Protein AF-0000000070389382 (afdb_homodimer)

Solvent-accessible surface area (backbone atoms only — not comparable to full-atom values): 29914 Å² total; per-residue (Å²): 140,83,86,77,80,75,85,80,78,90,74,74,96,73,71,88,69,79,78,79,88,72,81,72,87,69,76,81,80,74,72,77,74,76,78,73,74,69,72,76,66,72,76,76,69,72,70,74,68,68,44,42,65,84,62,43,43,70,45,85,82,23,42,70,54,74,42,75,46,76,56,91,60,36,38,36,43,27,15,44,52,65,18,38,70,48,35,35,47,74,84,39,63,42,80,44,62,32,25,27,35,32,26,37,80,43,66,58,83,52,38,30,39,37,35,35,32,37,30,21,58,53,79,28,55,54,10,32,32,28,45,34,41,33,46,17,53,89,82,47,88,74,42,25,35,35,37,33,36,40,34,21,50,93,95,35,54,28,42,34,38,38,38,23,67,65,44,36,33,38,33,43,39,80,45,92,59,67,46,29,67,50,95,85,27,27,33,36,38,40,38,42,34,40,40,77,50,95,66,17,47,31,39,38,33,30,33,36,78,37,75,70,88,44,81,90,61,64,84,50,77,88,61,43,41,62,44,38,40,34,43,51,80,51,40,45,88,89,47,51,64,62,83,55,36,51,15,34,42,36,40,34,30,15,3,50,63,20,90,85,26,18,43,30,39,37,34,52,40,38,36,34,67,53,134,136,86,83,74,80,83,76,88,70,87,81,72,95,76,73,89,70,80,82,77,88,72,78,74,86,64,75,80,81,73,75,75,74,79,82,72,75,70,75,78,68,73,77,76,70,74,68,74,68,67,46,40,66,85,62,43,43,69,44,86,82,24,42,69,54,72,42,74,48,76,57,90,62,37,38,36,44,27,16,44,52,65,20,39,71,49,36,36,49,74,85,38,63,42,81,43,63,34,25,26,36,32,26,38,80,44,65,60,83,51,38,30,40,37,34,36,34,37,31,23,59,54,80,28,54,56,10,33,34,29,45,36,43,34,48,16,52,90,83,46,87,75,43,25,34,35,38,34,37,39,35,22,49,94,94,37,52,25,42,34,38,39,38,22,66,65,43,36,32,37,31,41,38,80,46,93,58,65,45,30,66,50,93,85,30,28,33,36,38,40,37,41,35,40,40,77,52,94,65,17,48,30,39,39,34,32,34,37,79,36,76,69,88,45,82,90,61,65,84,51,76,88,60,44,41,63,44,36,40,36,44,52,79,48,40,45,88,88,48,50,64,63,83,56,36,52,15,35,42,36,39,34,28,17,3,50,63,20,91,86,25,18,42,28,39,39,32,52,41,38,33,34,68,53,134

Sequence (550 aa):
MSADFFIVSCTQLKSILLPSRTSLISQLSHTPQSDCQTPYLPNKMSESFVKTLQDLTFHPYSSAPVATTLQHDHLKIQAPKLVDWWRNPEPVKVNRKDGPFAHIAIDGSRPFQVEIWLRSGLKGLYDQACLVLHGGDLADTSAHWLKTGTETFDERQWINAVVAAPWCDVSAVPSDRELSSEAGGDWIYLRLVKELSITGHTILIKWARQSIVDTDNPPTEDELANLREVQAFGVKENGERSHDFNWSIGVMVSGLMNDEGAFAEFKGFKFKYLDMSADFFIVSCTQLKSILLPSRTSLISQLSHTPQSDCQTPYLPNKMSESFVKTLQDLTFHPYSSAPVATTLQHDHLKIQAPKLVDWWRNPEPVKVNRKDGPFAHIAIDGSRPFQVEIWLRSGLKGLYDQACLVLHGGDLADTSAHWLKTGTETFDERQWINAVVAAPWCDVSAVPSDRELSSEAGGDWIYLRLVKELSITGHTILIKWARQSIVDTDNPPTEDELANLREVQAFGVKENGERSHDFNWSIGVMVSGLMNDEGAFAEFKGFKFKYLD

Nearest PDB structures (foldseek):
  5dxd-assembly2_B  TM=5.459E-01  e=8.886E-03  Mycobacteroides abscessus ATCC 19977
  4wzf-assembly1_A  TM=5.242E-01  e=4.110E-03  Mycobacterium tuberculosis H37Rv
  4xdq-assembly1_A  TM=4.354E-01  e=1.470E-03  Mycolicibacterium thermoresistibile ATCC 19527
  2zex-assembly1_A  TM=5.495E-01  e=5.372E-02  Caldanaerobius polysaccharolyticus
  3oea-assembly1_A  TM=5.463E-01  e=1.287E-01  Caldanaerobius polysaccharolyticus

Secondary structure (DSSP, 8-state):
----------------------S---------------------------B-GGG-EE-TTSPPPSEEEEETTEEEEEPPSSB-EEEE-TTS-EEEE-S-EEEEEEETTS-EEEEEEEEE---STT-EEEEEEEES-TT-TT-EEEEEEEEEETTEEEEEEEEESSSEEEEEEE-SS---SSTTPPEEEEEEEEEEETTEEEEEEEEEEESS--TTSPPPGGGPEEEEEES-TTB-TTSPBP---EEEEEEEEEBSS-TT--EEEEEEEEEEE--/------------------------TT------------------------B-GGG-EE-TTSPPPSEEEEETTEEEEEPPSSB-EEEE-TTS-EEEE-S-EEEEEEETTS-EEEEEEEEE---STT-EEEEEEEES-TT-TT-EEEEEEEEEETTEEEEEEEEESSSEEEEEEE-SS---SSTTPPEEEEEEEEEEETTEEEEEEEEEEESS--TTSPPPGGGPEEEEEES-TTB-TTSPBP---EEEEEEEEEBSS-TT--EEEEEEEEEEE--

pLDDT: mean 79.85, std 27.08, range [15.59, 98.75]

Foldseek 3Di:
DPPPDPPDPPDDDDDPPPDDPDDDPPDDDPPPPDPPVPPPPDDCCVVQDKDAPVQWDWDPQAADFPDWDDDPFKIKTFHAEAADAFADDPPPGDQGDHFTWTKDWDQQVFKKKKKKKKFWQDQAAFWDKWKKKWAFDPPDSQTKMKTWQWTDDPRFIWTWMWTPPPHTDIFTDGDPFHRRPPPQHKIKMKMWIFDQDPLGTKIWIWMAIGRDDDLVDDDDPVRIDTHDIDHARQAHPVGDHDPGRRMIIGIGTAHRGDNRGIMMMMGNIIMGTDD/DPPPPDDPPPDDDDDDPPDDPDDDPPDDDPPVPDDPPPPPPPPPCPVQDKDAPVQWDWDPQAADFPDWDDDPFKIKTFHAEAADAFADDPPPGDQGDHFTWTKDWDQQVFKKKKKKKKFWQDQAAFWDKWKKKWAFDPPDSQTKMKTWQWTDDPRFIWTWMWTPPPHTDIFTDGDPFHRRPPPQHKIKMKMWIFDQDPLGTKIWIWIAIGRDDDLVDDDDPVRIDTHDIDHARQAHPVGDHDPGRRMIIGIGTAHRGDNRGIMMMMGNIIMGTDD

Organism: Cryptococcus deneoformans (strain JEC21 / ATCC MYA-565) (NCBI:txid214684)

InterPro domains:
  IPR009784 Protein of unknown function DUF1349 [PF07081] (65-179)
  IPR009784 Protein of unknown function DUF1349 [PTHR35332] (53-274)

Radius of gyration: 30.63 Å; Cα contacts (8 Å, |Δi|>4): 1345; chains: 2; bounding box: 124×98×55 Å

Structure (mmCIF, N/CA/C/O backbone):
data_AF-0000000070389382-model_v1
#
loop_
_entity.id
_entity.type
_entity.pdbx_description
1 polymer 'NADH:ubiquinone oxidoreductase intermediate-associated protein 30 domain-containing protein'
#
loop_
_atom_site.group_PDB
_atom_site.id
_atom_site.type_symbol
_atom_site.label_atom_id
_atom_site.label_alt_id
_atom_site.label_comp_id
_atom_site.label_asym_id
_atom_site.label_entity_id
_atom_site.label_seq_id
_atom_site.pdbx_PDB_ins_code
_atom_site.Cartn_x
_atom_site.Cartn_y
_atom_site.Cartn_z
_atom_site.occupancy
_atom_site.B_iso_or_equiv
_atom_site.auth_seq_id
_atom_site.auth_comp_id
_atom_site.auth_asym_id
_atom_site.auth_atom_id
_atom_site.pdbx_PDB_model_num
ATOM 1 N N . MET A 1 1 ? -37.792 45.772 33.389 1 23.4 1 MET A N 1
ATOM 2 C CA . MET A 1 1 ? -38.364 45.896 32.052 1 23.4 1 MET A CA 1
ATOM 3 C C . MET A 1 1 ? -38.037 44.671 31.204 1 23.4 1 MET A C 1
ATOM 5 O O . MET A 1 1 ? -36.866 44.372 30.964 1 23.4 1 MET A O 1
ATOM 9 N N . SER A 1 2 ? -38.94 43.539 31.298 1 23.41 2 SER A N 1
ATOM 10 C CA . SER A 1 2 ? -39.146 42.122 31.019 1 23.41 2 SER A CA 1
ATOM 11 C C . SER A 1 2 ? -39.173 41.852 29.518 1 23.41 2 SER A C 1
ATOM 13 O O . SER A 1 2 ? -40.02 42.388 28.8 1 23.41 2 SER A O 1
ATOM 15 N N . ALA A 1 3 ? -37.972 41.756 28.821 1 22.16 3 ALA A N 1
ATOM 16 C CA . ALA A 1 3 ? -37.695 41.729 27.387 1 22.16 3 ALA A CA 1
ATOM 17 C C . ALA A 1 3 ? -38.317 40.5 26.731 1 22.16 3 ALA A C 1
ATOM 19 O O . ALA A 1 3 ? -37.954 39.366 27.053 1 22.16 3 ALA A O 1
ATOM 20 N N . ASP A 1 4 ? -39.665 40.422 26.413 1 21.69 4 ASP A N 1
ATOM 21 C CA . ASP A 1 4 ? -40.75 39.538 25.998 1 21.69 4 ASP A CA 1
ATOM 22 C C . ASP A 1 4 ? -40.494 38.972 24.603 1 21.69 4 ASP A C 1
ATOM 24 O O . ASP A 1 4 ? -40.544 39.703 23.612 1 21.69 4 ASP A O 1
ATOM 28 N N . PHE A 1 5 ? -39.4 38.013 24.508 1 21.03 5 PHE A N 1
ATOM 29 C CA . PHE A 1 5 ? -38.886 37.458 23.261 1 21.03 5 PHE A CA 1
ATOM 30 C C . PHE A 1 5 ? -39.988 36.732 22.498 1 21.03 5 PHE A C 1
ATOM 32 O O . PHE A 1 5 ? -40.769 35.983 23.088 1 21.03 5 PHE A O 1
ATOM 39 N N . PHE A 1 6 ? -40.354 37.129 21.274 1 19.38 6 PHE A N 1
ATOM 40 C CA . PHE A 1 6 ? -41.469 37.028 20.34 1 19.38 6 PHE A CA 1
ATOM 41 C C . PHE A 1 6 ? -41.42 35.708 19.58 1 19.38 6 PHE A C 1
ATOM 43 O O . PHE A 1 6 ? -42.135 35.528 18.592 1 19.38 6 PHE A O 1
ATOM 50 N N . ILE A 1 7 ? -40.693 34.597 20.038 1 20.82 7 ILE A N 1
ATOM 51 C CA . ILE A 1 7 ? -40.336 33.717 18.93 1 20.82 7 ILE A CA 1
ATOM 52 C C . ILE A 1 7 ? -41.596 33.073 18.356 1 20.82 7 ILE A C 1
ATOM 54 O O . ILE A 1 7 ? -42.463 32.615 19.103 1 20.82 7 ILE A O 1
ATOM 58 N N . VAL A 1 8 ? -41.729 33.088 16.961 1 18.31 8 VAL A N 1
ATOM 59 C CA . VAL A 1 8 ? -42.715 32.931 15.896 1 18.31 8 VAL A CA 1
ATOM 60 C C . VAL A 1 8 ? -43.041 31.452 15.708 1 18.31 8 VAL A C 1
ATOM 62 O O . VAL A 1 8 ? -42.139 30.615 15.637 1 18.31 8 VAL A O 1
ATOM 65 N N . SER A 1 9 ? -44.247 30.991 15.979 1 18.18 9 SER A N 1
ATOM 66 C CA . SER A 1 9 ? -45.028 29.771 16.161 1 18.18 9 SER A CA 1
ATOM 67 C C . SER A 1 9 ? -45.302 29.087 14.826 1 18.18 9 SER A C 1
ATOM 69 O O . SER A 1 9 ? -46.372 29.264 14.24 1 18.18 9 SER A O 1
ATOM 71 N N . CYS A 1 10 ? -44.16 28.859 13.935 1 17.43 10 CYS A N 1
ATOM 72 C CA . CYS A 1 10 ? -44.452 28.412 12.578 1 17.43 10 CYS A CA 1
ATOM 73 C C . CYS A 1 10 ? -45.3 27.146 12.591 1 17.43 10 CYS A C 1
ATOM 75 O O . CYS A 1 10 ? -44.857 26.102 13.075 1 17.43 10 CYS A O 1
ATOM 77 N N . THR A 1 11 ? -46.593 27.257 12.422 1 16.38 11 THR A N 1
ATOM 78 C CA . THR A 1 11 ? -47.833 26.494 12.516 1 16.38 11 THR A CA 1
ATOM 79 C C . THR A 1 11 ? -47.827 25.329 11.53 1 16.38 11 THR A C 1
ATOM 81 O O . THR A 1 11 ? -48.099 24.188 11.908 1 16.38 11 THR A O 1
ATOM 84 N N . GLN A 1 12 ? -48.135 25.498 10.142 1 15.63 12 GLN A N 1
ATOM 85 C CA . GLN A 1 12 ? -49.429 25.054 9.635 1 15.63 12 GLN A CA 1
ATOM 86 C C . GLN A 1 12 ? -49.318 23.685 8.969 1 15.63 12 GLN A C 1
ATOM 88 O O . GLN A 1 12 ? -50.175 22.821 9.168 1 15.63 12 GLN A O 1
ATOM 93 N N . LEU A 1 13 ? -48.492 23.427 7.864 1 16.16 13 LEU A N 1
ATOM 94 C CA . LEU A 1 13 ? -49.159 22.973 6.649 1 16.16 13 LEU A CA 1
ATOM 95 C C . LEU A 1 13 ? -49.31 21.455 6.646 1 16.16 13 LEU A C 1
ATOM 97 O O . LEU A 1 13 ? -48.314 20.729 6.609 1 16.16 13 LEU A O 1
ATOM 101 N N . LYS A 1 14 ? -50.361 20.945 7.238 1 16.21 14 LYS A N 1
ATOM 102 C CA . LYS A 1 14 ? -50.796 19.592 7.573 1 16.21 14 LYS A CA 1
ATOM 103 C C . LYS A 1 14 ? -50.838 18.705 6.331 1 16.21 14 LYS A C 1
ATOM 105 O O . LYS A 1 14 ? -50.254 17.62 6.317 1 16.21 14 LYS A O 1
ATOM 110 N N . SER A 1 15 ? -51.971 18.608 5.447 1 16.63 15 SER A N 1
ATOM 111 C CA . SER A 1 15 ? -52.912 17.494 5.393 1 16.63 15 SER A CA 1
ATOM 112 C C . SER A 1 15 ? -52.758 16.703 4.098 1 16.63 15 SER A C 1
ATOM 114 O O . SER A 1 15 ? -53.571 15.825 3.8 1 16.63 15 SER A O 1
ATOM 116 N N . ILE A 1 16 ? -51.756 16.958 3.17 1 17.89 16 ILE A N 1
ATOM 117 C CA . ILE A 1 16 ? -52.235 16.624 1.833 1 17.89 16 ILE A CA 1
ATOM 118 C C . ILE A 1 16 ? -52.509 15.124 1.743 1 17.89 16 ILE A C 1
ATOM 120 O O . ILE A 1 16 ? -51.609 14.309 1.959 1 17.89 16 ILE A O 1
ATOM 124 N N . LEU A 1 17 ? -53.779 14.691 1.829 1 17.79 17 LEU A N 1
ATOM 125 C CA . LEU A 1 17 ? -54.533 13.447 1.933 1 17.79 17 LEU A CA 1
ATOM 126 C C . LEU A 1 17 ? -54.473 12.664 0.625 1 17.79 17 LEU A C 1
ATOM 128 O O . LEU A 1 17 ? -55.078 13.064 -0.371 1 17.79 17 LEU A O 1
ATOM 132 N N . LEU A 1 18 ? -53.272 12.518 -0.03 1 19.58 18 LEU A N 1
ATOM 133 C CA . LEU A 1 18 ? -53.475 11.972 -1.367 1 19.58 18 LEU A CA 1
ATOM 134 C C . LEU A 1 18 ? -54.316 10.701 -1.313 1 19.58 18 LEU A C 1
ATOM 136 O O . LEU A 1 18 ? -54.111 9.853 -0.441 1 19.58 18 LEU A O 1
ATOM 140 N N . PRO A 1 19 ? -55.453 10.733 -2.109 1 18.97 19 PRO A N 1
ATOM 141 C CA . PRO A 1 19 ? -56.601 9.828 -2.201 1 18.97 19 PRO A CA 1
ATOM 142 C C . PRO A 1 19 ? -56.203 8.405 -2.586 1 18.97 19 PRO A C 1
ATOM 144 O O . PRO A 1 19 ? -55.146 8.198 -3.188 1 18.97 19 PRO A O 1
ATOM 147 N N . SER A 1 20 ? -56.841 7.385 -1.938 1 18.54 20 SER A N 1
ATOM 148 C CA . SER A 1 20 ? -56.863 5.933 -1.792 1 18.54 20 SER A CA 1
ATOM 149 C C . SER A 1 20 ? -57.25 5.251 -3.1 1 18.54 20 SER A C 1
ATOM 151 O O . SER A 1 20 ? -58.37 5.42 -3.586 1 18.54 20 SER A O 1
ATOM 153 N N . ARG A 1 21 ? -56.399 5.389 -4.161 1 18.52 21 ARG A N 1
ATOM 154 C CA . ARG A 1 21 ? -56.732 4.802 -5.455 1 18.52 21 ARG A CA 1
ATOM 155 C C . ARG A 1 21 ? -57.168 3.349 -5.301 1 18.52 21 ARG A C 1
ATOM 157 O O . ARG A 1 21 ? -56.336 2.466 -5.08 1 18.52 21 ARG A O 1
ATOM 164 N N . THR A 1 22 ? -58.287 3.079 -4.589 1 17.12 22 THR A N 1
ATOM 165 C CA . THR A 1 22 ? -58.767 1.768 -4.166 1 17.12 22 THR A CA 1
ATOM 166 C C . THR A 1 22 ? -58.842 0.81 -5.351 1 17.12 22 THR A C 1
ATOM 168 O O . THR A 1 22 ? -58.315 -0.303 -5.291 1 17.12 22 THR A O 1
ATOM 171 N N . SER A 1 23 ? -60.129 0.656 -5.997 1 17.74 23 SER A N 1
ATOM 172 C CA . SER A 1 23 ? -60.993 -0.51 -5.84 1 17.74 23 SER A CA 1
ATOM 173 C C . SER A 1 23 ? -60.753 -1.529 -6.949 1 17.74 23 SER A C 1
ATOM 175 O O . SER A 1 23 ? -60.72 -2.735 -6.694 1 17.74 23 SER A O 1
ATOM 177 N N . LEU A 1 24 ? -60.944 -1.088 -8.291 1 18.78 24 LEU A N 1
ATOM 178 C CA . LEU A 1 24 ? -61.91 -1.839 -9.084 1 18.78 24 LEU A CA 1
ATOM 179 C C . LEU A 1 24 ? -61.273 -3.093 -9.672 1 18.78 24 LEU A C 1
ATOM 181 O O . LEU A 1 24 ? -61.967 -3.94 -10.239 1 18.78 24 LEU A O 1
ATOM 185 N N . ILE A 1 25 ? -60.033 -3.176 -9.884 1 18.58 25 ILE A N 1
ATOM 186 C CA . ILE A 1 25 ? -59.79 -3.89 -11.133 1 18.58 25 ILE A CA 1
ATOM 187 C C . ILE A 1 25 ? -59.982 -5.389 -10.916 1 18.58 25 ILE A C 1
ATOM 189 O O . ILE A 1 25 ? -59.135 -6.048 -10.31 1 18.58 25 ILE A O 1
ATOM 193 N N . SER A 1 26 ? -61.247 -5.729 -10.414 1 18.19 26 SER A N 1
ATOM 194 C CA . SER A 1 26 ? -61.449 -7.112 -9.994 1 18.19 26 SER A CA 1
ATOM 195 C C . SER A 1 26 ? -61.061 -8.088 -11.099 1 18.19 26 SER A C 1
ATOM 197 O O . SER A 1 26 ? -60.35 -9.065 -10.852 1 18.19 26 SER A O 1
ATOM 199 N N . GLN A 1 27 ? -62.038 -8.244 -12.088 1 19.47 27 GLN A N 1
ATOM 200 C CA . GLN A 1 27 ? -62.621 -9.554 -12.356 1 19.47 27 GLN A CA 1
ATOM 201 C C . GLN A 1 27 ? -61.77 -10.342 -13.348 1 19.47 27 GLN A C 1
ATOM 203 O O . GLN A 1 27 ? -62.082 -11.491 -13.666 1 19.47 27 GLN A O 1
ATOM 208 N N . LEU A 1 28 ? -61.005 -9.625 -14.199 1 20.12 28 LEU A N 1
ATOM 209 C CA . LEU A 1 28 ? -61.04 -10.32 -15.481 1 20.12 28 LEU A CA 1
ATOM 210 C C . LEU A 1 28 ? -60.523 -11.748 -15.34 1 20.12 28 LEU A C 1
ATOM 212 O O . LEU A 1 28 ? -59.814 -12.064 -14.382 1 20.12 28 LEU A O 1
ATOM 216 N N . SER A 1 29 ? -60.504 -12.451 -16.642 1 20.41 29 SER A N 1
ATOM 217 C CA . SER A 1 29 ? -60.71 -13.712 -17.348 1 20.41 29 SER A CA 1
ATOM 218 C C . SER A 1 29 ? -59.537 -14.663 -17.134 1 20.41 29 SER A C 1
ATOM 220 O O . SER A 1 29 ? -58.377 -14.258 -17.229 1 20.41 29 SER A O 1
ATOM 222 N N . HIS A 1 30 ? -59.868 -15.687 -16.425 1 23.04 30 HIS A N 1
ATOM 223 C CA . HIS A 1 30 ? -59.112 -16.853 -15.985 1 23.04 30 HIS A CA 1
ATOM 224 C C . HIS A 1 30 ? -58.543 -17.622 -17.173 1 23.04 30 HIS A C 1
ATOM 226 O O . HIS A 1 30 ? -58.103 -18.764 -17.025 1 23.04 30 HIS A O 1
ATOM 232 N N . THR A 1 31 ? -58.244 -16.987 -18.359 1 24.92 31 THR A N 1
ATOM 233 C CA . THR A 1 31 ? -58.022 -18.072 -19.308 1 24.92 31 THR A CA 1
ATOM 234 C C . THR A 1 31 ? -56.915 -19.001 -18.818 1 24.92 31 THR A C 1
ATOM 236 O O . THR A 1 31 ? -55.923 -18.545 -18.247 1 24.92 31 THR A O 1
ATOM 239 N N . PRO A 1 32 ? -57.206 -20.342 -18.927 1 23.87 32 PRO A N 1
ATOM 240 C CA . PRO A 1 32 ? -56.393 -21.47 -18.466 1 23.87 32 PRO A CA 1
ATOM 241 C C . PRO A 1 32 ? -55.014 -21.51 -19.118 1 23.87 32 PRO A C 1
ATOM 243 O O . PRO A 1 32 ? -54.909 -21.587 -20.345 1 23.87 32 PRO A O 1
ATOM 246 N N . GLN A 1 33 ? -54.202 -20.492 -19.007 1 21.8 33 GLN A N 1
ATOM 247 C CA . GLN A 1 33 ? -52.988 -20.717 -19.784 1 21.8 33 GLN A CA 1
ATOM 248 C C . GLN A 1 33 ? -52.367 -22.072 -19.456 1 21.8 33 GLN A C 1
ATOM 250 O O . GLN A 1 33 ? -52.227 -22.429 -18.284 1 21.8 33 GLN A O 1
ATOM 255 N N . SER A 1 34 ? -52.418 -22.937 -20.462 1 23.81 34 SER A N 1
ATOM 256 C CA . SER A 1 34 ? -51.762 -24.233 -20.604 1 23.81 34 SER A CA 1
ATOM 257 C C . SER A 1 34 ? -50.322 -24.182 -20.103 1 23.81 34 SER A C 1
ATOM 259 O O . SER A 1 34 ? -49.639 -23.168 -20.264 1 23.81 34 SER A O 1
ATOM 261 N N . ASP A 1 35 ? -50.013 -25.041 -19.169 1 23.65 35 ASP A N 1
ATOM 262 C CA . ASP A 1 35 ? -48.784 -25.362 -18.45 1 23.65 35 ASP A CA 1
ATOM 263 C C . ASP A 1 35 ? -47.643 -25.661 -19.419 1 23.65 35 ASP A C 1
ATOM 265 O O . ASP A 1 35 ? -47.546 -26.77 -19.949 1 23.65 35 ASP A O 1
ATOM 269 N N . CYS A 1 36 ? -47.335 -24.762 -20.444 1 25.25 36 CYS A N 1
ATOM 270 C CA . CYS A 1 36 ? -46.158 -25.159 -21.209 1 25.25 36 CYS A CA 1
ATOM 271 C C . CYS A 1 36 ? -45.032 -25.607 -20.285 1 25.25 36 CYS A C 1
ATOM 273 O O . CYS A 1 36 ? -44.625 -24.864 -19.39 1 25.25 36 CYS A O 1
ATOM 275 N N . GLN A 1 37 ? -44.905 -26.909 -20.159 1 24.05 37 GLN A N 1
ATOM 276 C CA . GLN A 1 37 ? -43.776 -27.551 -19.492 1 24.05 37 GLN A CA 1
ATOM 277 C C . GLN A 1 37 ? -42.455 -26.913 -19.912 1 24.05 37 GLN A C 1
ATOM 279 O O . GLN A 1 37 ? -42.125 -26.88 -21.099 1 24.05 37 GLN A O 1
ATOM 284 N N . THR A 1 38 ? -42.114 -25.74 -19.345 1 31.1 38 THR A N 1
ATOM 285 C CA . THR A 1 38 ? -40.758 -25.273 -19.607 1 31.1 38 THR A CA 1
ATOM 286 C C . THR A 1 38 ? -39.76 -26.422 -19.502 1 31.1 38 THR A C 1
ATOM 288 O O . THR A 1 38 ? -39.75 -27.154 -18.51 1 31.1 38 THR A O 1
ATOM 291 N N . PRO A 1 39 ? -39.318 -26.926 -20.653 1 31.79 39 PRO A N 1
ATOM 292 C CA . PRO A 1 39 ? -38.261 -27.938 -20.587 1 31.79 39 PRO A CA 1
ATOM 293 C C . PRO A 1 39 ? -37.193 -27.608 -19.547 1 31.79 39 PRO A C 1
ATOM 295 O O . PRO A 1 39 ? -36.929 -26.433 -19.278 1 31.79 39 PRO A O 1
ATOM 298 N N . TYR A 1 40 ? -37.056 -28.529 -18.567 1 29.39 40 TYR A N 1
ATOM 299 C CA . TYR A 1 40 ? -35.957 -28.579 -17.609 1 29.39 40 TYR A CA 1
ATOM 300 C C . TYR A 1 40 ? -34.625 -28.294 -18.293 1 29.39 40 TYR A C 1
ATOM 302 O O . TYR A 1 40 ? -34.172 -29.074 -19.134 1 29.39 40 TYR A O 1
ATOM 310 N N . LEU A 1 41 ? -34.358 -27.027 -18.68 1 33.87 41 LEU A N 1
ATOM 311 C CA . LEU A 1 41 ? -32.948 -26.862 -19.018 1 33.87 41 LEU A CA 1
ATOM 312 C C . LEU A 1 41 ? -32.058 -27.536 -17.979 1 33.87 41 LEU A C 1
ATOM 314 O O . LEU A 1 41 ? -32.292 -27.405 -16.776 1 33.87 41 LEU A O 1
ATOM 318 N N . PRO A 1 42 ? -31.483 -28.663 -18.352 1 32.4 42 PRO A N 1
ATOM 319 C CA . PRO A 1 42 ? -30.534 -29.202 -17.375 1 32.4 42 PRO A CA 1
ATOM 320 C C . PRO A 1 42 ? -29.813 -28.109 -16.589 1 32.4 42 PRO A C 1
ATOM 322 O O . PRO A 1 42 ? -29.692 -26.978 -17.066 1 32.4 42 PRO A O 1
ATOM 325 N N . ASN A 1 43 ? -29.876 -28.24 -15.32 1 33.45 43 ASN A N 1
ATOM 326 C CA . ASN A 1 43 ? -29.07 -27.475 -14.375 1 33.45 43 ASN A CA 1
ATOM 327 C C . ASN A 1 43 ? -27.674 -27.198 -14.924 1 33.45 43 ASN A C 1
ATOM 329 O O . ASN A 1 43 ? -26.912 -28.129 -15.191 1 33.45 43 ASN A O 1
ATOM 333 N N . LYS A 1 44 ? -27.482 -26.236 -15.788 1 34.38 44 LYS A N 1
ATOM 334 C CA . LYS A 1 44 ? -26.126 -25.738 -15.999 1 34.38 44 LYS A CA 1
ATOM 335 C C . LYS A 1 44 ? -25.292 -25.857 -14.727 1 34.38 44 LYS A C 1
ATOM 337 O O . LYS A 1 44 ? -25.388 -25.012 -13.834 1 34.38 44 LYS A O 1
ATOM 342 N N . MET A 1 45 ? -25.203 -26.978 -14.075 1 35.51 45 MET A N 1
ATOM 343 C CA . MET A 1 45 ? -24.138 -27.019 -13.076 1 35.51 45 MET A CA 1
ATOM 344 C C . MET A 1 45 ? -22.917 -26.237 -13.55 1 35.51 45 MET A C 1
ATOM 346 O O . MET A 1 45 ? -22.155 -26.717 -14.391 1 35.51 45 MET A O 1
ATOM 350 N N . SER A 1 46 ? -22.888 -25.09 -13.845 1 42.25 46 SER A N 1
ATOM 351 C CA . SER A 1 46 ? -21.669 -24.304 -14.01 1 42.25 46 SER A CA 1
ATOM 352 C C . SER A 1 46 ? -20.588 -24.749 -13.031 1 42.25 46 SER A C 1
ATOM 354 O O . SER A 1 46 ? -20.68 -24.479 -11.832 1 42.25 46 SER A O 1
ATOM 356 N N . GLU A 1 47 ? -20.166 -25.971 -12.887 1 46.62 47 GLU A N 1
ATOM 357 C CA . GLU A 1 47 ? -19.09 -26.5 -12.055 1 46.62 47 GLU A CA 1
ATOM 358 C C . GLU A 1 47 ? -17.979 -25.471 -11.869 1 46.62 47 GLU A C 1
ATOM 360 O O . GLU A 1 47 ? -17.359 -25.036 -12.843 1 46.62 47 GLU A O 1
ATOM 365 N N . SER A 1 48 ? -18.086 -24.539 -11.029 1 57.14 48 SER A N 1
ATOM 366 C CA . SER A 1 48 ? -17.054 -23.575 -10.66 1 57.14 48 SER A CA 1
ATOM 367 C C . SER A 1 48 ? -15.679 -24.233 -10.599 1 57.14 48 SER A C 1
ATOM 369 O O . SER A 1 48 ? -15.41 -25.04 -9.707 1 57.14 48 SER A O 1
ATOM 371 N N . PHE A 1 49 ? -15.01 -24.617 -11.7 1 74 49 PHE A N 1
ATOM 372 C CA . PHE A 1 49 ? -13.708 -25.253 -11.862 1 74 49 PHE A CA 1
ATOM 373 C C . PHE A 1 49 ? -12.654 -24.553 -11.012 1 74 49 PHE A C 1
ATOM 375 O O . PHE A 1 49 ? -12.423 -23.352 -11.166 1 74 49 PHE A O 1
ATOM 382 N N . VAL A 1 50 ? -12.276 -25.263 -9.84 1 88.57 50 VAL A N 1
ATOM 383 C CA . VAL A 1 50 ? -11.199 -24.849 -8.948 1 88.57 50 VAL A CA 1
ATOM 384 C C . VAL A 1 50 ? -9.852 -25.261 -9.537 1 88.57 50 VAL A C 1
ATOM 386 O O . VAL A 1 50 ? -9.663 -26.418 -9.921 1 88.57 50 VAL A O 1
ATOM 389 N N . LYS A 1 51 ? -9.052 -24.323 -9.848 1 95.6 51 LYS A N 1
ATOM 390 C CA . LYS A 1 51 ? -7.679 -24.591 -10.267 1 95.6 51 LYS A CA 1
ATOM 391 C C . LYS A 1 51 ? -6.756 -24.744 -9.062 1 95.6 51 LYS A C 1
ATOM 393 O O . LYS A 1 51 ? -6.961 -24.1 -8.031 1 95.6 51 LYS A O 1
ATOM 398 N N . THR A 1 52 ? -5.735 -25.64 -9.267 1 96.73 52 THR A N 1
ATOM 399 C CA . THR A 1 52 ? -4.825 -25.972 -8.177 1 96.73 52 THR A CA 1
ATOM 400 C C . THR A 1 52 ? -3.373 -25.827 -8.621 1 96.73 52 THR A C 1
ATOM 402 O O . THR A 1 52 ? -3.102 -25.39 -9.742 1 96.73 52 THR A O 1
ATOM 405 N N . LEU A 1 53 ? -2.461 -26.204 -7.704 1 96.87 53 LEU A N 1
ATOM 406 C CA . LEU A 1 53 ? -1.036 -26.108 -8.001 1 96.87 53 LEU A CA 1
ATOM 407 C C . LEU A 1 53 ? -0.682 -26.924 -9.239 1 96.87 53 LEU A C 1
ATOM 409 O O . LEU A 1 53 ? 0.227 -26.56 -9.989 1 96.87 53 LEU A O 1
ATOM 413 N N . GLN A 1 54 ? -1.41 -27.991 -9.515 1 95.57 54 GLN A N 1
ATOM 414 C CA . GLN A 1 54 ? -1.139 -28.888 -10.633 1 95.57 54 GLN A CA 1
ATOM 415 C C . GLN A 1 54 ? -1.445 -28.213 -11.967 1 95.57 54 GLN A C 1
ATOM 417 O O . GLN A 1 54 ? -0.985 -28.666 -13.018 1 95.57 54 GLN A O 1
ATOM 422 N N . ASP A 1 55 ? -2.216 -27.188 -11.887 1 96.94 55 ASP A N 1
ATOM 423 C CA . ASP A 1 55 ? -2.628 -26.513 -13.114 1 96.94 55 ASP A CA 1
ATOM 424 C C . ASP A 1 55 ? -1.63 -25.426 -13.505 1 96.94 55 ASP A C 1
ATOM 426 O O . ASP A 1 55 ? -1.704 -24.875 -14.605 1 96.94 55 ASP A O 1
ATOM 430 N N . LEU A 1 56 ? -0.68 -25.096 -12.607 1 96.76 56 LEU A N 1
ATOM 431 C CA . LEU A 1 56 ? 0.249 -24.001 -12.867 1 96.76 56 LEU A CA 1
ATOM 432 C C . LEU A 1 56 ? 1.343 -24.435 -13.835 1 96.76 56 LEU A C 1
ATOM 434 O O . LEU A 1 56 ? 1.823 -25.569 -13.769 1 96.76 56 LEU A O 1
ATOM 438 N N . THR A 1 57 ? 1.721 -23.49 -14.712 1 95.69 57 THR A N 1
ATOM 439 C CA . THR A 1 57 ? 2.847 -23.682 -15.619 1 95.69 57 THR A CA 1
ATOM 440 C C . THR A 1 57 ? 3.762 -22.46 -15.613 1 95.69 57 THR A C 1
ATOM 442 O O . THR A 1 57 ? 3.286 -21.323 -15.591 1 95.69 57 THR A O 1
ATOM 445 N N . PHE A 1 58 ? 5.026 -22.728 -15.653 1 95.19 58 PHE A N 1
ATOM 446 C CA . PHE A 1 58 ? 5.965 -21.612 -15.63 1 95.19 58 PHE A CA 1
ATOM 447 C C . PHE A 1 58 ? 5.872 -20.8 -16.916 1 95.19 58 PHE A C 1
ATOM 449 O O . PHE A 1 58 ? 5.781 -21.365 -18.008 1 95.19 58 PHE A O 1
ATOM 456 N N . HIS A 1 59 ? 5.833 -19.484 -16.674 1 87.02 59 HIS A N 1
ATOM 457 C CA . HIS A 1 59 ? 5.778 -18.579 -17.816 1 87.02 59 HIS A CA 1
ATOM 458 C C . HIS A 1 59 ? 7.097 -18.578 -18.583 1 87.02 59 HIS A C 1
ATOM 460 O O . HIS A 1 59 ? 8.171 -18.563 -17.977 1 87.02 59 HIS A O 1
ATOM 466 N N . PRO A 1 60 ? 7.002 -18.494 -19.872 1 83.92 60 PRO A N 1
ATOM 467 C CA . PRO A 1 60 ? 8.216 -18.672 -20.672 1 83.92 60 PRO A CA 1
ATOM 468 C C . PRO A 1 60 ? 9.113 -17.436 -20.668 1 83.92 60 PRO A C 1
ATOM 470 O O . PRO A 1 60 ? 10.289 -17.52 -21.03 1 83.92 60 PRO A O 1
ATOM 473 N N . TYR A 1 61 ? 8.556 -16.292 -20.251 1 83.52 61 TYR A N 1
ATOM 474 C CA . TYR A 1 61 ? 9.343 -15.067 -20.328 1 83.52 61 TYR A CA 1
ATOM 475 C C . TYR A 1 61 ? 10.082 -14.811 -19.02 1 83.52 61 TYR A C 1
ATOM 477 O O . TYR A 1 61 ? 10.834 -13.84 -18.905 1 83.52 61 TYR A O 1
ATOM 485 N N . SER A 1 62 ? 9.876 -15.721 -18.067 1 86.2 62 SER A N 1
ATOM 486 C CA . SER A 1 62 ? 10.598 -15.565 -16.808 1 86.2 62 SER A CA 1
ATOM 487 C C . SER A 1 62 ? 11.772 -16.534 -16.721 1 86.2 62 SER A C 1
ATOM 489 O O . SER A 1 62 ? 11.907 -17.431 -17.556 1 86.2 62 SER A O 1
ATOM 491 N N . SER A 1 63 ? 12.637 -16.317 -15.809 1 92.29 63 SER A N 1
ATOM 492 C CA . SER A 1 63 ? 13.735 -17.249 -15.574 1 92.29 63 SER A CA 1
ATOM 493 C C . SER A 1 63 ? 13.217 -18.618 -15.147 1 92.29 63 SER A C 1
ATOM 495 O O . SER A 1 63 ? 12.221 -18.713 -14.426 1 92.29 63 SER A O 1
ATOM 497 N N . ALA A 1 64 ? 13.916 -19.592 -15.559 1 93.61 64 ALA A N 1
ATOM 498 C CA . ALA A 1 64 ? 13.593 -20.937 -15.09 1 93.61 64 ALA A CA 1
ATOM 499 C C . ALA A 1 64 ? 14.063 -21.144 -13.653 1 93.61 64 ALA A C 1
ATOM 501 O O . ALA A 1 64 ? 15.14 -20.679 -13.272 1 93.61 64 ALA A O 1
ATOM 502 N N . PRO A 1 65 ? 13.262 -21.835 -12.929 1 94.8 65 PRO A N 1
ATOM 503 C CA . PRO A 1 65 ? 13.762 -22.17 -11.594 1 94.8 65 PRO A CA 1
ATOM 504 C C . PRO A 1 65 ? 14.97 -23.103 -11.633 1 94.8 65 PRO A C 1
ATOM 506 O O . PRO A 1 65 ? 15.12 -23.885 -12.576 1 94.8 65 PRO A O 1
ATOM 509 N N . VAL A 1 66 ? 15.779 -22.969 -10.639 1 94.03 66 VAL A N 1
ATOM 510 C CA . VAL A 1 66 ? 16.907 -23.878 -10.468 1 94.03 66 VAL A CA 1
ATOM 511 C C . VAL A 1 66 ? 16.395 -25.285 -10.167 1 94.03 66 VAL A C 1
ATOM 513 O O . VAL A 1 66 ? 16.96 -26.273 -10.643 1 94.03 66 VAL A O 1
ATOM 516 N N . ALA A 1 67 ? 15.399 -25.364 -9.407 1 94.87 67 ALA A N 1
ATOM 517 C CA . ALA A 1 67 ? 14.773 -26.627 -9.026 1 94.87 67 ALA A CA 1
ATOM 518 C C . ALA A 1 67 ? 13.295 -26.431 -8.7 1 94.87 67 ALA A C 1
ATOM 520 O O . ALA A 1 67 ? 12.898 -25.375 -8.2 1 94.87 67 ALA A O 1
ATOM 521 N N . THR A 1 68 ? 12.512 -27.425 -8.989 1 95.47 68 THR A N 1
ATOM 522 C CA . THR A 1 68 ? 11.092 -27.439 -8.656 1 95.47 68 THR A CA 1
ATOM 523 C C . THR A 1 68 ? 10.633 -28.851 -8.303 1 95.47 68 THR A C 1
ATOM 525 O O . THR A 1 68 ? 11.034 -29.82 -8.95 1 95.47 68 THR A O 1
ATOM 528 N N . THR A 1 69 ? 9.877 -28.957 -7.221 1 96.48 69 THR A N 1
ATOM 529 C CA . THR A 1 69 ? 9.234 -30.221 -6.878 1 96.48 69 THR A CA 1
ATOM 530 C C . THR A 1 69 ? 7.755 -30.008 -6.568 1 96.48 69 THR A C 1
ATOM 532 O O . THR A 1 69 ? 7.394 -29.07 -5.855 1 96.48 69 THR A O 1
ATOM 535 N N . LEU A 1 70 ? 6.934 -30.778 -7.15 1 95.75 70 LEU A N 1
ATOM 536 C CA . LEU A 1 70 ? 5.507 -30.785 -6.847 1 95.75 70 LEU A CA 1
ATOM 537 C C . LEU A 1 70 ? 5.061 -32.162 -6.367 1 95.75 70 LEU A C 1
ATOM 539 O O . LEU A 1 70 ? 5.162 -33.145 -7.104 1 95.75 70 LEU A O 1
ATOM 543 N N . GLN A 1 71 ? 4.714 -32.257 -5.173 1 94.15 71 GLN A N 1
ATOM 544 C CA . GLN A 1 71 ? 4.158 -33.472 -4.589 1 94.15 71 GLN A CA 1
ATOM 545 C C . GLN A 1 71 ? 2.777 -33.214 -3.993 1 94.15 71 GLN A C 1
ATOM 547 O O . GLN A 1 71 ? 2.654 -32.555 -2.959 1 94.15 71 GLN A O 1
ATOM 552 N N . HIS A 1 72 ? 1.762 -33.786 -4.639 1 90.22 72 HIS A N 1
ATOM 553 C CA . HIS A 1 72 ? 0.388 -33.53 -4.222 1 90.22 72 HIS A CA 1
ATOM 554 C C . HIS A 1 72 ? 0.076 -32.038 -4.239 1 90.22 72 HIS A C 1
ATOM 556 O O . HIS A 1 72 ? 0.122 -31.402 -5.295 1 90.22 72 HIS A O 1
ATOM 562 N N . ASP A 1 73 ? -0.138 -31.525 -3.114 1 91.66 73 ASP A N 1
ATOM 563 C CA . ASP A 1 73 ? -0.494 -30.11 -3.053 1 91.66 73 ASP A CA 1
ATOM 564 C C . ASP A 1 73 ? 0.618 -29.292 -2.4 1 91.66 73 ASP A C 1
ATOM 566 O O . ASP A 1 73 ? 0.346 -28.379 -1.617 1 91.66 73 ASP A O 1
ATOM 570 N N . HIS A 1 74 ? 1.839 -29.738 -2.67 1 95.39 74 HIS A N 1
ATOM 571 C CA . HIS A 1 74 ? 3.012 -29.078 -2.108 1 95.39 74 HIS A CA 1
ATOM 572 C C . HIS A 1 74 ? 4.05 -28.789 -3.187 1 95.39 74 HIS A C 1
ATOM 574 O O . HIS A 1 74 ? 4.69 -29.709 -3.702 1 95.39 74 HIS A O 1
ATOM 580 N N . LEU A 1 75 ? 4.247 -27.484 -3.467 1 96.78 75 LEU A N 1
ATOM 581 C CA . LEU A 1 75 ? 5.179 -27.039 -4.497 1 96.78 75 LEU A CA 1
ATOM 582 C C . LEU A 1 75 ? 6.389 -26.35 -3.875 1 96.78 75 LEU A C 1
ATOM 584 O O . LEU A 1 75 ? 6.238 -25.471 -3.023 1 96.78 75 LEU A O 1
ATOM 588 N N . LYS A 1 76 ? 7.547 -26.773 -4.25 1 95.49 76 LYS A N 1
ATOM 589 C CA . LYS A 1 76 ? 8.798 -26.122 -3.872 1 95.49 76 LYS A CA 1
ATOM 590 C C . LYS A 1 76 ? 9.503 -25.536 -5.091 1 95.49 76 LYS A C 1
ATOM 592 O O . LYS A 1 76 ? 9.59 -26.184 -6.136 1 95.49 76 LYS A O 1
ATOM 597 N N . ILE A 1 77 ? 9.928 -24.323 -4.958 1 95.3 77 ILE A N 1
ATOM 598 C CA . ILE A 1 77 ? 10.635 -23.654 -6.044 1 95.3 77 ILE A CA 1
ATOM 599 C C . ILE A 1 77 ? 11.943 -23.063 -5.522 1 95.3 77 ILE A C 1
ATOM 601 O O . ILE A 1 77 ? 11.972 -22.455 -4.449 1 95.3 77 ILE A O 1
ATOM 605 N N . GLN A 1 78 ? 12.999 -23.245 -6.222 1 93.94 78 GLN A N 1
ATOM 606 C CA . GLN A 1 78 ? 14.25 -22.519 -6.027 1 93.94 78 GLN A CA 1
ATOM 607 C C . GLN A 1 78 ? 14.536 -21.591 -7.204 1 93.94 78 GLN A C 1
ATOM 609 O O . GLN A 1 78 ? 14.703 -22.049 -8.336 1 93.94 78 GLN A O 1
ATOM 614 N N . ALA A 1 79 ? 14.536 -20.349 -6.901 1 93.86 79 ALA A N 1
ATOM 615 C CA . ALA A 1 79 ? 14.837 -19.364 -7.937 1 93.86 79 ALA A CA 1
ATOM 616 C C . ALA A 1 79 ? 16.344 -19.209 -8.125 1 93.86 79 ALA A C 1
ATOM 618 O O . ALA A 1 79 ? 17.115 -19.388 -7.179 1 93.86 79 ALA A O 1
ATOM 619 N N . PRO A 1 80 ? 16.741 -18.879 -9.376 1 92.83 80 PRO A N 1
ATOM 620 C CA . PRO A 1 80 ? 18.142 -18.485 -9.544 1 92.83 80 PRO A CA 1
ATOM 621 C C . PRO A 1 80 ? 18.457 -17.138 -8.898 1 92.83 80 PRO A C 1
ATOM 623 O O . PRO A 1 80 ? 17.55 -16.445 -8.432 1 92.83 80 PRO A O 1
ATOM 626 N N . LYS A 1 81 ? 19.71 -16.798 -8.816 1 89.72 81 LYS A N 1
ATOM 627 C CA . LYS A 1 81 ? 20.138 -15.533 -8.226 1 89.72 81 LYS A CA 1
ATOM 628 C C . LYS A 1 81 ? 19.787 -14.357 -9.133 1 89.72 81 LYS A C 1
ATOM 630 O O . LYS A 1 81 ? 19.586 -14.533 -10.336 1 89.72 81 LYS A O 1
ATOM 635 N N . LEU A 1 82 ? 19.57 -13.136 -8.63 1 90.91 82 LEU A N 1
ATOM 636 C CA . LEU A 1 82 ? 19.481 -11.838 -9.291 1 90.91 82 LEU A CA 1
ATOM 637 C C . LEU A 1 82 ? 18.212 -11.741 -10.13 1 90.91 82 LEU A C 1
ATOM 639 O O . LEU A 1 82 ? 18.237 -11.212 -11.243 1 90.91 82 LEU A O 1
ATOM 643 N N . VAL A 1 83 ? 17.163 -12.409 -9.681 1 92.78 83 VAL A N 1
ATOM 644 C CA . VAL A 1 83 ? 15.89 -12.286 -10.383 1 92.78 83 VAL A CA 1
ATOM 645 C C . VAL A 1 83 ? 14.871 -11.583 -9.488 1 92.78 83 VAL A C 1
ATOM 647 O O . VAL A 1 83 ? 14.914 -11.719 -8.263 1 92.78 83 VAL A O 1
ATOM 650 N N . ASP A 1 84 ? 13.974 -10.83 -10.187 1 93.04 84 ASP A N 1
ATOM 651 C CA . ASP A 1 84 ? 12.997 -10.045 -9.439 1 93.04 84 ASP A CA 1
ATOM 652 C C . ASP A 1 84 ? 11.922 -9.48 -10.365 1 93.04 84 ASP A C 1
ATOM 654 O O . ASP A 1 84 ? 12.033 -9.583 -11.589 1 93.04 84 ASP A O 1
ATOM 658 N N . TRP A 1 85 ? 10.85 -9.096 -9.824 1 95.4 85 TRP A N 1
ATOM 659 C CA . TRP A 1 85 ? 9.901 -8.2 -10.475 1 95.4 85 TRP A CA 1
ATOM 660 C C . TRP A 1 85 ? 9.931 -6.816 -9.836 1 95.4 85 TRP A C 1
ATOM 662 O O . TRP A 1 85 ? 9.741 -6.68 -8.625 1 95.4 85 TRP A O 1
ATOM 672 N N . TRP A 1 86 ? 10.205 -5.836 -10.569 1 95.34 86 TRP A N 1
ATOM 673 C CA . TRP A 1 86 ? 10.296 -4.459 -10.097 1 95.34 86 TRP A CA 1
ATOM 674 C C . TRP A 1 86 ? 10.17 -3.476 -11.256 1 95.34 86 TRP A C 1
ATOM 676 O O . TRP A 1 86 ? 10.667 -3.736 -12.355 1 95.34 86 TRP A O 1
ATOM 686 N N . ARG A 1 87 ? 9.458 -2.43 -11.033 1 96.74 87 ARG A N 1
ATOM 687 C CA . ARG A 1 87 ? 9.292 -1.401 -12.054 1 96.74 87 ARG A CA 1
ATOM 688 C C . ARG A 1 87 ? 9.357 -0.006 -11.441 1 96.74 87 ARG A C 1
ATOM 690 O O . ARG A 1 87 ? 8.53 0.347 -10.598 1 96.74 87 ARG A O 1
ATOM 697 N N . ASN A 1 88 ? 10.29 0.771 -11.819 1 95.45 88 ASN A N 1
ATOM 698 C CA . ASN A 1 88 ? 10.511 2.139 -11.361 1 95.45 88 ASN A CA 1
ATOM 699 C C . ASN A 1 88 ? 10.818 3.077 -12.524 1 95.45 88 ASN A C 1
ATOM 701 O O . ASN A 1 88 ? 11.494 2.689 -13.479 1 95.45 88 ASN A O 1
ATOM 705 N N . PRO A 1 89 ? 10.314 4.313 -12.406 1 94.36 89 PRO A N 1
ATOM 706 C CA . PRO A 1 89 ? 10.675 5.302 -13.424 1 94.36 89 PRO A CA 1
ATOM 707 C C . PRO A 1 89 ? 12.049 5.923 -13.183 1 94.36 89 PRO A C 1
ATOM 709 O O . PRO A 1 89 ? 12.747 5.538 -12.241 1 94.36 89 PRO A O 1
ATOM 712 N N . GLU A 1 90 ? 12.417 6.807 -14.013 1 93.06 90 GLU A N 1
ATOM 713 C CA . GLU A 1 90 ? 13.621 7.602 -13.788 1 93.06 90 GLU A CA 1
ATOM 714 C C . GLU A 1 90 ? 13.594 8.268 -12.416 1 93.06 90 GLU A C 1
ATOM 716 O O . GLU A 1 90 ? 12.524 8.608 -11.906 1 93.06 90 GLU A O 1
ATOM 721 N N . PRO A 1 91 ? 14.779 8.411 -11.727 1 90.8 91 PRO A N 1
ATOM 722 C CA . PRO A 1 91 ? 16.134 8.346 -12.281 1 90.8 91 PRO A CA 1
ATOM 723 C C . PRO A 1 91 ? 16.733 6.944 -12.211 1 90.8 91 PRO A C 1
ATOM 725 O O . PRO A 1 91 ? 17.741 6.666 -12.867 1 90.8 91 PRO A O 1
ATOM 728 N N . VAL A 1 92 ? 16.218 6.071 -11.42 1 91.64 92 VAL A N 1
ATOM 729 C CA . VAL A 1 92 ? 16.67 4.684 -11.371 1 91.64 92 VAL A CA 1
ATOM 730 C C . VAL A 1 92 ? 15.674 3.79 -12.107 1 91.64 92 VAL A C 1
ATOM 732 O O . VAL A 1 92 ? 14.908 3.056 -11.479 1 91.64 92 VAL A O 1
ATOM 735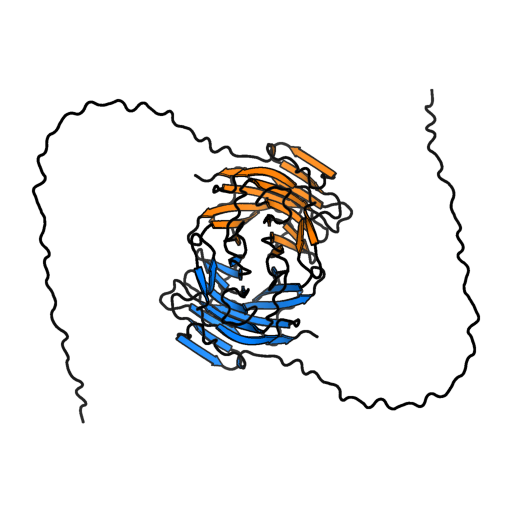 N N . LYS A 1 93 ? 15.763 3.87 -13.371 1 93.66 93 LYS A N 1
ATOM 736 C CA . LYS A 1 93 ? 14.784 3.187 -14.211 1 93.66 93 LYS A CA 1
ATOM 737 C C . LYS A 1 93 ? 15.005 1.677 -14.197 1 93.66 93 LYS A C 1
ATOM 739 O O . LYS A 1 93 ? 16.118 1.206 -14.437 1 93.66 93 LYS A O 1
ATOM 744 N N . VAL A 1 94 ? 14 0.961 -13.858 1 94.34 94 VAL A N 1
ATOM 745 C CA . VAL A 1 94 ? 13.995 -0.498 -13.857 1 94.34 94 VAL A CA 1
ATOM 746 C C . VAL A 1 94 ? 12.644 -1.011 -14.349 1 94.34 94 VAL A C 1
ATOM 748 O O . VAL A 1 94 ? 11.602 -0.424 -14.046 1 94.34 94 VAL A O 1
ATOM 751 N N . ASN A 1 95 ? 12.648 -1.98 -15.182 1 95.03 95 ASN A N 1
ATOM 752 C CA . ASN A 1 95 ? 11.467 -2.751 -15.555 1 95.03 95 ASN A CA 1
ATOM 753 C C . ASN A 1 95 ? 11.796 -4.23 -15.734 1 95.03 95 ASN A C 1
ATOM 755 O O . ASN A 1 95 ? 12.094 -4.674 -16.844 1 95.03 95 ASN A O 1
ATOM 759 N N . ARG A 1 96 ? 11.68 -4.909 -14.651 1 93.59 96 ARG A N 1
ATOM 760 C CA . ARG A 1 96 ? 12.108 -6.303 -14.596 1 93.59 96 ARG A CA 1
ATOM 761 C C . ARG A 1 96 ? 10.951 -7.215 -14.202 1 93.59 96 ARG A C 1
ATOM 763 O O . ARG A 1 96 ? 10.159 -6.877 -13.321 1 93.59 96 ARG A O 1
ATOM 770 N N . LYS A 1 97 ? 10.851 -8.369 -14.848 1 94.23 97 LYS A N 1
ATOM 771 C CA . LYS A 1 97 ? 9.905 -9.438 -14.546 1 94.23 97 LYS A CA 1
ATOM 772 C C . LYS A 1 97 ? 10.531 -10.81 -14.783 1 94.23 97 LYS A C 1
ATOM 774 O O . LYS A 1 97 ? 9.971 -11.638 -15.505 1 94.23 97 LYS A O 1
ATOM 779 N N . ASP A 1 98 ? 11.581 -11.054 -14.07 1 93.82 98 ASP A N 1
ATOM 780 C CA . ASP A 1 98 ? 12.328 -12.243 -14.468 1 93.82 98 ASP A CA 1
ATOM 781 C C . ASP A 1 98 ? 12.325 -13.291 -13.357 1 93.82 98 ASP A C 1
ATOM 783 O O . ASP A 1 98 ? 12.93 -14.356 -13.499 1 93.82 98 ASP A O 1
ATOM 787 N N . GLY A 1 99 ? 11.668 -13.029 -12.239 1 94.65 99 GLY A N 1
ATOM 788 C CA . GLY A 1 99 ? 11.479 -14.093 -11.266 1 94.65 99 GLY A CA 1
ATOM 789 C C . GLY A 1 99 ? 10.634 -15.238 -11.79 1 94.65 99 GLY A C 1
ATOM 790 O O . GLY A 1 99 ? 9.662 -15.018 -12.515 1 94.65 99 GLY A O 1
ATOM 791 N N . PRO A 1 100 ? 10.997 -16.514 -11.495 1 96.02 100 PRO A N 1
ATOM 792 C CA . PRO A 1 100 ? 10.186 -17.65 -11.939 1 96.02 100 PRO A CA 1
ATOM 793 C C . PRO A 1 100 ? 8.727 -17.539 -11.503 1 96.02 100 PRO A C 1
ATOM 795 O O . PRO A 1 100 ? 8.439 -17.496 -10.304 1 96.02 100 PRO A O 1
ATOM 798 N N . PHE A 1 101 ? 7.832 -17.545 -12.419 1 97.23 101 PHE A N 1
ATOM 799 C CA . PHE A 1 101 ? 6.405 -17.334 -12.203 1 97.23 101 PHE A CA 1
ATOM 800 C C . PHE A 1 101 ? 5.595 -18.498 -12.761 1 97.23 101 PHE A C 1
ATOM 802 O O . PHE A 1 101 ? 5.5 -18.667 -13.979 1 97.23 101 PHE A O 1
ATOM 809 N N . ALA A 1 102 ? 5.098 -19.402 -11.894 1 97.72 102 ALA A N 1
ATOM 810 C CA . ALA A 1 102 ? 4.153 -20.45 -12.273 1 97.72 102 ALA A CA 1
ATOM 811 C C . ALA A 1 102 ? 2.715 -19.948 -12.19 1 97.72 102 ALA A C 1
ATOM 813 O O . ALA A 1 102 ? 2.287 -19.439 -11.152 1 97.72 102 ALA A O 1
ATOM 814 N N . HIS A 1 103 ? 1.967 -20.104 -13.288 1 97.84 103 HIS A N 1
ATOM 815 C CA . HIS A 1 103 ? 0.698 -19.385 -13.328 1 97.84 103 HIS A CA 1
ATOM 816 C C . HIS A 1 103 ? -0.342 -20.15 -14.139 1 97.84 103 HIS A C 1
ATOM 818 O O . HIS A 1 103 ? -0.015 -21.135 -14.806 1 97.84 103 HIS A O 1
ATOM 824 N N . ILE A 1 104 ? -1.548 -19.734 -14.026 1 97.72 104 ILE A N 1
ATOM 825 C CA . ILE A 1 104 ? -2.639 -20.064 -14.936 1 97.72 104 ILE A CA 1
ATOM 826 C C . ILE A 1 104 ? -3.156 -18.792 -15.604 1 97.72 104 ILE A C 1
ATOM 828 O O . ILE A 1 104 ? -3.096 -17.708 -15.02 1 97.72 104 ILE A O 1
ATOM 832 N N . ALA A 1 105 ? -3.598 -18.954 -16.79 1 97.25 105 ALA A N 1
ATOM 833 C CA . ALA A 1 105 ? -4.334 -17.877 -17.446 1 97.25 105 ALA A CA 1
ATOM 834 C C . ALA A 1 105 ? -5.76 -17.782 -16.911 1 97.25 105 ALA A C 1
ATOM 836 O O . ALA A 1 105 ? -6.416 -18.803 -16.689 1 97.25 105 ALA A O 1
ATOM 837 N N . ILE A 1 106 ? -6.208 -16.519 -16.704 1 97.63 106 ILE A N 1
ATOM 838 C CA . ILE A 1 106 ? -7.569 -16.335 -16.213 1 97.63 106 ILE A CA 1
ATOM 839 C C . ILE A 1 106 ? -8.245 -15.2 -16.98 1 97.63 106 ILE A C 1
ATOM 841 O O . ILE A 1 106 ? -7.574 -14.4 -17.636 1 97.63 106 ILE A O 1
ATOM 845 N N . ASP A 1 107 ? -9.599 -15.172 -16.9 1 97.22 107 ASP A N 1
ATOM 846 C CA . ASP A 1 107 ? -10.392 -14.047 -17.389 1 97.22 107 ASP A CA 1
ATOM 847 C C . ASP A 1 107 ? -10.494 -12.948 -16.334 1 97.22 107 ASP A C 1
ATOM 849 O O . ASP A 1 107 ? -11.253 -13.073 -15.371 1 97.22 107 ASP A O 1
ATOM 853 N N . GLY A 1 108 ? -9.745 -11.864 -16.524 1 96.37 108 GLY A N 1
ATOM 854 C CA . GLY A 1 108 ? -9.664 -10.782 -15.555 1 96.37 108 GLY A CA 1
ATOM 855 C C . GLY A 1 108 ? -10.914 -9.924 -15.512 1 96.37 108 GLY A C 1
ATOM 856 O O . GLY A 1 108 ? -11.026 -9.022 -14.679 1 96.37 108 GLY A O 1
ATOM 857 N N . SER A 1 109 ? -11.855 -10.174 -16.387 1 94.66 109 SER A N 1
ATOM 858 C CA . SER A 1 109 ? -13.087 -9.393 -16.38 1 94.66 109 SER A CA 1
ATOM 859 C C . SER A 1 109 ? -14.06 -9.903 -15.322 1 94.66 109 SER A C 1
ATOM 861 O O . SER A 1 109 ? -15.028 -9.221 -14.981 1 94.66 109 SER A O 1
ATOM 863 N N . ARG A 1 110 ? -13.792 -11.105 -14.817 1 95.14 110 ARG A N 1
ATOM 864 C CA . ARG A 1 110 ? -14.703 -11.74 -13.871 1 95.14 110 ARG A CA 1
ATOM 865 C C . ARG A 1 110 ? -14.185 -11.614 -12.442 1 95.14 110 ARG A C 1
ATOM 867 O O . ARG A 1 110 ? -12.973 -11.619 -12.213 1 95.14 110 ARG A O 1
ATOM 874 N N . PRO A 1 111 ? -15.174 -11.562 -11.493 1 96.57 111 PRO A N 1
ATOM 875 C CA . PRO A 1 111 ? -14.721 -11.668 -10.104 1 96.57 111 PRO A CA 1
ATOM 876 C C . PRO A 1 111 ? -14.12 -13.034 -9.782 1 96.57 111 PRO A C 1
ATOM 878 O O . PRO A 1 111 ? -14.574 -14.053 -10.309 1 96.57 111 PRO A O 1
ATOM 881 N N . PHE A 1 112 ? -13.12 -13.056 -8.919 1 98 112 PHE A N 1
ATOM 882 C CA . PHE A 1 112 ? -12.479 -14.32 -8.573 1 98 112 PHE A CA 1
ATOM 883 C C . PHE A 1 112 ? -11.853 -14.248 -7.186 1 98 112 PHE A C 1
ATOM 885 O O . PHE A 1 112 ? -11.774 -13.171 -6.59 1 98 112 PHE A O 1
ATOM 892 N N . GLN A 1 113 ? -11.509 -15.364 -6.705 1 98.23 113 GLN A N 1
ATOM 893 C CA . GLN A 1 113 ? -10.779 -15.539 -5.453 1 98.23 113 GLN A CA 1
ATOM 894 C C . GLN A 1 113 ? -9.652 -16.555 -5.611 1 98.23 113 GLN A C 1
ATOM 896 O O . GLN A 1 113 ? -9.82 -17.578 -6.278 1 98.23 113 GLN A O 1
ATOM 901 N N . VAL A 1 114 ? -8.564 -16.285 -5.008 1 98.57 114 VAL A N 1
ATOM 902 C CA . VAL A 1 114 ? -7.448 -17.223 -4.946 1 98.57 114 VAL A CA 1
ATOM 903 C C . VAL A 1 114 ? -6.89 -17.27 -3.525 1 98.57 114 VAL A C 1
ATOM 905 O O . VAL A 1 114 ? -6.861 -16.252 -2.829 1 98.57 114 VAL A O 1
ATOM 908 N N . GLU A 1 115 ? -6.487 -18.395 -3.101 1 98.15 115 GLU A N 1
ATOM 909 C CA . GLU A 1 115 ? -5.9 -18.613 -1.783 1 98.15 115 GLU A CA 1
ATOM 910 C C . GLU A 1 115 ? -4.657 -19.494 -1.872 1 98.15 115 GLU A C 1
ATOM 912 O O . GLU A 1 115 ? -4.555 -20.345 -2.758 1 98.15 115 GLU A O 1
ATOM 917 N N . ILE A 1 116 ? -3.764 -19.293 -0.882 1 97.94 116 ILE A N 1
ATOM 918 C CA . ILE A 1 116 ? -2.542 -20.09 -0.876 1 97.94 116 ILE A CA 1
ATOM 919 C C . ILE A 1 116 ? -1.839 -19.945 0.472 1 97.94 116 ILE A C 1
ATOM 921 O O . ILE A 1 116 ? -1.99 -18.928 1.153 1 97.94 116 ILE A O 1
ATOM 925 N N . TRP A 1 117 ? -1.092 -21 0.849 1 96.21 117 TRP A N 1
ATOM 926 C CA . TRP A 1 117 ? -0.11 -20.956 1.927 1 96.21 117 TRP A CA 1
ATOM 927 C C . TRP A 1 117 ? 1.306 -20.851 1.371 1 96.21 117 TRP A C 1
ATOM 929 O O . TRP A 1 117 ? 1.654 -21.539 0.408 1 96.21 117 TRP A O 1
ATOM 939 N N . LEU A 1 118 ? 2.07 -19.988 1.997 1 95.3 118 LEU A N 1
ATOM 940 C CA . LEU A 1 118 ? 3.456 -19.941 1.543 1 95.3 118 LEU A CA 1
ATOM 941 C C . LEU A 1 118 ? 4.403 -19.693 2.713 1 95.3 118 LEU A C 1
ATOM 943 O O . LEU A 1 118 ? 3.994 -19.159 3.746 1 95.3 118 LEU A O 1
ATOM 947 N N . ARG A 1 119 ? 5.606 -20.141 2.632 1 90.58 119 ARG A N 1
ATOM 948 C CA . ARG A 1 119 ? 6.715 -19.827 3.528 1 90.58 119 ARG A CA 1
ATOM 949 C C . ARG A 1 119 ? 8.046 -19.866 2.785 1 90.58 119 ARG A C 1
ATOM 951 O O . ARG A 1 119 ? 8.123 -20.372 1.663 1 90.58 119 ARG A O 1
ATOM 958 N N . SER A 1 120 ? 8.906 -19.209 3.371 1 82.92 120 SER A N 1
ATOM 959 C CA . SER A 1 120 ? 10.186 -19.127 2.674 1 82.92 120 SER A CA 1
ATOM 960 C C . SER A 1 120 ? 11.354 -19.203 3.652 1 82.92 120 SER A C 1
ATOM 962 O O . SER A 1 120 ? 11.22 -18.824 4.818 1 82.92 120 SER A O 1
ATOM 964 N N . GLY A 1 121 ? 12.385 -19.917 3.251 1 73.47 121 GLY A N 1
ATOM 965 C CA . GLY A 1 121 ? 13.656 -19.889 3.958 1 73.47 121 GLY A CA 1
ATOM 966 C C . GLY A 1 121 ? 14.508 -18.684 3.604 1 73.47 121 GLY A C 1
ATOM 967 O O . GLY A 1 121 ? 15.718 -18.811 3.403 1 73.47 121 GLY A O 1
ATOM 968 N N . LEU A 1 122 ? 13.839 -17.605 3.447 1 65.37 122 LEU A N 1
ATOM 969 C CA . LEU A 1 122 ? 14.46 -16.415 2.877 1 65.37 122 LEU A CA 1
ATOM 970 C C . LEU A 1 122 ? 15.463 -15.806 3.851 1 65.37 122 LEU A C 1
ATOM 972 O O . LEU A 1 122 ? 15.118 -15.502 4.995 1 65.37 122 LEU A O 1
ATOM 976 N N . LYS A 1 123 ? 16.704 -15.773 3.388 1 69.88 123 LYS A N 1
ATOM 977 C CA . LYS A 1 123 ? 17.744 -15.218 4.248 1 69.88 123 LYS A CA 1
ATOM 978 C C . LYS A 1 123 ? 18.4 -14 3.602 1 69.88 123 LYS A C 1
ATOM 980 O O . LYS A 1 123 ? 18.935 -13.134 4.298 1 69.88 123 LYS A O 1
ATOM 985 N N . GLY A 1 124 ? 18.234 -13.995 2.338 1 78.04 124 GLY A N 1
ATOM 986 C CA . GLY A 1 124 ? 18.921 -12.921 1.639 1 78.04 124 GLY A CA 1
ATOM 987 C C . GLY A 1 124 ? 18.083 -11.664 1.503 1 78.04 124 GLY A C 1
ATOM 988 O O . GLY A 1 124 ? 16.852 -11.727 1.529 1 78.04 124 GLY A O 1
ATOM 989 N N . LEU A 1 125 ? 18.81 -10.603 1.317 1 81.79 125 LEU A N 1
ATOM 990 C CA . LEU A 1 125 ? 18.166 -9.314 1.089 1 81.79 125 LEU A CA 1
ATOM 991 C C . LEU A 1 125 ? 17.255 -9.369 -0.132 1 81.79 125 LEU A C 1
ATOM 993 O O . LEU A 1 125 ? 17.681 -9.787 -1.211 1 81.79 125 LEU A O 1
ATOM 997 N N . TYR A 1 126 ? 15.893 -9.093 -0.019 1 86.56 126 TYR A N 1
ATOM 998 C CA . TYR A 1 126 ? 14.848 -8.988 -1.031 1 86.56 126 TYR A CA 1
ATOM 999 C C . TYR A 1 126 ? 14.431 -10.367 -1.53 1 86.56 126 TYR A C 1
ATOM 1001 O O . TYR A 1 126 ? 13.853 -10.493 -2.612 1 86.56 126 TYR A O 1
ATOM 1009 N N . ASP A 1 127 ? 14.9 -11.457 -0.802 1 90.1 127 ASP A N 1
ATOM 1010 C CA . ASP A 1 127 ? 14.286 -12.747 -1.104 1 90.1 127 ASP A CA 1
ATOM 1011 C C . ASP A 1 127 ? 12.771 -12.689 -0.927 1 90.1 127 ASP A C 1
ATOM 1013 O O . ASP A 1 127 ? 12.276 -12.144 0.062 1 90.1 127 ASP A O 1
ATOM 1017 N N . GLN A 1 128 ? 12.079 -13.273 -1.955 1 93.39 128 GLN A N 1
ATOM 1018 C CA . GLN A 1 128 ? 10.626 -13.146 -1.918 1 93.39 128 GLN A CA 1
ATOM 1019 C C . GLN A 1 128 ? 9.948 -14.457 -2.304 1 93.39 128 GLN A C 1
ATOM 1021 O O . GLN A 1 128 ? 10.415 -15.163 -3.2 1 93.39 128 GLN A O 1
ATOM 1026 N N . ALA A 1 129 ? 8.906 -14.821 -1.629 1 95.29 129 ALA A N 1
ATOM 1027 C CA . ALA A 1 129 ? 7.874 -15.782 -2.012 1 95.29 129 ALA A CA 1
ATOM 1028 C C . ALA A 1 129 ? 6.516 -15.101 -2.153 1 95.29 129 ALA A C 1
ATOM 1030 O O . ALA A 1 129 ? 6.021 -14.486 -1.205 1 95.29 129 ALA A O 1
ATOM 1031 N N . CYS A 1 130 ? 5.868 -15.255 -3.378 1 96.87 130 CYS A N 1
ATOM 1032 C CA . CYS A 1 130 ? 4.741 -14.357 -3.606 1 96.87 130 CYS A CA 1
ATOM 1033 C C . CYS A 1 130 ? 3.631 -15.059 -4.378 1 96.87 130 CYS A C 1
ATOM 1035 O O . CYS A 1 130 ? 3.899 -15.948 -5.187 1 96.87 130 CYS A O 1
ATOM 1037 N N . LEU A 1 131 ? 2.438 -14.735 -4.045 1 98.68 131 LEU A N 1
ATOM 1038 C CA . LEU A 1 131 ? 1.316 -14.788 -4.975 1 98.68 131 LEU A CA 1
ATOM 1039 C C . LEU A 1 131 ? 1.339 -13.594 -5.924 1 98.68 131 LEU A C 1
ATOM 1041 O O . LEU A 1 131 ? 1.531 -12.455 -5.491 1 98.68 131 LEU A O 1
ATOM 1045 N N . VAL A 1 132 ? 1.136 -13.833 -7.269 1 98.51 132 VAL A N 1
ATOM 1046 C CA . VAL A 1 132 ? 1.291 -12.769 -8.256 1 98.51 132 VAL A CA 1
ATOM 1047 C C . VAL A 1 132 ? 0.044 -12.693 -9.134 1 98.51 132 VAL A C 1
ATOM 1049 O O . VAL A 1 132 ? -0.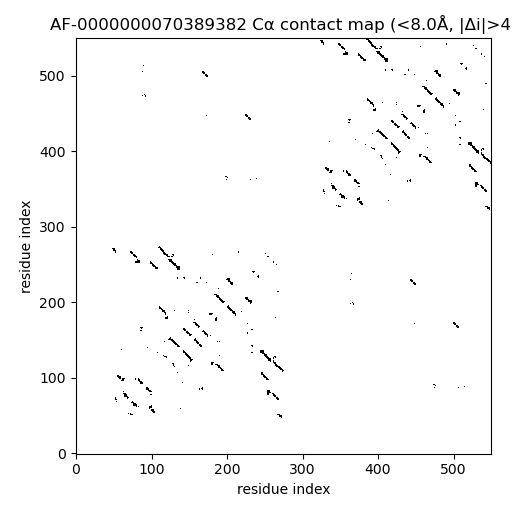488 -13.721 -9.559 1 98.51 132 VAL A O 1
ATOM 1052 N N . LEU A 1 133 ? -0.438 -11.52 -9.367 1 98.75 133 LEU A N 1
ATOM 1053 C CA . LEU A 1 133 ? -1.477 -11.203 -10.34 1 98.75 133 LEU A CA 1
ATOM 1054 C C . LEU A 1 133 ? -0.94 -10.281 -11.429 1 98.75 133 LEU A C 1
ATOM 1056 O O . LEU A 1 133 ? -0.389 -9.218 -11.133 1 98.75 133 LEU A O 1
ATOM 1060 N N . HIS A 1 134 ? -1.076 -10.731 -12.636 1 97.99 134 HIS A N 1
ATOM 1061 C CA . HIS A 1 134 ? -0.675 -9.948 -13.799 1 97.99 134 HIS A CA 1
ATOM 1062 C C . HIS A 1 134 ? -1.882 -9.564 -14.648 1 97.99 134 HIS A C 1
ATOM 1064 O O . HIS A 1 134 ? -2.624 -10.434 -15.109 1 97.99 134 HIS A O 1
ATOM 1070 N N . GLY A 1 135 ? -2.019 -8.24 -14.823 1 97.58 135 GLY A N 1
ATOM 1071 C CA . GLY A 1 135 ? -3.202 -7.715 -15.487 1 97.58 135 GLY A CA 1
ATOM 1072 C C . GLY A 1 135 ? -3.011 -7.52 -16.979 1 97.58 135 GLY A C 1
ATOM 1073 O O . GLY A 1 135 ? -3.059 -6.391 -17.474 1 97.58 135 GLY A O 1
ATOM 1074 N N . GLY A 1 136 ? -3.032 -8.52 -17.786 1 95.84 136 GLY A N 1
ATOM 1075 C CA . GLY A 1 136 ? -2.837 -8.458 -19.226 1 95.84 136 GLY A CA 1
ATOM 1076 C C . GLY A 1 136 ? -1.905 -9.535 -19.74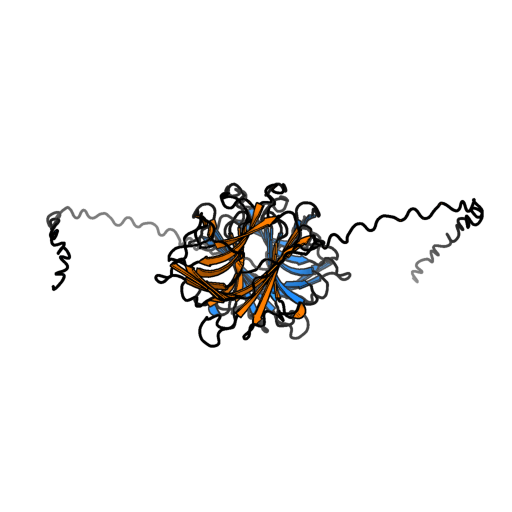9 1 95.84 136 GLY A C 1
ATOM 1077 O O . GLY A 1 136 ? -1.479 -10.414 -18.996 1 95.84 136 GLY A O 1
ATOM 1078 N N . ASP A 1 137 ? -1.558 -9.367 -20.985 1 94 137 ASP A N 1
ATOM 1079 C CA . ASP A 1 137 ? -0.628 -10.304 -21.607 1 94 137 ASP A CA 1
ATOM 1080 C C . ASP A 1 137 ? 0.736 -10.263 -20.921 1 94 137 ASP A C 1
ATOM 1082 O O . ASP A 1 137 ? 1.243 -9.185 -20.601 1 94 137 ASP A O 1
ATOM 1086 N N . LEU A 1 138 ? 1.293 -11.428 -20.687 1 94.09 138 LEU A N 1
ATOM 1087 C CA . LEU A 1 138 ? 2.551 -11.541 -19.956 1 94.09 138 LEU A CA 1
ATOM 1088 C C . LEU A 1 138 ? 3.679 -10.839 -20.704 1 94.09 138 LEU A C 1
ATOM 1090 O O . LEU A 1 138 ? 4.69 -10.467 -20.104 1 94.09 138 LEU A O 1
ATOM 1094 N N . ALA A 1 139 ? 3.483 -10.624 -22.002 1 92.56 139 ALA A N 1
ATOM 1095 C CA . ALA A 1 139 ? 4.495 -9.947 -22.809 1 92.56 139 ALA A CA 1
ATOM 1096 C C . ALA A 1 139 ? 4.385 -8.431 -22.67 1 92.56 139 ALA A C 1
ATOM 1098 O O . ALA A 1 139 ? 5.30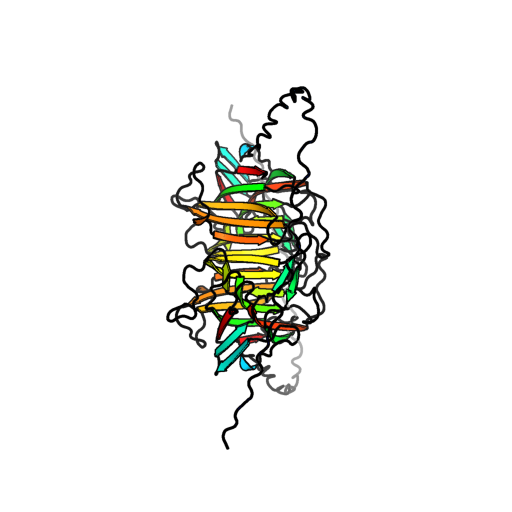1 -7.698 -23.049 1 92.56 139 ALA A O 1
ATOM 1099 N N . ASP A 1 140 ? 3.269 -7.963 -22.201 1 93.52 140 ASP A N 1
ATOM 1100 C CA . ASP A 1 140 ? 3.062 -6.526 -22.047 1 93.52 140 ASP A CA 1
ATOM 1101 C C . ASP A 1 140 ? 3.868 -5.978 -20.872 1 93.52 140 ASP A C 1
ATOM 1103 O O . ASP A 1 140 ? 3.518 -6.207 -19.712 1 93.52 140 ASP A O 1
ATOM 1107 N N . THR A 1 141 ? 4.781 -5.175 -21.123 1 91.69 141 THR A N 1
ATOM 1108 C CA . THR A 1 141 ? 5.706 -4.667 -20.115 1 91.69 141 THR A CA 1
ATOM 1109 C C . THR A 1 141 ? 5.071 -3.526 -19.325 1 91.69 141 THR A C 1
ATOM 1111 O O . THR A 1 141 ? 5.583 -3.131 -18.276 1 91.69 141 THR A O 1
ATOM 1114 N N . SER A 1 142 ? 3.963 -3.06 -19.779 1 93.75 142 SER A N 1
ATOM 1115 C CA . SER A 1 142 ? 3.319 -1.939 -19.102 1 93.75 142 SER A CA 1
ATOM 1116 C C . SER A 1 142 ? 2.11 -2.401 -18.295 1 93.75 142 SER A C 1
ATOM 1118 O O . SER A 1 142 ? 1.474 -1.6 -17.607 1 93.75 142 SER A O 1
ATOM 1120 N N . ALA A 1 143 ? 1.816 -3.721 -18.398 1 96.12 143 ALA A N 1
ATOM 1121 C CA . ALA A 1 143 ? 0.653 -4.249 -17.688 1 96.12 143 ALA A CA 1
ATOM 1122 C C . ALA A 1 143 ? 0.792 -4.047 -16.182 1 96.12 143 ALA A C 1
ATOM 1124 O O . ALA A 1 143 ? 1.891 -4.153 -15.634 1 96.12 143 ALA A O 1
ATOM 1125 N N . HIS A 1 144 ? -0.315 -3.732 -15.548 1 97.89 144 HIS A N 1
ATOM 1126 C CA . HIS A 1 144 ? -0.319 -3.725 -14.089 1 97.89 144 HIS A CA 1
ATOM 1127 C C . HIS A 1 144 ? -0.044 -5.117 -13.531 1 97.89 144 HIS A C 1
ATOM 1129 O O . HIS A 1 144 ? -0.491 -6.117 -14.097 1 97.89 144 HIS A O 1
ATOM 1135 N N . TRP A 1 145 ? 0.686 -5.177 -12.475 1 98.24 145 TRP A N 1
ATOM 1136 C CA . TRP A 1 145 ? 0.842 -6.426 -11.735 1 98.24 145 TRP A CA 1
ATOM 1137 C C . TRP A 1 145 ? 0.977 -6.159 -10.24 1 98.24 145 TRP A C 1
ATOM 1139 O O . TRP A 1 145 ? 1.245 -5.029 -9.826 1 98.24 145 TRP A O 1
ATOM 1149 N N . LEU A 1 146 ? 0.689 -7.081 -9.445 1 98.55 146 LEU A N 1
ATOM 1150 C CA . LEU A 1 146 ? 0.944 -7.025 -8.01 1 98.55 146 LEU A CA 1
ATOM 1151 C C . LEU A 1 146 ? 1.501 -8.352 -7.505 1 98.55 146 LEU A C 1
ATOM 1153 O O . LEU A 1 146 ? 1.264 -9.4 -8.111 1 98.55 146 LEU A O 1
ATOM 1157 N N . LYS A 1 147 ? 2.281 -8.333 -6.526 1 98.4 147 LYS A N 1
ATOM 1158 C CA . LYS A 1 147 ? 2.788 -9.508 -5.823 1 98.4 147 LYS A CA 1
ATOM 1159 C C . LYS A 1 147 ? 2.67 -9.338 -4.312 1 98.4 147 LYS A C 1
ATOM 1161 O O . LYS A 1 147 ? 2.838 -8.233 -3.791 1 98.4 147 LYS A O 1
ATOM 1166 N N . THR A 1 148 ? 2.285 -10.376 -3.651 1 98.38 148 THR A N 1
ATOM 1167 C CA . THR A 1 148 ? 2.089 -10.345 -2.206 1 98.38 148 THR A CA 1
ATOM 1168 C C . THR A 1 148 ? 2.601 -11.631 -1.563 1 98.38 148 THR A C 1
ATOM 1170 O O . THR A 1 148 ? 2.451 -12.716 -2.128 1 98.38 148 THR A O 1
ATOM 1173 N N . GLY A 1 149 ? 3.275 -11.484 -0.455 1 96.63 149 GLY A N 1
ATOM 1174 C CA . GLY A 1 149 ? 3.86 -12.601 0.269 1 96.63 149 GLY A CA 1
ATOM 1175 C C . GLY A 1 149 ? 4.871 -12.17 1.315 1 96.63 149 GLY A C 1
ATOM 1176 O O . GLY A 1 149 ? 4.613 -11.251 2.094 1 96.63 149 GLY A O 1
ATOM 1177 N N . THR A 1 150 ? 5.945 -12.846 1.322 1 93.51 150 THR A N 1
ATOM 1178 C CA . THR A 1 150 ? 6.985 -12.54 2.298 1 93.51 150 THR A CA 1
ATOM 1179 C C . THR A 1 150 ? 8.246 -12.035 1.602 1 93.51 150 THR A C 1
ATOM 1181 O O . THR A 1 150 ? 8.562 -12.462 0.49 1 93.51 150 THR A O 1
ATOM 1184 N N . GLU A 1 151 ? 8.867 -11.186 2.274 1 91.32 151 GLU A N 1
ATOM 1185 C CA . GLU A 1 151 ? 10.126 -10.625 1.793 1 91.32 151 GLU A CA 1
ATOM 1186 C C . GLU A 1 151 ? 11.07 -10.315 2.95 1 91.32 151 GLU A C 1
ATOM 1188 O O . GLU A 1 151 ? 10.624 -9.969 4.046 1 91.32 151 GLU A O 1
ATOM 1193 N N . THR A 1 152 ? 12.318 -10.403 2.615 1 87.62 152 THR A N 1
ATOM 1194 C CA . THR A 1 152 ? 13.318 -10.079 3.626 1 87.62 152 THR A CA 1
ATOM 1195 C C . THR A 1 152 ? 14.052 -8.79 3.268 1 87.62 152 THR A C 1
ATOM 1197 O O . THR A 1 152 ? 14.619 -8.674 2.179 1 87.62 152 THR A O 1
ATOM 1200 N N . PHE A 1 153 ? 13.93 -7.838 4.145 1 82.69 153 PHE A N 1
ATOM 1201 C CA . PHE A 1 153 ? 14.762 -6.643 4.07 1 82.69 153 PHE A CA 1
ATOM 1202 C C . PHE A 1 153 ? 14.931 -6.014 5.447 1 82.69 153 PHE A C 1
ATOM 1204 O O . PHE A 1 153 ? 14.174 -6.316 6.371 1 82.69 153 PHE A O 1
ATOM 1211 N N . ASP A 1 154 ? 15.976 -5.266 5.623 1 79.52 154 ASP A N 1
ATOM 1212 C CA . ASP A 1 154 ? 16.331 -4.659 6.902 1 79.52 154 ASP A CA 1
ATOM 1213 C C . ASP A 1 154 ? 16.451 -5.716 7.997 1 79.52 154 ASP A C 1
ATOM 1215 O O . ASP A 1 154 ? 15.946 -5.529 9.106 1 79.52 154 ASP A O 1
ATOM 1219 N N . GLU A 1 155 ? 16.898 -6.877 7.635 1 78.64 155 GLU A N 1
ATOM 1220 C CA . GLU A 1 155 ? 17.189 -7.987 8.538 1 78.64 155 GLU A CA 1
ATOM 1221 C C . GLU A 1 155 ? 15.915 -8.512 9.195 1 78.64 155 GLU A C 1
ATOM 1223 O O . GLU A 1 155 ? 15.964 -9.085 10.286 1 78.64 155 GLU A O 1
ATOM 1228 N N . ARG A 1 156 ? 14.842 -8.165 8.5 1 82.08 156 ARG A N 1
ATOM 1229 C CA . ARG A 1 156 ? 13.55 -8.634 8.99 1 82.08 156 ARG A CA 1
ATOM 1230 C C . ARG A 1 156 ? 12.721 -9.235 7.861 1 82.08 156 ARG A C 1
ATOM 1232 O O . ARG A 1 156 ? 12.919 -8.899 6.691 1 82.08 156 ARG A O 1
ATOM 1239 N N . GLN A 1 157 ? 11.881 -10.187 8.312 1 87.64 157 GLN A N 1
ATOM 1240 C CA . GLN A 1 157 ? 10.895 -10.704 7.368 1 87.64 157 GLN A CA 1
ATOM 1241 C C . GLN A 1 157 ? 9.599 -9.902 7.431 1 87.64 157 GLN A C 1
ATOM 1243 O O . GLN A 1 157 ? 9.144 -9.531 8.516 1 87.64 157 GLN A O 1
ATOM 1248 N N . TRP A 1 158 ? 9.094 -9.673 6.268 1 91.78 158 TRP A N 1
ATOM 1249 C CA . TRP A 1 158 ? 7.874 -8.882 6.147 1 91.78 158 TRP A CA 1
ATOM 1250 C C . TRP A 1 158 ? 6.812 -9.638 5.355 1 91.78 158 TRP A C 1
ATOM 1252 O O . TRP A 1 158 ? 7.137 -10.435 4.472 1 91.78 158 TRP A O 1
ATOM 1262 N N . ILE A 1 159 ? 5.595 -9.425 5.769 1 94.75 159 ILE A N 1
ATOM 1263 C CA . ILE A 1 159 ? 4.468 -9.696 4.883 1 94.75 159 ILE A CA 1
ATOM 1264 C C . ILE A 1 159 ? 4.139 -8.446 4.07 1 94.75 159 ILE A C 1
ATOM 1266 O O . ILE A 1 159 ? 3.875 -7.382 4.635 1 94.75 159 ILE A O 1
ATOM 1270 N N . ASN A 1 160 ? 4.195 -8.593 2.765 1 95.31 160 ASN A N 1
ATOM 1271 C CA . ASN A 1 160 ? 4.088 -7.338 2.028 1 95.31 160 ASN A CA 1
ATOM 1272 C C . ASN A 1 160 ? 3.273 -7.506 0.749 1 95.31 160 ASN A C 1
ATOM 1274 O O . ASN A 1 160 ? 2.879 -8.621 0.401 1 95.31 160 ASN A O 1
ATOM 1278 N N . ALA A 1 161 ? 2.907 -6.448 0.166 1 98.02 161 ALA A N 1
ATOM 1279 C CA . ALA A 1 161 ? 2.332 -6.332 -1.172 1 98.02 161 ALA A CA 1
ATOM 1280 C C . ALA A 1 161 ? 3.037 -5.248 -1.981 1 98.02 161 ALA A C 1
ATOM 1282 O O . ALA A 1 161 ? 3.265 -4.143 -1.484 1 98.02 161 ALA A O 1
ATOM 1283 N N . VAL A 1 162 ? 3.448 -5.621 -3.108 1 97.71 162 VAL A N 1
ATOM 1284 C CA . VAL A 1 162 ? 3.982 -4.676 -4.083 1 97.71 162 VAL A CA 1
ATOM 1285 C C . VAL A 1 162 ? 3.004 -4.524 -5.246 1 97.71 162 VAL A C 1
ATOM 1287 O O . VAL A 1 162 ? 2.629 -5.511 -5.882 1 97.71 162 VAL A O 1
ATOM 1290 N N . VAL A 1 163 ? 2.568 -3.315 -5.499 1 98.34 163 VAL A N 1
ATOM 1291 C CA . VAL A 1 163 ? 1.656 -3.026 -6.601 1 98.34 163 VAL A CA 1
ATOM 1292 C C . VAL A 1 163 ? 2.348 -2.124 -7.621 1 98.34 163 VAL A C 1
ATOM 1294 O O . VAL A 1 163 ? 2.808 -1.032 -7.282 1 98.34 163 VAL A O 1
ATOM 1297 N N . ALA A 1 164 ? 2.491 -2.609 -8.839 1 97.79 164 ALA A N 1
ATOM 1298 C CA . ALA A 1 164 ? 2.971 -1.8 -9.956 1 97.79 164 ALA A CA 1
ATOM 1299 C C . ALA A 1 164 ? 1.818 -1.37 -10.858 1 97.79 164 ALA A C 1
ATOM 1301 O O . ALA A 1 164 ? 1.475 -2.069 -11.814 1 97.79 164 ALA A O 1
ATOM 1302 N N . ALA A 1 165 ? 1.28 -0.243 -10.628 1 96.53 165 ALA A N 1
ATOM 1303 C CA . ALA A 1 165 ? 0.119 0.251 -11.365 1 96.53 165 ALA A CA 1
ATOM 1304 C C . ALA A 1 165 ? 0.201 1.761 -11.567 1 96.53 165 ALA A C 1
ATOM 1306 O O . ALA A 1 165 ? -0.645 2.507 -11.066 1 96.53 165 ALA A O 1
ATOM 1307 N N . PRO A 1 166 ? 1.137 2.354 -12.217 1 95.75 166 PRO A N 1
ATOM 1308 C CA . PRO A 1 166 ? 2.073 1.595 -13.049 1 95.75 166 PRO A CA 1
ATOM 1309 C C . PRO A 1 166 ? 3.423 1.376 -12.371 1 95.75 166 PRO A C 1
ATOM 1311 O O . PRO A 1 166 ? 4.22 0.551 -12.825 1 95.75 166 PRO A O 1
ATOM 1314 N N . TRP A 1 167 ? 3.742 2.167 -11.324 1 96.75 167 TRP A N 1
ATOM 1315 C CA . TRP A 1 167 ? 5.045 2.089 -10.67 1 96.75 167 TRP A CA 1
ATOM 1316 C C . TRP A 1 167 ? 4.943 1.35 -9.34 1 96.75 167 TRP A C 1
ATOM 1318 O O . TRP A 1 167 ? 3.891 1.361 -8.695 1 96.75 167 TRP A O 1
ATOM 1328 N N . CYS A 1 168 ? 6.066 0.749 -8.91 1 96.85 168 CYS A N 1
ATOM 1329 C CA . CYS A 1 168 ? 6.058 -0.083 -7.711 1 96.85 168 CYS A CA 1
ATOM 1330 C C . CYS A 1 168 ? 5.768 0.753 -6.47 1 96.85 168 CYS A C 1
ATOM 1332 O O . CYS A 1 168 ? 6.337 1.832 -6.296 1 96.85 168 CYS A O 1
ATOM 1334 N N . ASP A 1 169 ? 4.89 0.3 -5.731 1 96.86 169 ASP A N 1
ATOM 1335 C CA . ASP A 1 169 ? 4.465 0.781 -4.42 1 96.86 169 ASP A CA 1
ATOM 1336 C C . ASP A 1 169 ? 4.371 -0.368 -3.418 1 96.86 169 ASP A C 1
ATOM 1338 O O . ASP A 1 169 ? 3.578 -1.294 -3.6 1 96.86 169 ASP A O 1
ATOM 1342 N N . VAL A 1 170 ? 5.176 -0.323 -2.235 1 96.49 170 VAL A N 1
ATOM 1343 C CA . VAL A 1 170 ? 5.326 -1.45 -1.321 1 96.49 170 VAL A CA 1
ATOM 1344 C C . VAL A 1 170 ? 4.62 -1.144 -0.002 1 96.49 170 VAL A C 1
ATOM 1346 O O . VAL A 1 170 ? 4.827 -0.081 0.588 1 96.49 170 VAL A O 1
ATOM 1349 N N . SER A 1 171 ? 3.791 -1.99 0.406 1 97.64 171 SER A N 1
ATOM 1350 C CA . SER A 1 171 ? 3.282 -1.978 1.774 1 97.64 171 SER A CA 1
ATOM 1351 C C . SER A 1 171 ? 3.794 -3.177 2.565 1 97.64 171 SER A C 1
ATOM 1353 O O . SER A 1 171 ? 3.991 -4.258 2.005 1 97.64 171 SER A O 1
ATOM 1355 N N . ALA A 1 172 ? 4.013 -2.991 3.87 1 94.77 172 ALA A N 1
ATOM 1356 C CA . ALA A 1 172 ? 4.633 -4.064 4.642 1 94.77 172 ALA A CA 1
ATOM 1357 C C . ALA A 1 172 ? 4.053 -4.131 6.052 1 94.77 172 ALA A C 1
ATOM 1359 O O . ALA A 1 172 ? 3.694 -3.103 6.632 1 94.77 172 ALA A O 1
ATOM 1360 N N . VAL A 1 173 ? 3.993 -5.296 6.529 1 92.87 173 VAL A N 1
ATOM 1361 C CA . VAL A 1 173 ? 3.666 -5.631 7.911 1 92.87 173 VAL A CA 1
ATOM 1362 C C . VAL A 1 173 ? 4.773 -6.495 8.509 1 92.87 173 VAL A C 1
ATOM 1364 O O . VAL A 1 173 ? 5.211 -7.47 7.893 1 92.87 173 VAL A O 1
ATOM 1367 N N . PRO A 1 174 ? 5.201 -6.052 9.671 1 86.13 174 PRO A N 1
ATOM 1368 C CA . PRO A 1 174 ? 6.247 -6.89 10.261 1 86.13 174 PRO A CA 1
ATOM 1369 C C . PRO A 1 174 ? 5.763 -8.304 10.576 1 86.13 174 PRO A C 1
ATOM 1371 O O . PRO A 1 174 ? 4.619 -8.489 10.997 1 86.13 174 PRO A O 1
ATOM 1374 N N . SER A 1 175 ? 6.72 -9.203 10.253 1 81.48 175 SER A N 1
ATOM 1375 C CA . SER A 1 175 ? 6.443 -10.556 10.726 1 81.48 175 SER A CA 1
ATOM 1376 C C . SER A 1 175 ? 6.925 -10.75 12.159 1 81.48 175 SER A C 1
ATOM 1378 O O . SER A 1 175 ? 8.068 -10.424 12.485 1 81.48 175 SER A O 1
ATOM 1380 N N . ASP A 1 176 ? 6.135 -10.896 13.058 1 72.48 176 ASP A N 1
ATOM 1381 C CA . ASP A 1 176 ? 6.554 -11.026 14.45 1 72.48 176 ASP A CA 1
ATOM 1382 C C . ASP A 1 176 ? 7.223 -12.376 14.699 1 72.48 176 ASP A C 1
ATOM 1384 O O . ASP A 1 176 ? 7.798 -12.602 15.765 1 72.48 176 ASP A O 1
ATOM 1388 N N . ARG A 1 177 ? 7.175 -13.245 13.723 1 73.84 177 ARG A N 1
ATOM 1389 C CA . ARG A 1 177 ? 7.782 -14.565 13.849 1 73.84 177 ARG A CA 1
ATOM 1390 C C . ARG A 1 177 ? 8.487 -14.97 12.559 1 73.84 177 ARG A C 1
ATOM 1392 O O . ARG A 1 177 ? 8.189 -14.435 11.488 1 73.84 177 ARG A O 1
ATOM 1399 N N . GLU A 1 178 ? 9.419 -15.859 12.796 1 65.06 178 GLU A N 1
ATOM 1400 C CA . GLU A 1 178 ? 10.198 -16.335 11.656 1 65.06 178 GLU A CA 1
ATOM 1401 C C . GLU A 1 178 ? 9.332 -17.145 10.696 1 65.06 178 GLU A C 1
ATOM 1403 O O . GLU A 1 178 ? 8.55 -17.996 11.124 1 65.06 178 GLU A O 1
ATOM 1408 N N . LEU A 1 179 ? 9.388 -16.732 9.438 1 65.91 179 LEU A N 1
ATOM 1409 C CA . LEU A 1 179 ? 8.713 -17.47 8.377 1 65.91 179 LEU A CA 1
ATOM 1410 C C . LEU A 1 179 ? 9.676 -18.428 7.683 1 65.91 179 LEU A C 1
ATOM 1412 O O . LEU A 1 179 ? 10.192 -18.123 6.605 1 65.91 179 LEU A O 1
ATOM 1416 N N . SER A 1 180 ? 10.292 -19.323 8.408 1 62.01 180 SER A N 1
ATOM 1417 C CA . SER A 1 180 ? 11.358 -20.168 7.88 1 62.01 180 SER A CA 1
ATOM 1418 C C . SER A 1 180 ? 10.842 -21.562 7.539 1 62.01 180 SER A C 1
ATOM 1420 O O . SER A 1 180 ? 9.876 -22.036 8.141 1 62.01 180 SER A O 1
ATOM 1422 N N . SER A 1 181 ? 11.405 -21.95 6.487 1 57.64 181 SER A N 1
ATOM 1423 C CA . SER A 1 181 ? 11.146 -23.33 6.091 1 57.64 181 SER A CA 1
ATOM 1424 C C . SER A 1 181 ? 11.757 -24.314 7.083 1 57.64 181 SER A C 1
ATOM 1426 O O . SER A 1 181 ? 11.524 -25.521 6.991 1 57.64 181 SER A O 1
ATOM 1428 N N . GLU A 1 182 ? 12.465 -23.736 7.911 1 55.5 182 GLU A N 1
ATOM 1429 C CA . GLU A 1 182 ? 13.029 -24.646 8.903 1 55.5 182 GLU A CA 1
ATOM 1430 C C . GLU A 1 182 ? 11.951 -25.171 9.847 1 55.5 182 GLU A C 1
ATOM 1432 O O . GLU A 1 182 ? 10.859 -24.604 9.928 1 55.5 182 GLU A O 1
ATOM 1437 N N . ALA A 1 183 ? 12.319 -26.262 10.413 1 57.48 183 ALA A N 1
ATOM 1438 C CA . ALA A 1 183 ? 11.419 -26.92 11.357 1 57.48 183 ALA A CA 1
ATOM 1439 C C . ALA A 1 183 ? 10.859 -25.922 12.367 1 57.48 183 ALA A C 1
ATOM 1441 O O . ALA A 1 183 ? 11.611 -25.164 12.982 1 57.48 183 ALA A O 1
ATOM 1442 N N . GLY A 1 184 ? 9.525 -25.735 12.189 1 65.72 184 GLY A N 1
ATOM 1443 C CA . GLY A 1 184 ? 8.829 -24.93 13.18 1 65.72 184 GLY A CA 1
ATOM 1444 C C . GLY A 1 184 ? 8.45 -23.553 12.671 1 65.72 184 GLY A C 1
ATOM 1445 O O . GLY A 1 184 ? 7.807 -22.777 13.382 1 65.72 184 GLY A O 1
ATOM 1446 N N . GLY A 1 185 ? 8.873 -23.23 11.449 1 79.63 185 GLY A N 1
ATOM 1447 C CA . GLY A 1 185 ? 8.525 -21.905 10.961 1 79.63 185 GLY A CA 1
ATOM 1448 C C . GLY A 1 185 ? 7.068 -21.783 10.556 1 79.63 185 GLY A C 1
ATOM 1449 O O . GLY A 1 185 ? 6.447 -22.766 10.149 1 79.63 185 GLY A O 1
ATOM 1450 N N . ASP A 1 186 ? 6.542 -20.651 10.67 1 88.58 186 ASP A N 1
ATOM 1451 C CA . ASP A 1 186 ? 5.127 -20.409 10.408 1 88.58 186 ASP A CA 1
ATOM 1452 C C . ASP A 1 186 ? 4.866 -20.241 8.913 1 88.58 186 ASP A C 1
ATOM 1454 O O . ASP A 1 186 ? 5.794 -19.992 8.14 1 88.58 186 ASP A O 1
ATOM 1458 N N . TRP A 1 187 ? 3.618 -20.571 8.556 1 92.42 187 TRP A N 1
ATOM 1459 C CA . TRP A 1 187 ? 3.094 -20.311 7.219 1 92.42 187 TRP A CA 1
ATOM 1460 C C . TRP A 1 187 ? 2.268 -19.03 7.198 1 92.42 187 TRP A C 1
ATOM 1462 O O . TRP A 1 187 ? 1.644 -18.669 8.199 1 92.42 187 TRP A O 1
ATOM 1472 N N . ILE A 1 188 ? 2.328 -18.437 6.024 1 94.19 188 ILE A N 1
ATOM 1473 C CA . ILE A 1 188 ? 1.392 -17.341 5.798 1 94.19 188 ILE A CA 1
ATOM 1474 C C . ILE A 1 188 ? 0.293 -17.791 4.838 1 94.19 188 ILE A C 1
ATOM 1476 O O . ILE A 1 188 ? 0.565 -18.474 3.848 1 94.19 188 ILE A O 1
ATOM 1480 N N . TYR A 1 189 ? -0.858 -17.503 5.309 1 96.5 189 TYR A N 1
ATOM 1481 C CA . TYR A 1 189 ? -2.018 -17.669 4.441 1 96.5 189 TYR A CA 1
ATOM 1482 C C . TYR A 1 189 ? -2.361 -16.363 3.734 1 96.5 189 TYR A C 1
ATOM 1484 O O . TYR A 1 189 ? -2.416 -15.304 4.364 1 96.5 189 TYR A O 1
ATOM 1492 N N . LEU A 1 190 ? -2.605 -16.439 2.396 1 98.03 190 LEU A N 1
ATOM 1493 C CA . LEU A 1 190 ? -3.031 -15.281 1.618 1 98.03 190 LEU A CA 1
ATOM 1494 C C . LEU A 1 190 ? -4.352 -15.559 0.908 1 98.03 190 LEU A C 1
ATOM 1496 O O . LEU A 1 190 ? -4.567 -16.659 0.396 1 98.03 190 LEU A O 1
ATOM 1500 N N . ARG A 1 191 ? -5.153 -14.574 0.908 1 98.54 191 ARG A N 1
ATOM 1501 C CA . ARG A 1 191 ? -6.366 -14.576 0.098 1 98.54 191 ARG A CA 1
ATOM 1502 C C . ARG A 1 191 ? -6.489 -13.287 -0.708 1 98.54 191 ARG A C 1
ATOM 1504 O O . ARG A 1 191 ? -6.43 -12.19 -0.147 1 98.54 191 ARG A O 1
ATOM 1511 N N . LEU A 1 192 ? -6.586 -13.412 -1.967 1 98.75 192 LEU A N 1
ATOM 1512 C CA . LEU A 1 192 ? -6.809 -12.301 -2.886 1 98.75 192 LEU A CA 1
ATOM 1513 C C . LEU A 1 192 ? -8.17 -12.421 -3.563 1 98.75 192 LEU A C 1
ATOM 1515 O O . LEU A 1 192 ? -8.514 -13.48 -4.093 1 98.75 192 LEU A O 1
ATOM 1519 N N . VAL A 1 193 ? -8.946 -11.348 -3.487 1 98.16 193 VAL A N 1
ATOM 1520 C CA . VAL A 1 193 ? -10.281 -11.328 -4.076 1 98.16 193 VAL A CA 1
ATOM 1521 C C . VAL A 1 193 ? -10.415 -10.128 -5.011 1 98.16 193 VAL A C 1
ATOM 1523 O O . VAL A 1 193 ? -10.07 -9.003 -4.642 1 98.16 193 VAL A O 1
ATOM 1526 N N . LYS A 1 194 ? -10.792 -10.368 -6.156 1 97.64 194 LYS A N 1
ATOM 1527 C CA . LYS A 1 194 ? -11.254 -9.301 -7.039 1 97.64 194 LYS A CA 1
ATOM 1528 C C . LYS A 1 194 ? -12.778 -9.258 -7.098 1 97.64 194 LYS A C 1
ATOM 1530 O O . LYS A 1 194 ? -13.418 -10.243 -7.473 1 97.64 194 LYS A O 1
ATOM 1535 N N . GLU A 1 195 ? -13.285 -8.093 -6.792 1 95.17 195 GLU A N 1
ATOM 1536 C CA . GLU A 1 195 ? -14.739 -7.968 -6.805 1 95.17 195 GLU A CA 1
ATOM 1537 C C . GLU A 1 195 ? -15.167 -6.519 -7.019 1 95.17 195 GLU A C 1
ATOM 1539 O O . GLU A 1 195 ? -14.329 -5.615 -7.035 1 95.17 195 GLU A O 1
ATOM 1544 N N . LEU A 1 196 ? -16.427 -6.408 -7.264 1 90.02 196 LEU A N 1
ATOM 1545 C CA . LEU A 1 196 ? -17.031 -5.08 -7.233 1 90.02 196 LEU A CA 1
ATOM 1546 C C . LEU A 1 196 ? -17.538 -4.746 -5.834 1 90.02 196 LEU A C 1
ATOM 1548 O O . LEU A 1 196 ? -18.364 -5.473 -5.279 1 90.02 196 LEU A O 1
ATOM 1552 N N . SER A 1 197 ? -16.993 -3.73 -5.293 1 84.21 197 SER A N 1
ATOM 1553 C CA . SER A 1 197 ? -17.397 -3.278 -3.966 1 84.21 197 SER A CA 1
ATOM 1554 C C . SER A 1 197 ? -18.135 -1.946 -4.037 1 84.21 197 SER A C 1
ATOM 1556 O O . SER A 1 197 ? -18.444 -1.458 -5.126 1 84.21 197 SER A O 1
ATOM 1558 N N . ILE A 1 198 ? -18.483 -1.416 -2.89 1 79.7 198 ILE A N 1
ATOM 1559 C CA . ILE A 1 198 ? -19.17 -0.133 -2.788 1 79.7 198 ILE A CA 1
ATOM 1560 C C . ILE A 1 198 ? -18.258 0.982 -3.295 1 79.7 198 ILE A C 1
ATOM 1562 O O . ILE A 1 198 ? -18.732 2.057 -3.673 1 79.7 198 ILE A O 1
ATOM 1566 N N . THR A 1 199 ? -16.985 0.669 -3.35 1 78.6 199 THR A N 1
ATOM 1567 C CA . THR A 1 199 ? -16.035 1.676 -3.81 1 78.6 199 THR A CA 1
ATOM 1568 C C . THR A 1 199 ? -15.606 1.398 -5.248 1 78.6 199 THR A C 1
ATOM 1570 O O . THR A 1 199 ? -14.742 2.091 -5.788 1 78.6 199 THR A O 1
ATOM 1573 N N . GLY A 1 200 ? -16.219 0.375 -5.899 1 84.38 200 GLY A N 1
ATOM 1574 C CA . GLY A 1 200 ? -15.861 0.033 -7.266 1 84.38 200 GLY A CA 1
ATOM 1575 C C . GLY A 1 200 ? -15.096 -1.273 -7.375 1 84.38 200 GLY A C 1
ATOM 1576 O O . GLY A 1 200 ? -15.157 -2.11 -6.472 1 84.38 200 GLY A O 1
ATOM 1577 N N . HIS A 1 201 ? -14.446 -1.475 -8.545 1 89.69 201 HIS A N 1
ATOM 1578 C CA . HIS A 1 201 ? -13.608 -2.657 -8.712 1 89.69 201 HIS A CA 1
ATOM 1579 C C . HIS A 1 201 ? -12.445 -2.652 -7.725 1 89.69 201 HIS A C 1
ATOM 1581 O O . HIS A 1 201 ? -11.697 -1.675 -7.645 1 89.69 201 HIS A O 1
ATOM 1587 N N . THR A 1 202 ? -12.397 -3.703 -6.997 1 94.8 202 THR A N 1
ATOM 1588 C CA . THR A 1 202 ? -11.426 -3.738 -5.909 1 94.8 202 THR A CA 1
ATOM 1589 C C . THR A 1 202 ? -10.676 -5.067 -5.895 1 94.8 202 THR A C 1
ATOM 1591 O O . THR A 1 202 ? -11.273 -6.124 -6.11 1 94.8 202 THR A O 1
ATOM 1594 N N . ILE A 1 203 ? -9.375 -5.022 -5.738 1 97.95 203 ILE A N 1
ATOM 1595 C CA . ILE A 1 203 ? -8.579 -6.175 -5.335 1 97.95 203 ILE A CA 1
ATOM 1596 C C . ILE A 1 203 ? -8.256 -6.084 -3.845 1 97.95 203 ILE A C 1
ATOM 1598 O O . ILE A 1 203 ? -7.633 -5.118 -3.397 1 97.95 203 ILE A O 1
ATOM 1602 N N . LEU A 1 204 ? -8.722 -7.055 -3.14 1 97.42 204 LEU A N 1
ATOM 1603 C CA . LEU A 1 204 ? -8.494 -7.114 -1.701 1 97.42 204 LEU A CA 1
ATOM 1604 C C . LEU A 1 204 ? -7.53 -8.242 -1.348 1 97.42 204 LEU A C 1
ATOM 1606 O O . LEU A 1 204 ? -7.702 -9.375 -1.802 1 97.42 204 LEU A O 1
ATOM 1610 N N . ILE A 1 205 ? -6.517 -7.936 -0.594 1 98.52 205 ILE A N 1
ATOM 1611 C CA . ILE A 1 205 ? -5.554 -8.921 -0.114 1 98.52 205 ILE A CA 1
ATOM 1612 C C . ILE A 1 205 ? -5.636 -9.024 1.408 1 98.52 205 ILE A C 1
ATOM 1614 O O . ILE A 1 205 ? -5.489 -8.023 2.113 1 98.52 205 ILE A O 1
ATOM 1618 N N . LYS A 1 206 ? -5.844 -10.214 1.885 1 97.46 206 LYS A N 1
ATOM 1619 C CA . LYS A 1 206 ? -5.861 -10.502 3.316 1 97.46 206 LYS A CA 1
ATOM 1620 C C . LYS A 1 206 ? -4.864 -11.603 3.667 1 97.46 206 LYS A C 1
ATOM 1622 O O . LYS A 1 206 ? -4.445 -12.369 2.797 1 97.46 206 LYS A O 1
ATOM 1627 N N . TRP A 1 207 ? -4.535 -11.662 4.947 1 96.44 207 TRP A N 1
ATOM 1628 C CA . TRP A 1 207 ? -3.51 -12.627 5.329 1 96.44 207 TRP A CA 1
ATOM 1629 C C . TRP A 1 207 ? -3.708 -13.092 6.768 1 96.44 207 TRP A C 1
ATOM 1631 O O . TRP A 1 207 ? -4.428 -12.453 7.54 1 96.44 207 TRP A O 1
ATOM 1641 N N . ALA A 1 208 ? -3.137 -14.217 7.057 1 95.32 208 ALA A N 1
ATOM 1642 C CA . ALA A 1 208 ? -3.008 -14.759 8.407 1 95.32 208 ALA A CA 1
ATOM 1643 C C . ALA A 1 208 ? -1.719 -15.562 8.555 1 95.32 208 ALA A C 1
ATOM 1645 O O . ALA A 1 208 ? -1.129 -15.989 7.56 1 95.32 208 ALA A O 1
ATOM 1646 N N . ARG A 1 209 ? -1.311 -15.653 9.741 1 92.14 209 ARG A N 1
ATOM 1647 C CA . ARG A 1 209 ? -0.172 -16.508 10.062 1 92.14 209 ARG A CA 1
ATOM 1648 C C . ARG A 1 209 ? -0.616 -17.744 10.836 1 92.14 209 ARG A C 1
ATOM 1650 O O . ARG A 1 209 ? -1.452 -17.651 11.738 1 92.14 209 ARG A O 1
ATOM 1657 N N . GLN A 1 210 ? -0.018 -18.866 10.448 1 90.17 210 GLN A N 1
ATOM 1658 C CA . GLN A 1 210 ? -0.333 -20.101 11.158 1 90.17 210 GLN A CA 1
ATOM 1659 C C . GLN A 1 210 ? 0.89 -21.009 11.253 1 90.17 210 GLN A C 1
ATOM 1661 O O . GLN A 1 210 ? 1.683 -21.09 10.313 1 90.17 210 GLN A O 1
ATOM 1666 N N . SER A 1 211 ? 0.936 -21.749 12.314 1 86.43 211 SER A N 1
ATOM 1667 C CA . SER A 1 211 ? 2.029 -22.699 12.494 1 86.43 211 SER A CA 1
ATOM 1668 C C . SER A 1 211 ? 1.726 -24.026 11.806 1 86.43 211 SER A C 1
ATOM 1670 O O . SER A 1 211 ? 2.643 -24.749 11.41 1 86.43 211 SER A O 1
ATOM 1672 N N . ILE A 1 212 ? 0.419 -24.32 11.714 1 86.55 212 ILE A N 1
ATOM 1673 C CA . ILE A 1 212 ? -0.003 -25.572 11.096 1 86.55 212 ILE A CA 1
ATOM 1674 C C . ILE A 1 212 ? -0.937 -25.279 9.924 1 86.55 212 ILE A C 1
ATOM 1676 O O . ILE A 1 212 ? -1.879 -24.494 10.054 1 86.55 212 ILE A O 1
ATOM 1680 N N . VAL A 1 213 ? -0.608 -25.906 8.851 1 89.3 213 VAL A N 1
ATOM 1681 C CA . VAL A 1 213 ? -1.422 -25.719 7.655 1 89.3 213 VAL A CA 1
ATOM 1682 C C . VAL A 1 213 ? -2.474 -26.822 7.568 1 89.3 213 VAL A C 1
ATOM 1684 O O . VAL A 1 213 ? -2.144 -28.009 7.618 1 89.3 213 VAL A O 1
ATOM 1687 N N . ASP A 1 214 ? -3.669 -26.431 7.49 1 91.17 214 ASP A N 1
ATOM 1688 C CA . ASP A 1 214 ? -4.787 -27.305 7.15 1 91.17 214 ASP A CA 1
ATOM 1689 C C . ASP A 1 214 ? -5.537 -26.787 5.924 1 91.17 214 ASP A C 1
ATOM 1691 O O . ASP A 1 214 ? -6.394 -25.909 6.04 1 91.17 214 ASP A O 1
ATOM 1695 N N . THR A 1 215 ? -5.285 -27.391 4.792 1 90.17 215 THR A N 1
ATOM 1696 C CA . THR A 1 215 ? -5.788 -26.882 3.521 1 90.17 215 THR A CA 1
ATOM 1697 C C . THR A 1 215 ? -7.302 -27.053 3.432 1 90.17 215 THR A C 1
ATOM 1699 O O . THR A 1 215 ? -7.959 -26.394 2.623 1 90.17 215 THR A O 1
ATOM 1702 N N . ASP A 1 216 ? -7.82 -27.913 4.225 1 90.48 216 ASP A N 1
ATOM 1703 C CA . ASP A 1 216 ? -9.259 -28.155 4.205 1 90.48 216 ASP A CA 1
ATOM 1704 C C . ASP A 1 216 ? -9.992 -27.183 5.127 1 90.48 216 ASP A C 1
ATOM 1706 O O . ASP A 1 216 ? -11.213 -27.039 5.041 1 90.48 216 ASP A O 1
ATOM 1710 N N . ASN A 1 217 ? -9.221 -26.63 6.002 1 92.35 217 ASN A N 1
ATOM 1711 C CA . ASN A 1 217 ? -9.788 -25.678 6.951 1 92.35 217 ASN A CA 1
ATOM 1712 C C . ASN A 1 217 ? -9.005 -24.368 6.967 1 92.35 217 ASN A C 1
ATOM 1714 O O . ASN A 1 217 ? -8.317 -24.062 7.942 1 92.35 217 ASN A O 1
ATOM 1718 N N . PRO A 1 218 ? -9.184 -23.591 5.973 1 94.27 218 PRO A N 1
ATOM 1719 C CA . PRO A 1 218 ? -8.467 -22.314 5.925 1 94.27 218 PRO A CA 1
ATOM 1720 C C . PRO A 1 218 ? -8.946 -21.329 6.989 1 94.27 218 PRO A C 1
ATOM 1722 O O . PRO A 1 218 ? -9.991 -21.542 7.608 1 94.27 218 PRO A O 1
ATOM 1725 N N . PRO A 1 219 ? -8.123 -20.235 7.249 1 95.94 219 PRO A N 1
ATOM 1726 C CA . PRO A 1 219 ? -8.54 -19.215 8.214 1 95.94 219 PRO A CA 1
ATOM 1727 C C . PRO A 1 219 ? -9.906 -18.616 7.885 1 95.94 219 PRO A C 1
ATOM 1729 O O . PRO A 1 219 ? -10.226 -18.407 6.712 1 95.94 219 PRO A O 1
ATOM 1732 N N . THR A 1 220 ? -10.642 -18.29 8.902 1 94.57 220 THR A N 1
ATOM 1733 C CA . THR A 1 220 ? -11.932 -17.626 8.75 1 94.57 220 THR A CA 1
ATOM 1734 C C . THR A 1 220 ? -11.749 -16.124 8.554 1 94.57 220 THR A C 1
ATOM 1736 O O . THR A 1 220 ? -10.661 -15.591 8.786 1 94.57 220 THR A O 1
ATOM 1739 N N . GLU A 1 221 ? -12.828 -15.469 8.194 1 93.15 221 GLU A N 1
ATOM 1740 C CA . GLU A 1 221 ? -12.78 -14.035 7.926 1 93.15 221 GLU A CA 1
ATOM 1741 C C . GLU A 1 221 ? -12.268 -13.263 9.139 1 93.15 221 GLU A C 1
ATOM 1743 O O . GLU A 1 221 ? -11.504 -12.307 8.996 1 93.15 221 GLU A O 1
ATOM 1748 N N . ASP A 1 222 ? -12.637 -13.675 10.3 1 90.7 222 ASP A N 1
ATOM 1749 C CA . ASP A 1 222 ? -12.273 -12.971 11.526 1 90.7 222 ASP A CA 1
ATOM 1750 C C . ASP A 1 222 ? -10.789 -13.147 11.84 1 90.7 222 ASP A C 1
ATOM 1752 O O . ASP A 1 222 ? -10.212 -12.366 12.6 1 90.7 222 ASP A O 1
ATOM 1756 N N . GLU A 1 223 ? -10.22 -14.133 11.265 1 93.13 223 GLU A N 1
ATOM 1757 C CA . GLU A 1 223 ? -8.811 -14.43 11.507 1 93.13 223 GLU A CA 1
ATOM 1758 C C . GLU A 1 223 ? -7.915 -13.713 10.501 1 93.13 223 GLU A C 1
ATOM 1760 O O . GLU A 1 223 ? -6.697 -13.649 10.682 1 93.13 223 GLU A O 1
ATOM 1765 N N . LEU A 1 224 ? -8.601 -13.202 9.485 1 95 224 LEU A N 1
ATOM 1766 C CA . LEU A 1 224 ? -7.831 -12.571 8.419 1 95 224 LEU A CA 1
ATOM 1767 C C . LEU A 1 224 ? -7.63 -11.086 8.7 1 95 224 LEU A C 1
ATOM 1769 O O . LEU A 1 224 ? -8.545 -10.411 9.177 1 95 224 LEU A O 1
ATOM 1773 N N . ALA A 1 225 ? -6.448 -10.646 8.467 1 94.14 225 ALA A N 1
ATOM 1774 C CA . ALA A 1 225 ? -6.13 -9.222 8.52 1 94.14 225 ALA A CA 1
ATOM 1775 C C . ALA A 1 225 ? -6.053 -8.625 7.117 1 94.14 225 ALA A C 1
ATOM 1777 O O . ALA A 1 225 ? -5.544 -9.262 6.192 1 94.14 225 ALA A O 1
ATOM 1778 N N . ASN A 1 226 ? -6.509 -7.389 7.006 1 94.42 226 ASN A N 1
ATOM 1779 C CA . ASN A 1 226 ? -6.344 -6.681 5.741 1 94.42 226 ASN A CA 1
ATOM 1780 C C . ASN A 1 226 ? -4.884 -6.314 5.49 1 94.42 226 ASN A C 1
ATOM 1782 O O . ASN A 1 226 ? -4.165 -5.941 6.419 1 94.42 226 ASN A O 1
ATOM 1786 N N . LEU A 1 227 ? -4.485 -6.451 4.248 1 96.91 227 LEU A N 1
ATOM 1787 C CA . LEU A 1 227 ? -3.137 -6.034 3.878 1 96.91 227 LEU A CA 1
ATOM 1788 C C . LEU A 1 227 ? -3.18 -4.885 2.876 1 96.91 227 LEU A C 1
ATOM 1790 O O . LEU A 1 227 ? -2.479 -3.884 3.042 1 96.91 227 LEU A O 1
ATOM 1794 N N . ARG A 1 228 ? -3.995 -5.025 1.813 1 97.88 228 ARG A N 1
ATOM 1795 C CA . ARG A 1 228 ? -4.007 -4.074 0.706 1 97.88 228 ARG A CA 1
ATOM 1796 C C . ARG A 1 228 ? -5.356 -4.076 -0.004 1 97.88 228 ARG A C 1
ATOM 1798 O O . ARG A 1 228 ? -5.944 -5.137 -0.229 1 97.88 228 ARG A O 1
ATOM 1805 N N . GLU A 1 229 ? -5.842 -2.982 -0.267 1 96.51 229 GLU A N 1
ATOM 1806 C CA . GLU A 1 229 ? -7.028 -2.786 -1.095 1 96.51 229 GLU A CA 1
ATOM 1807 C C . GLU A 1 229 ? -6.736 -1.854 -2.267 1 96.51 229 GLU A C 1
ATOM 1809 O O . GLU A 1 229 ? -6.53 -0.653 -2.076 1 96.51 229 GLU A O 1
ATOM 1814 N N . VAL A 1 230 ? -6.819 -2.442 -3.448 1 97.15 230 VAL A N 1
ATOM 1815 C CA . VAL A 1 230 ? -6.483 -1.699 -4.658 1 97.15 230 VAL A CA 1
ATOM 1816 C C . VAL A 1 230 ? -7.756 -1.381 -5.44 1 97.15 230 VAL A C 1
ATOM 1818 O O . VAL A 1 230 ? -8.431 -2.287 -5.933 1 97.15 230 VAL A O 1
ATOM 1821 N N . GLN A 1 231 ? -8.207 -0.148 -5.722 1 92.31 231 GLN A N 1
ATOM 1822 C CA . GLN A 1 231 ? -9.473 0.222 -6.346 1 92.31 231 GLN A CA 1
ATOM 1823 C C . GLN A 1 231 ? -9.336 0.298 -7.864 1 92.31 231 GLN A C 1
ATOM 1825 O O . GLN A 1 231 ? -10.332 0.222 -8.587 1 92.31 231 GLN A O 1
ATOM 1830 N N . ALA A 1 232 ? -8.24 0.385 -8.455 1 92.61 232 ALA A N 1
ATOM 1831 C CA . ALA A 1 232 ? -8.106 0.73 -9.867 1 92.61 232 ALA A CA 1
ATOM 1832 C C . ALA A 1 232 ? -7.008 -0.096 -10.532 1 92.61 232 ALA A C 1
ATOM 1834 O O . ALA A 1 232 ? -6.158 0.447 -11.242 1 92.61 232 ALA A O 1
ATOM 1835 N N . PHE A 1 233 ? -7.093 -1.385 -10.214 1 96.55 233 PHE A N 1
ATOM 1836 C CA . PHE A 1 233 ? -6.174 -2.266 -10.926 1 96.55 233 PHE A CA 1
ATOM 1837 C C . PHE A 1 233 ? -6.59 -2.416 -12.384 1 96.55 233 PHE A C 1
ATOM 1839 O O . PHE A 1 233 ? -7.747 -2.725 -12.677 1 96.55 233 PHE A O 1
ATOM 1846 N N . GLY A 1 234 ? -5.716 -2.203 -13.317 1 95.48 234 GLY A N 1
ATOM 1847 C CA . GLY A 1 234 ? -6.003 -2.283 -14.741 1 95.48 234 GLY A CA 1
ATOM 1848 C C . GLY A 1 234 ? -6.635 -1.02 -15.294 1 95.48 234 GLY A C 1
ATOM 1849 O O . GLY A 1 234 ? -7.146 -1.016 -16.416 1 95.48 234 GLY A O 1
ATOM 1850 N N . VAL A 1 235 ? -6.637 0.06 -14.509 1 95.57 235 VAL A N 1
ATOM 1851 C CA . VAL A 1 235 ? -7.181 1.338 -14.957 1 95.57 235 VAL A CA 1
ATOM 1852 C C . VAL A 1 235 ? -6.049 2.347 -15.135 1 95.57 235 VAL A C 1
ATOM 1854 O O . VAL A 1 235 ? -5.208 2.509 -14.249 1 95.57 235 VAL A O 1
ATOM 1857 N N . LYS A 1 236 ? -6.103 3.034 -16.202 1 94.47 236 LYS A N 1
ATOM 1858 C CA . LYS A 1 236 ? -5.072 4.014 -16.533 1 94.47 236 LYS A CA 1
ATOM 1859 C C . LYS A 1 236 ? -5.309 5.331 -15.799 1 94.47 236 LYS A C 1
ATOM 1861 O O . LYS A 1 236 ? -6.358 5.523 -15.18 1 94.47 236 LYS A O 1
ATOM 1866 N N . GLU A 1 237 ? -4.325 6.191 -15.878 1 94.2 237 GLU A N 1
ATOM 1867 C CA . GLU A 1 237 ? -4.379 7.475 -15.186 1 94.2 237 GLU A CA 1
ATOM 1868 C C . GLU A 1 237 ? -5.581 8.297 -15.641 1 94.2 237 GLU A C 1
ATOM 1870 O O . GLU A 1 237 ? -6.173 9.033 -14.849 1 94.2 237 GLU A O 1
ATOM 1875 N N . ASN A 1 238 ? -5.958 8.166 -16.884 1 93.89 238 ASN A N 1
ATOM 1876 C CA . ASN A 1 238 ? -7.066 8.946 -17.425 1 93.89 238 ASN A CA 1
ATOM 1877 C C . ASN A 1 238 ? -8.414 8.324 -17.073 1 93.89 238 ASN A C 1
ATOM 1879 O O . ASN A 1 238 ? -9.46 8.821 -17.493 1 93.89 238 ASN A O 1
ATOM 1883 N N . GLY A 1 239 ? -8.35 7.189 -16.453 1 93.62 239 GLY A N 1
ATOM 1884 C CA . GLY A 1 239 ? -9.578 6.553 -16.004 1 93.62 239 GLY A CA 1
ATOM 1885 C C . GLY A 1 239 ? -10.039 5.433 -16.917 1 93.62 239 GLY A C 1
ATOM 1886 O O . GLY A 1 239 ? -10.986 4.712 -16.596 1 93.62 239 GLY A O 1
ATOM 1887 N N . GLU A 1 240 ? -9.352 5.234 -17.995 1 94.45 240 GLU A N 1
ATOM 1888 C CA . GLU A 1 240 ? -9.748 4.187 -18.933 1 94.45 240 GLU A CA 1
ATOM 1889 C C . GLU A 1 240 ? -9.304 2.811 -18.444 1 94.45 240 GLU A C 1
ATOM 1891 O O . GLU A 1 240 ? -8.139 2.617 -18.094 1 94.45 240 GLU A O 1
ATOM 1896 N N . ARG A 1 241 ? -10.191 1.961 -18.468 1 93.39 241 ARG A N 1
ATOM 1897 C CA . ARG A 1 241 ? -9.873 0.584 -18.107 1 93.39 241 ARG A CA 1
ATOM 1898 C C . ARG A 1 241 ? -9.244 -0.159 -19.281 1 93.39 241 ARG A C 1
ATOM 1900 O O . ARG A 1 241 ? -9.678 -0.005 -20.424 1 93.39 241 ARG A O 1
ATOM 1907 N N . SER A 1 242 ? -8.322 -0.952 -18.93 1 92.77 242 SER A N 1
ATOM 1908 C CA . SER A 1 242 ? -7.734 -1.813 -19.951 1 92.77 242 SER A CA 1
ATOM 1909 C C . SER A 1 242 ? -8.761 -2.796 -20.503 1 92.77 242 SER A C 1
ATOM 1911 O O . SER A 1 242 ? -9.572 -3.342 -19.752 1 92.77 242 SER A O 1
ATOM 1913 N N . HIS A 1 243 ? -8.63 -3.094 -21.716 1 92.58 243 HIS A N 1
ATOM 1914 C CA . HIS A 1 243 ? -9.52 -4.056 -22.356 1 92.58 243 HIS A CA 1
ATOM 1915 C C . HIS A 1 243 ? -8.873 -5.434 -22.44 1 92.58 243 HIS A C 1
ATOM 1917 O O . HIS A 1 243 ? -9.513 -6.401 -22.861 1 92.58 243 HIS A O 1
ATOM 1923 N N . ASP A 1 244 ? -7.637 -5.489 -22.088 1 94.59 244 ASP A N 1
ATOM 1924 C CA . ASP A 1 244 ? -6.971 -6.788 -22.088 1 94.59 244 ASP A CA 1
ATOM 1925 C C . ASP A 1 244 ? -7.237 -7.542 -20.787 1 94.59 244 ASP A C 1
ATOM 1927 O O . ASP A 1 244 ? -6.586 -7.288 -19.772 1 94.59 244 ASP A O 1
ATOM 1931 N N . PHE A 1 245 ? -8.084 -8.532 -20.858 1 95.9 245 PHE A N 1
ATOM 1932 C CA . PHE A 1 245 ? -8.475 -9.275 -19.665 1 95.9 245 PHE A CA 1
ATOM 1933 C C . PHE A 1 245 ? -7.801 -10.641 -19.633 1 95.9 245 PHE A C 1
ATOM 1935 O O . PHE A 1 245 ? -8.221 -11.529 -18.888 1 95.9 245 PHE A O 1
ATOM 1942 N N . ASN A 1 246 ? -6.796 -10.798 -20.556 1 97.06 246 ASN A N 1
ATOM 1943 C CA . ASN A 1 246 ? -5.974 -12.001 -20.475 1 97.06 246 ASN A CA 1
ATOM 1944 C C . ASN A 1 246 ? -4.989 -11.93 -19.312 1 97.06 246 ASN A C 1
ATOM 1946 O O . ASN A 1 246 ? -3.784 -11.777 -19.522 1 97.06 246 ASN A O 1
ATOM 1950 N N . TRP A 1 247 ? -5.521 -12.189 -18.172 1 97.92 247 TRP A N 1
ATOM 1951 C CA . TRP A 1 247 ? -4.724 -12.045 -16.958 1 97.92 247 TRP A CA 1
ATOM 1952 C C . TRP A 1 247 ? -4.079 -13.372 -16.571 1 97.92 247 TRP A C 1
ATOM 1954 O O . TRP A 1 247 ? -4.394 -14.415 -17.148 1 97.92 247 TRP A O 1
ATOM 1964 N N . SER A 1 248 ? -3.125 -13.325 -15.732 1 97.99 248 SER A N 1
ATOM 1965 C CA . SER A 1 248 ? -2.46 -14.496 -15.17 1 97.99 248 SER A CA 1
ATOM 1966 C C . SER A 1 248 ? -2.345 -14.392 -13.653 1 97.99 248 SER A C 1
ATOM 1968 O O . SER A 1 248 ? -2.148 -13.302 -13.113 1 97.99 248 SER A O 1
ATOM 1970 N N . ILE A 1 249 ? -2.471 -15.511 -12.971 1 98.5 249 ILE A N 1
ATOM 1971 C CA . ILE A 1 249 ? -2.325 -15.554 -11.52 1 98.5 249 ILE A CA 1
ATOM 1972 C C . ILE A 1 249 ? -1.582 -16.825 -11.114 1 98.5 249 ILE A C 1
ATOM 1974 O O . ILE A 1 249 ? -1.776 -17.884 -11.715 1 98.5 249 ILE A O 1
ATOM 1978 N N . GLY A 1 250 ? -0.657 -16.684 -10.178 1 98.28 250 GLY A N 1
ATOM 1979 C CA . GLY A 1 250 ? 0.125 -17.825 -9.729 1 98.28 250 GLY A CA 1
ATOM 1980 C C . GLY A 1 250 ? 1.158 -17.465 -8.678 1 98.28 250 GLY A C 1
ATOM 1981 O O . GLY A 1 250 ? 0.928 -16.579 -7.852 1 98.28 250 GLY A O 1
ATOM 1982 N N . VAL A 1 251 ? 2.241 -18.256 -8.618 1 98.18 251 VAL A N 1
ATOM 1983 C CA . VAL A 1 251 ? 3.221 -18.078 -7.551 1 98.18 251 VAL A CA 1
ATOM 1984 C C . VAL A 1 251 ? 4.592 -17.781 -8.153 1 98.18 251 VAL A C 1
ATOM 1986 O O . VAL A 1 251 ? 4.884 -18.186 -9.281 1 98.18 251 VAL A O 1
ATOM 1989 N N . MET A 1 252 ? 5.365 -17.09 -7.353 1 97.04 252 MET A N 1
ATOM 1990 C CA . MET A 1 252 ? 6.695 -16.675 -7.787 1 97.04 252 MET A CA 1
ATOM 1991 C C . MET A 1 252 ? 7.686 -16.726 -6.628 1 97.04 252 MET A C 1
ATOM 1993 O O . MET A 1 252 ? 7.314 -16.492 -5.477 1 97.04 252 MET A O 1
ATOM 1997 N N . VAL A 1 253 ? 8.952 -16.989 -6.968 1 95.11 253 VAL A N 1
ATOM 1998 C CA . VAL A 1 253 ? 10.079 -16.859 -6.05 1 95.11 253 VAL A CA 1
ATOM 1999 C C . VAL A 1 253 ? 11.156 -15.975 -6.675 1 95.11 253 VAL A C 1
ATOM 2001 O O . VAL A 1 253 ? 11.454 -16.097 -7.866 1 95.11 253 VAL A O 1
ATOM 2004 N N . SER A 1 254 ? 11.615 -15.069 -5.857 1 92.1 254 SER A N 1
ATOM 2005 C CA . SER A 1 254 ? 12.67 -14.184 -6.342 1 92.1 254 SER A CA 1
ATOM 2006 C C . SER A 1 254 ? 13.742 -13.967 -5.28 1 92.1 254 SER A C 1
ATOM 2008 O O . SER A 1 254 ? 13.452 -13.996 -4.082 1 92.1 254 SER A O 1
ATOM 2010 N N . GLY A 1 255 ? 14.96 -13.836 -5.709 1 84.08 255 GLY A N 1
ATOM 2011 C CA . GLY A 1 255 ? 16.11 -13.496 -4.887 1 84.08 255 GLY A CA 1
ATOM 2012 C C . GLY A 1 255 ? 17.111 -12.606 -5.6 1 84.08 255 GLY A C 1
ATOM 2013 O O . GLY A 1 255 ? 17.743 -13.028 -6.57 1 84.08 255 GLY A O 1
ATOM 2014 N N . LEU A 1 256 ? 17.228 -11.428 -5.151 1 77.93 256 LEU A N 1
ATOM 2015 C CA . LEU A 1 256 ? 18.064 -10.452 -5.842 1 77.93 256 LEU A CA 1
ATOM 2016 C C . LEU A 1 256 ? 19.508 -10.536 -5.361 1 77.93 256 LEU A C 1
ATOM 2018 O O . LEU A 1 256 ? 20.441 -10.422 -6.16 1 77.93 256 LEU A O 1
ATOM 2022 N N . MET A 1 257 ? 19.669 -10.742 -4.099 1 76.75 257 MET A N 1
ATOM 2023 C CA . MET A 1 257 ? 21.016 -10.593 -3.555 1 76.75 257 MET A CA 1
ATOM 2024 C C . MET A 1 257 ? 21.473 -11.878 -2.873 1 76.75 257 MET A C 1
ATOM 2026 O O . MET A 1 257 ? 22.339 -11.847 -1.997 1 76.75 257 MET A O 1
ATOM 2030 N N . ASN A 1 258 ? 20.862 -12.961 -3.146 1 73.92 258 ASN A N 1
ATOM 2031 C CA . ASN A 1 258 ? 21.219 -14.262 -2.591 1 73.92 258 ASN A CA 1
ATOM 2032 C C . ASN A 1 258 ? 21.994 -15.108 -3.597 1 73.92 258 ASN A C 1
ATOM 2034 O O . ASN A 1 258 ? 21.447 -15.515 -4.624 1 73.92 258 ASN A O 1
ATOM 2038 N N . ASP A 1 259 ? 23.183 -15.433 -3.242 1 78.72 259 ASP A N 1
ATOM 2039 C CA . ASP A 1 259 ? 24.07 -16.149 -4.154 1 78.72 259 ASP A CA 1
ATOM 2040 C C . ASP A 1 259 ? 23.57 -17.571 -4.401 1 78.72 259 ASP A C 1
ATOM 2042 O O . ASP A 1 259 ? 23.9 -18.182 -5.42 1 78.72 259 ASP A O 1
ATOM 2046 N N . GLU A 1 260 ? 22.868 -18.115 -3.442 1 80.22 260 GLU A N 1
ATOM 2047 C CA . GLU A 1 260 ? 22.368 -19.478 -3.59 1 80.22 260 GLU A CA 1
ATOM 2048 C C . GLU A 1 260 ? 20.952 -19.489 -4.156 1 80.22 260 GLU A C 1
ATOM 2050 O O . GLU A 1 260 ? 20.395 -20.554 -4.431 1 80.22 260 GLU A O 1
ATOM 2055 N N . GLY A 1 261 ? 20.426 -18.33 -4.394 1 83.34 261 GLY A N 1
ATOM 2056 C CA . GLY A 1 261 ? 19.041 -18.234 -4.825 1 83.34 261 GLY A CA 1
ATOM 2057 C C . GLY A 1 261 ? 18.052 -18.294 -3.676 1 83.34 261 GLY A C 1
ATOM 2058 O O . GLY A 1 261 ? 18.417 -18.655 -2.555 1 83.34 261 GLY A O 1
ATOM 2059 N N . ALA A 1 262 ? 16.829 -17.939 -3.965 1 90.22 262 ALA A N 1
ATOM 2060 C CA . ALA A 1 262 ? 15.777 -17.948 -2.953 1 90.22 262 ALA A CA 1
ATOM 2061 C C . ALA A 1 262 ? 14.931 -19.215 -3.052 1 90.22 262 ALA A C 1
ATOM 2063 O O . ALA A 1 262 ? 14.751 -19.764 -4.142 1 90.22 262 ALA A O 1
ATOM 2064 N N . PHE A 1 263 ? 14.539 -19.682 -1.916 1 90.39 263 PHE A N 1
ATOM 2065 C CA . PHE A 1 263 ? 13.712 -20.88 -1.836 1 90.39 263 PHE A CA 1
ATOM 2066 C C . PHE A 1 263 ? 12.372 -20.569 -1.18 1 90.39 263 PHE A C 1
ATOM 2068 O O . PHE A 1 263 ? 12.311 -19.812 -0.209 1 90.39 263 PHE A O 1
ATOM 2075 N N . ALA A 1 264 ? 11.301 -21.224 -1.761 1 93.65 264 ALA A N 1
ATOM 2076 C CA . ALA A 1 264 ? 9.992 -21.058 -1.136 1 93.65 264 ALA A CA 1
ATOM 2077 C C . ALA A 1 264 ? 9.132 -22.305 -1.324 1 93.65 264 ALA A C 1
ATOM 2079 O O . ALA A 1 264 ? 9.403 -23.126 -2.202 1 93.65 264 ALA A O 1
ATOM 2080 N N . GLU A 1 265 ? 8.209 -22.426 -0.447 1 94.74 265 GLU A N 1
ATOM 2081 C CA . GLU A 1 265 ? 7.221 -23.5 -0.476 1 94.74 265 GLU A CA 1
ATOM 2082 C C . GLU A 1 265 ? 5.802 -22.942 -0.553 1 94.74 265 GLU A C 1
ATOM 2084 O O . GLU A 1 265 ? 5.489 -21.937 0.089 1 94.74 265 GLU A O 1
ATOM 2089 N N . PHE A 1 266 ? 4.951 -23.647 -1.303 1 96.39 266 PHE A N 1
ATOM 2090 C CA . PHE A 1 266 ? 3.553 -23.277 -1.492 1 96.39 266 PHE A CA 1
ATOM 2091 C C . PHE A 1 266 ? 2.642 -24.481 -1.284 1 96.39 266 PHE A C 1
ATOM 2093 O O . PHE A 1 266 ? 2.964 -25.592 -1.71 1 96.39 266 PHE A O 1
ATOM 2100 N N . LYS A 1 267 ? 1.553 -24.241 -0.609 1 96.02 267 LYS A N 1
ATOM 2101 C CA . LYS A 1 267 ? 0.555 -25.284 -0.388 1 96.02 267 LYS A CA 1
ATOM 2102 C C . LYS A 1 267 ? -0.859 -24.737 -0.557 1 96.02 267 LYS A C 1
ATOM 2104 O O . LYS A 1 267 ? -1.133 -23.589 -0.201 1 96.02 267 LYS A O 1
ATOM 2109 N N . GLY A 1 268 ? -1.716 -25.588 -1.148 1 95.84 268 GLY A N 1
ATOM 2110 C CA . GLY A 1 268 ? -3.147 -25.34 -1.084 1 95.84 268 GLY A CA 1
ATOM 2111 C C . GLY A 1 268 ? -3.599 -24.216 -1.997 1 95.84 268 GLY A C 1
ATOM 2112 O O . GLY A 1 268 ? -4.535 -23.483 -1.671 1 95.84 268 GLY A O 1
ATOM 2113 N N . PHE A 1 269 ? -2.95 -24.086 -3.093 1 97.29 269 PHE A N 1
ATOM 2114 C CA . PHE A 1 269 ? -3.413 -23.117 -4.079 1 97.29 269 PHE A CA 1
ATOM 2115 C C . PHE A 1 269 ? -4.806 -23.477 -4.58 1 97.29 269 PHE A C 1
ATOM 2117 O O . PHE A 1 269 ? -5.04 -24.603 -5.024 1 97.29 269 PHE A O 1
ATOM 2124 N N . LYS A 1 270 ? -5.713 -22.507 -4.484 1 97.34 270 LYS A N 1
ATOM 2125 C CA . LYS A 1 270 ? -7.074 -22.682 -4.984 1 97.34 270 LYS A CA 1
ATOM 2126 C C . LYS A 1 270 ? -7.576 -21.414 -5.668 1 97.34 270 LYS A C 1
ATOM 2128 O O . LYS A 1 270 ? -7.656 -20.355 -5.041 1 97.34 270 LYS A O 1
ATOM 2133 N N . PHE A 1 271 ? -7.875 -21.557 -6.895 1 98.16 271 PHE A N 1
ATOM 2134 C CA . PHE A 1 271 ? -8.475 -20.468 -7.656 1 98.16 271 PHE A CA 1
ATOM 2135 C C . PHE A 1 271 ? -9.899 -20.818 -8.071 1 98.16 271 PHE A C 1
ATOM 2137 O O . PHE A 1 271 ? -10.158 -21.925 -8.548 1 98.16 271 PHE A O 1
ATOM 2144 N N . LYS A 1 272 ? -10.8 -19.794 -7.996 1 98 272 LYS A N 1
ATOM 2145 C CA . LYS A 1 272 ? -12.163 -19.959 -8.492 1 98 272 LYS A CA 1
ATOM 2146 C C . LYS A 1 272 ? -12.765 -18.618 -8.903 1 98 272 LYS A C 1
ATOM 2148 O O . LYS A 1 272 ? -12.452 -17.583 -8.31 1 98 272 LYS A O 1
ATOM 2153 N N . TYR A 1 273 ? -13.576 -18.648 -9.899 1 97.34 273 TYR A N 1
ATOM 2154 C CA . TYR A 1 273 ? -14.402 -17.481 -10.186 1 97.34 273 TYR A CA 1
ATOM 2155 C C . TYR A 1 273 ? -15.537 -17.354 -9.177 1 97.34 273 TYR A C 1
ATOM 2157 O O . TYR A 1 273 ? -15.985 -18.353 -8.609 1 97.34 273 TYR A O 1
ATOM 2165 N N . LEU A 1 274 ? -15.857 -16.06 -8.987 1 93.81 274 LEU A N 1
ATOM 2166 C CA . LEU A 1 274 ? -16.965 -15.794 -8.075 1 93.81 274 LEU A CA 1
ATOM 2167 C C . LEU A 1 274 ? -18.262 -15.571 -8.846 1 93.81 274 LEU A C 1
ATOM 2169 O O . LEU A 1 274 ? -18.245 -15.041 -9.959 1 93.81 274 LEU A O 1
ATOM 2173 N N . ASP A 1 275 ? -19.442 -16.162 -8.561 1 78.24 275 ASP A N 1
ATOM 2174 C CA . ASP A 1 275 ? -20.74 -16.107 -9.226 1 78.24 275 ASP A CA 1
ATOM 2175 C C . ASP A 1 275 ? -21.373 -14.725 -9.08 1 78.24 275 ASP A C 1
ATOM 2177 O O . ASP A 1 275 ? -21.147 -14.035 -8.084 1 78.24 275 ASP A O 1
ATOM 2181 N N . MET B 1 1 ? 37.88 -52.537 -18.979 1 21.95 1 MET B N 1
ATOM 2182 C CA . MET B 1 1 ? 38.798 -51.629 -19.662 1 21.95 1 MET B CA 1
ATOM 2183 C C . MET B 1 1 ? 38.765 -50.243 -19.026 1 21.95 1 MET B C 1
ATOM 2185 O O . MET B 1 1 ? 37.691 -49.717 -18.729 1 21.95 1 MET B O 1
ATOM 2189 N N . SER B 1 2 ? 39.898 -49.753 -18.329 1 22.34 2 SER B N 1
ATOM 2190 C CA . SER B 1 2 ? 40.438 -48.755 -17.41 1 22.34 2 SER B CA 1
ATOM 2191 C C . SER B 1 2 ? 40.331 -47.351 -17.994 1 22.34 2 SER B C 1
ATOM 2193 O O . SER B 1 2 ? 41 -47.03 -18.979 1 22.34 2 SER B O 1
ATOM 2195 N N . ALA B 1 3 ? 39.089 -46.771 -18.233 1 21.26 3 ALA B N 1
ATOM 2196 C CA . ALA B 1 3 ? 38.859 -45.58 -19.046 1 21.26 3 ALA B CA 1
ATOM 2197 C C . ALA B 1 3 ? 39.601 -44.374 -18.475 1 21.26 3 ALA B C 1
ATOM 2199 O O . ALA B 1 3 ? 39.284 -43.905 -17.379 1 21.26 3 ALA B O 1
ATOM 2200 N N . ASP B 1 4 ? 40.916 -44.209 -18.624 1 19.98 4 ASP B N 1
ATOM 2201 C CA . ASP B 1 4 ? 42.021 -43.363 -18.183 1 19.98 4 ASP B CA 1
ATOM 2202 C C . ASP B 1 4 ? 41.807 -41.913 -18.612 1 19.98 4 ASP B C 1
ATOM 2204 O O . ASP B 1 4 ? 41.94 -41.583 -19.793 1 19.98 4 ASP B O 1
ATOM 2208 N N . PHE B 1 5 ? 40.578 -41.328 -18.325 1 21.39 5 PHE B N 1
ATOM 2209 C CA . PHE B 1 5 ? 40.385 -40.021 -18.941 1 21.39 5 PHE B CA 1
ATOM 2210 C C . PHE B 1 5 ? 41.544 -39.089 -18.607 1 21.39 5 PHE B C 1
ATOM 2212 O O . PHE B 1 5 ? 42.096 -39.147 -17.506 1 21.39 5 PHE B O 1
ATOM 2219 N N . PHE B 1 6 ? 42.093 -38.476 -19.623 1 19.02 6 PHE B N 1
ATOM 2220 C CA . PHE B 1 6 ? 43.244 -37.667 -20.007 1 19.02 6 PHE B CA 1
ATOM 2221 C C . PHE B 1 6 ? 43.287 -36.372 -19.205 1 19.02 6 PHE B C 1
ATOM 2223 O O . PHE B 1 6 ? 42.255 -35.899 -18.723 1 19.02 6 PHE B O 1
ATOM 2230 N N . ILE B 1 7 ? 44.497 -35.658 -18.999 1 18.55 7 ILE B N 1
ATOM 2231 C CA . ILE B 1 7 ? 45.502 -34.937 -18.226 1 18.55 7 ILE B CA 1
ATOM 2232 C C . ILE B 1 7 ? 45.359 -33.436 -18.467 1 18.55 7 ILE B C 1
ATOM 2234 O O . ILE B 1 7 ? 45.859 -32.624 -17.684 1 18.55 7 ILE B O 1
ATOM 2238 N N . VAL B 1 8 ? 44.316 -32.82 -19.344 1 18.15 8 VAL B N 1
ATOM 2239 C CA . VAL B 1 8 ? 44.999 -31.72 -20.015 1 18.15 8 VAL B CA 1
ATOM 2240 C C . VAL B 1 8 ? 45.273 -30.596 -19.018 1 18.15 8 VAL B C 1
ATOM 2242 O O . VAL B 1 8 ? 44.379 -30.187 -18.273 1 18.15 8 VAL B O 1
ATOM 2245 N N . SER B 1 9 ? 46.556 -30.178 -18.729 1 17.09 9 SER B N 1
ATOM 2246 C CA . SER B 1 9 ? 47.441 -29.404 -17.864 1 17.09 9 SER B CA 1
ATOM 2247 C C . SER B 1 9 ? 47.327 -27.91 -18.152 1 17.09 9 SER B C 1
ATOM 2249 O O . SER B 1 9 ? 48.075 -27.106 -17.592 1 17.09 9 SER B O 1
ATOM 2251 N N . CYS B 1 10 ? 46.1 -27.271 -18.352 1 17.1 10 CYS B N 1
ATOM 2252 C CA . CYS B 1 10 ? 46.12 -25.915 -18.888 1 17.1 10 CYS B CA 1
ATOM 2253 C C . CYS B 1 10 ? 47.034 -25.016 -18.065 1 17.1 10 CYS B C 1
ATOM 2255 O O . CYS B 1 10 ? 46.804 -24.816 -16.871 1 17.1 10 CYS B O 1
ATOM 2257 N N . THR B 1 11 ? 48.262 -24.744 -18.585 1 16.02 11 THR B N 1
ATOM 2258 C CA . THR B 1 11 ? 49.533 -24.087 -18.299 1 16.02 11 THR B CA 1
ATOM 2259 C C . THR B 1 11 ? 49.307 -22.656 -17.82 1 16.02 11 THR B C 1
ATOM 2261 O O . THR B 1 11 ? 48.195 -22.132 -17.917 1 16.02 11 THR B O 1
ATOM 2264 N N . GLN B 1 12 ? 50.022 -21.504 -18.496 1 15.59 12 GLN B N 1
ATOM 2265 C CA . GLN B 1 12 ? 51.212 -20.713 -18.201 1 15.59 12 GLN B CA 1
ATOM 2266 C C . GLN B 1 12 ? 50.848 -19.259 -17.913 1 15.59 12 GLN B C 1
ATOM 2268 O O . GLN B 1 12 ? 51.6 -18.546 -17.245 1 15.59 12 GLN B O 1
ATOM 2273 N N . LEU B 1 13 ? 49.773 -18.595 -18.499 1 15.85 13 LEU B N 1
ATOM 2274 C CA . LEU B 1 13 ? 50.201 -17.306 -19.034 1 15.85 13 LEU B CA 1
ATOM 2275 C C . LEU B 1 13 ? 50.356 -16.279 -17.917 1 15.85 13 LEU B C 1
ATOM 2277 O O . LEU B 1 13 ? 49.372 -15.892 -17.283 1 15.85 13 LEU B O 1
ATOM 2281 N N . LYS B 1 14 ? 51.522 -16.283 -17.184 1 16.26 14 LYS B N 1
ATOM 2282 C CA . LYS B 1 14 ? 51.973 -15.54 -16.011 1 16.26 14 LYS B CA 1
ATOM 2283 C C . LYS B 1 14 ? 51.886 -14.035 -16.247 1 16.26 14 LYS B C 1
ATOM 2285 O O . LYS B 1 14 ? 51.338 -13.302 -15.42 1 16.26 14 LYS B O 1
ATOM 2290 N N . SER B 1 15 ? 52.741 -13.299 -17.174 1 15.86 15 SER B N 1
ATOM 2291 C CA . SER B 1 15 ? 53.833 -12.473 -16.669 1 15.86 15 SER B CA 1
ATOM 2292 C C . SER B 1 15 ? 53.421 -11.007 -16.58 1 15.86 15 SER B C 1
ATOM 2294 O O . SER B 1 15 ? 54.001 -10.24 -15.809 1 15.86 15 SER B O 1
ATOM 2296 N N . ILE B 1 16 ? 52.595 -10.355 -17.524 1 17.79 16 ILE B N 1
ATOM 2297 C CA . ILE B 1 16 ? 53.238 -9.183 -18.107 1 17.79 16 ILE B CA 1
ATOM 2298 C C . ILE B 1 16 ? 53.243 -8.04 -17.094 1 17.79 16 ILE B C 1
ATOM 2300 O O . ILE B 1 16 ? 52.2 -7.694 -16.534 1 17.79 16 ILE B O 1
ATOM 2304 N N . LEU B 1 17 ? 54.474 -7.501 -16.659 1 17.52 17 LEU B N 1
ATOM 2305 C CA . LEU B 1 17 ? 55.184 -6.672 -15.691 1 17.52 17 LEU B CA 1
ATOM 2306 C C . LEU B 1 17 ? 54.904 -5.193 -15.933 1 17.52 17 LEU B C 1
ATOM 2308 O O . LEU B 1 17 ? 55.407 -4.611 -16.897 1 17.52 17 LEU B O 1
ATOM 2312 N N . LEU B 1 18 ? 53.664 -4.76 -16.349 1 19.27 18 LEU B N 1
ATOM 2313 C CA . LEU B 1 18 ? 53.81 -3.411 -16.885 1 19.27 18 LEU B CA 1
ATOM 2314 C C . LEU B 1 18 ? 54.525 -2.505 -15.889 1 19.27 18 LEU B C 1
ATOM 2316 O O . LEU B 1 18 ? 54.292 -2.596 -14.681 1 19.27 18 LEU B O 1
ATOM 2320 N N . PRO B 1 19 ? 55.59 -1.753 -16.435 1 18.5 19 PRO B N 1
ATOM 2321 C CA . PRO B 1 19 ? 56.681 -0.963 -15.858 1 18.5 19 PRO B CA 1
ATOM 2322 C C . PRO B 1 19 ? 56.181 0.196 -15 1 18.5 19 PRO B C 1
ATOM 2324 O O . PRO B 1 19 ? 55.044 0.647 -15.167 1 18.5 19 PRO B O 1
ATOM 2327 N N . SER B 1 20 ? 56.885 0.456 -13.872 1 17.89 20 SER B N 1
ATOM 2328 C CA . SER B 1 20 ? 56.913 1.27 -12.661 1 17.89 20 SER B CA 1
ATOM 2329 C C . SER B 1 20 ? 57.063 2.751 -12.994 1 17.89 20 SER B C 1
ATOM 2331 O O . SER B 1 20 ? 58.137 3.194 -13.407 1 17.89 20 SER B O 1
ATOM 2333 N N . ARG B 1 21 ? 56.195 3.278 -13.947 1 18.38 21 ARG B N 1
ATOM 2334 C CA . ARG B 1 21 ? 56.503 4.635 -14.387 1 18.38 21 ARG B CA 1
ATOM 2335 C C . ARG B 1 21 ? 56.785 5.546 -13.197 1 18.38 21 ARG B C 1
ATOM 2337 O O . ARG B 1 21 ? 55.877 5.872 -12.43 1 18.38 21 ARG B O 1
ATOM 2344 N N . THR B 1 22 ? 57.985 5.377 -12.545 1 17.03 22 THR B N 1
ATOM 2345 C CA . THR B 1 22 ? 58.533 5.989 -11.34 1 17.03 22 THR B CA 1
ATOM 2346 C C . THR B 1 22 ? 58.338 7.502 -11.365 1 17.03 22 THR B C 1
ATOM 2348 O O . THR B 1 22 ? 57.803 8.08 -10.417 1 17.03 22 THR B O 1
ATOM 2351 N N . SER B 1 23 ? 59.51 8.307 -11.697 1 17.45 23 SER B N 1
ATOM 2352 C CA . SER B 1 23 ? 60.348 9.07 -10.778 1 17.45 23 SER B CA 1
ATOM 2353 C C . SER B 1 23 ? 59.932 10.537 -10.739 1 17.45 23 SER B C 1
ATOM 2355 O O . SER B 1 23 ? 59.899 11.15 -9.671 1 17.45 23 SER B O 1
ATOM 2357 N N . LEU B 1 24 ? 59.901 11.224 -11.995 1 18.6 24 LEU B N 1
ATOM 2358 C CA . LEU B 1 24 ? 60.739 12.416 -12.059 1 18.6 24 LEU B CA 1
ATOM 2359 C C . LEU B 1 24 ? 60.017 13.621 -11.465 1 18.6 24 LEU B C 1
ATOM 2361 O O . LEU B 1 24 ? 60.583 14.714 -11.388 1 18.6 24 LEU B O 1
ATOM 2365 N N . ILE B 1 25 ? 58.769 13.557 -11.244 1 18.56 25 ILE B N 1
ATOM 2366 C CA . ILE B 1 25 ? 58.233 14.894 -11.477 1 18.56 25 ILE B CA 1
ATOM 2367 C C . ILE B 1 25 ? 58.574 15.8 -10.296 1 18.56 25 ILE B C 1
ATOM 2369 O O . ILE B 1 25 ? 57.89 15.775 -9.269 1 18.56 25 ILE B O 1
ATOM 2373 N N . SER B 1 26 ? 59.896 15.63 -9.824 1 18 26 SER B N 1
ATOM 2374 C CA . SER B 1 26 ? 60.142 16.24 -8.521 1 18 26 SER B CA 1
ATOM 2375 C C . SER B 1 26 ? 59.758 17.716 -8.521 1 18 26 SER B C 1
ATOM 2377 O O . SER B 1 26 ? 59.136 18.201 -7.574 1 18 26 SER B O 1
ATOM 2379 N N . GLN B 1 27 ? 60.586 18.47 -9.337 1 19.03 27 GLN B N 1
ATOM 2380 C CA . GLN B 1 27 ? 61.255 19.595 -8.692 1 19.03 27 GLN B CA 1
ATOM 2381 C C . GLN B 1 27 ? 60.325 20.8 -8.586 1 19.03 27 GLN B C 1
ATOM 2383 O O . GLN B 1 27 ? 60.703 21.836 -8.035 1 19.03 27 GLN B O 1
ATOM 2388 N N . LEU B 1 28 ? 59.288 20.84 -9.467 1 20.01 28 LEU B N 1
ATOM 2389 C CA . LEU B 1 28 ? 59.158 22.247 -9.829 1 20.01 28 LEU B CA 1
ATOM 2390 C C . LEU B 1 28 ? 58.859 23.099 -8.6 1 20.01 28 LEU B C 1
ATOM 2392 O O . LEU B 1 28 ? 58.347 22.593 -7.598 1 20.01 28 LEU B O 1
ATOM 2396 N N . SER B 1 29 ? 58.998 24.516 -8.877 1 20.61 29 SER B N 1
ATOM 2397 C CA . SER B 1 29 ? 59.31 25.817 -8.294 1 20.61 29 SER B CA 1
ATOM 2398 C C . SER B 1 29 ? 58.215 26.269 -7.334 1 20.61 29 SER B C 1
ATOM 2400 O O . SER B 1 29 ? 57.028 26.077 -7.603 1 20.61 29 SER B O 1
ATOM 2402 N N . HIS B 1 30 ? 58.639 26.414 -6.105 1 22.92 30 HIS B N 1
ATOM 2403 C CA . HIS B 1 30 ? 58.081 26.808 -4.816 1 22.92 30 HIS B CA 1
ATOM 2404 C C . HIS B 1 30 ? 57.407 28.174 -4.903 1 22.92 30 HIS B C 1
ATOM 2406 O O . HIS B 1 30 ? 57.076 28.773 -3.878 1 22.92 30 HIS B O 1
ATOM 2412 N N . THR B 1 31 ? 56.912 28.612 -6.126 1 24.34 31 THR B N 1
ATOM 2413 C CA . THR B 1 31 ? 56.711 30.035 -5.876 1 24.34 31 THR B CA 1
ATOM 2414 C C . THR B 1 31 ? 55.77 30.25 -4.694 1 24.34 31 THR B C 1
ATOM 2416 O O . THR B 1 31 ? 54.761 29.554 -4.562 1 24.34 31 THR B O 1
ATOM 2419 N N . PRO B 1 32 ? 56.209 31.071 -3.762 1 23.41 32 PRO B N 1
ATOM 2420 C CA . PRO B 1 32 ? 55.578 31.383 -2.477 1 23.41 32 PRO B CA 1
ATOM 2421 C C . PRO B 1 32 ? 54.172 31.957 -2.634 1 23.41 32 PRO B C 1
ATOM 2423 O O . PRO B 1 32 ? 54.003 33.039 -3.202 1 23.41 32 PRO B O 1
ATOM 2426 N N . GLN B 1 33 ? 53.336 31.49 -3.569 1 22.15 33 GLN B N 1
ATOM 2427 C CA . GLN B 1 33 ? 52.286 32.494 -3.701 1 22.15 33 GLN B CA 1
ATOM 2428 C C . GLN B 1 33 ? 51.664 32.822 -2.347 1 22.15 33 GLN B C 1
ATOM 2430 O O . GLN B 1 33 ? 51.507 31.94 -1.5 1 22.15 33 GLN B O 1
ATOM 2435 N N . SER B 1 34 ? 51.489 34.152 -2.119 1 23.94 34 SER B N 1
ATOM 2436 C CA . SER B 1 34 ? 50.897 35.013 -1.1 1 23.94 34 SER B CA 1
ATOM 2437 C C . SER B 1 34 ? 49.523 34.505 -0.677 1 23.94 34 SER B C 1
ATOM 2439 O O . SER B 1 34 ? 48.789 33.937 -1.488 1 23.94 34 SER B O 1
ATOM 2441 N N . ASP B 1 35 ? 49.307 34.398 0.589 1 23.29 35 ASP B N 1
ATOM 2442 C CA . ASP B 1 35 ? 48.225 33.973 1.472 1 23.29 35 ASP B CA 1
ATOM 2443 C C . ASP B 1 35 ? 46.94 34.743 1.175 1 23.29 35 ASP B C 1
ATOM 2445 O O . ASP B 1 35 ? 46.75 35.857 1.667 1 23.29 35 ASP B O 1
ATOM 2449 N N . CYS B 1 36 ? 46.445 34.868 -0.119 1 25.34 36 CYS B N 1
ATOM 2450 C CA . CYS B 1 36 ? 45.18 35.59 -0.195 1 25.34 36 CYS B CA 1
ATOM 2451 C C . CYS B 1 36 ? 44.2 35.085 0.857 1 25.34 36 CYS B C 1
ATOM 2453 O O . CYS B 1 36 ? 43.889 33.894 0.901 1 25.34 36 CYS B O 1
ATOM 2455 N N . GLN B 1 37 ? 44.073 35.832 1.944 1 24.07 37 GLN B N 1
ATOM 2456 C CA . GLN B 1 37 ? 43.071 35.637 2.986 1 24.07 37 GLN B CA 1
ATOM 2457 C C . GLN B 1 37 ? 41.69 35.395 2.383 1 24.07 37 GLN B C 1
ATOM 2459 O O . GLN B 1 37 ? 41.191 36.217 1.611 1 24.07 37 GLN B O 1
ATOM 2464 N N . THR B 1 38 ? 41.367 34.179 1.98 1 30.85 38 THR B N 1
ATOM 2465 C CA . THR B 1 38 ? 39.994 33.896 1.578 1 30.85 38 THR B CA 1
ATOM 2466 C C . THR B 1 38 ? 39.004 34.501 2.57 1 30.85 38 THR B C 1
ATOM 2468 O O . THR B 1 38 ? 39.118 34.285 3.778 1 30.85 38 THR B O 1
ATOM 2471 N N . PRO B 1 39 ? 38.398 35.623 2.221 1 31.36 39 PRO B N 1
ATOM 2472 C CA . PRO B 1 39 ? 37.37 36.164 3.113 1 31.36 39 PRO B CA 1
ATOM 2473 C C . PRO B 1 39 ? 36.452 35.082 3.68 1 31.36 39 PRO B C 1
ATOM 2475 O O . PRO B 1 39 ? 36.223 34.059 3.029 1 31.36 39 PRO B O 1
ATOM 2478 N N . TYR B 1 40 ? 36.409 34.981 5.007 1 29.39 40 TYR B N 1
ATOM 2479 C CA . TYR B 1 40 ? 35.459 34.214 5.804 1 29.39 40 TYR B CA 1
ATOM 2480 C C . TYR B 1 40 ? 34.045 34.359 5.256 1 29.39 40 TYR B C 1
ATOM 2482 O O . TYR B 1 40 ? 33.477 35.454 5.267 1 29.39 40 TYR B O 1
ATOM 2490 N N . LEU B 1 41 ? 33.683 33.687 4.146 1 34.65 41 LEU B N 1
ATOM 2491 C CA . LEU B 1 41 ? 32.246 33.681 3.894 1 34.65 41 LEU B CA 1
ATOM 2492 C C . LEU B 1 41 ? 31.471 33.372 5.171 1 34.65 41 LEU B C 1
ATOM 2494 O O . LEU B 1 41 ? 31.817 32.442 5.902 1 34.65 41 LEU B O 1
ATOM 2498 N N . PRO B 1 42 ? 30.828 34.343 5.759 1 32.84 42 PRO B N 1
ATOM 2499 C CA . PRO B 1 42 ? 29.965 33.991 6.889 1 32.84 42 PRO B CA 1
ATOM 2500 C C . PRO B 1 42 ? 29.3 32.627 6.721 1 32.84 42 PRO B C 1
ATOM 2502 O O . PRO B 1 42 ? 29.117 32.16 5.594 1 32.84 42 PRO B O 1
ATOM 2505 N N . ASN B 1 43 ? 29.473 31.766 7.678 1 34.92 43 ASN B N 1
ATOM 2506 C CA . ASN B 1 43 ? 28.744 30.519 7.884 1 34.92 43 ASN B CA 1
ATOM 2507 C C . ASN B 1 43 ? 27.272 30.662 7.508 1 34.92 43 ASN B C 1
ATOM 2509 O O . ASN B 1 43 ? 26.53 31.402 8.157 1 34.92 43 ASN B O 1
ATOM 2513 N N . LYS B 1 44 ? 26.855 30.807 6.277 1 37.07 44 LYS B N 1
ATOM 2514 C CA . LYS B 1 44 ? 25.445 30.602 5.962 1 37.07 44 LYS B CA 1
ATOM 2515 C C . LYS B 1 44 ? 24.821 29.559 6.886 1 37.07 44 LYS B C 1
ATOM 2517 O O . LYS B 1 44 ? 25.063 28.361 6.731 1 37.07 44 LYS B O 1
ATOM 2522 N N . MET B 1 45 ? 24.729 29.7 8.177 1 36.3 45 MET B N 1
ATOM 2523 C CA . MET B 1 45 ? 23.824 28.863 8.959 1 36.3 45 MET B CA 1
ATOM 2524 C C . MET B 1 45 ? 22.565 28.532 8.164 1 36.3 45 MET B C 1
ATOM 2526 O O . MET B 1 45 ? 21.682 29.378 8.012 1 36.3 45 MET B O 1
ATOM 2530 N N . SER B 1 46 ? 22.554 27.948 7.062 1 41.99 46 SER B N 1
ATOM 2531 C CA . SER B 1 46 ? 21.314 27.374 6.55 1 41.99 46 SER B CA 1
ATOM 2532 C C . SER B 1 46 ? 20.423 26.882 7.685 1 41.99 46 SER B C 1
ATOM 2534 O O . SER B 1 46 ? 20.691 25.838 8.284 1 41.99 46 SER B O 1
ATOM 2536 N N . GLU B 1 47 ? 20.104 27.596 8.755 1 46.57 47 GLU B N 1
ATOM 2537 C CA . GLU B 1 47 ? 19.195 27.243 9.842 1 46.57 47 GLU B CA 1
ATOM 2538 C C . GLU B 1 47 ? 18.062 26.35 9.345 1 46.57 47 GLU B C 1
ATOM 2540 O O . GLU B 1 47 ? 17.286 26.748 8.474 1 46.57 47 GLU B O 1
ATOM 2545 N N . SER B 1 48 ? 18.245 25.102 9.195 1 57.51 48 SER B N 1
ATOM 2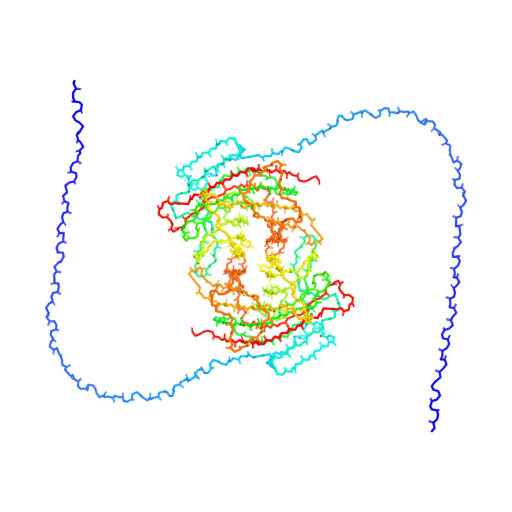546 C CA . SER B 1 48 ? 17.212 24.127 8.862 1 57.51 48 SER B CA 1
ATOM 2547 C C . SER B 1 48 ? 15.904 24.44 9.581 1 57.51 48 SER B C 1
ATOM 2549 O O . SER B 1 48 ? 15.806 24.279 10.8 1 57.51 48 SER B O 1
ATOM 2551 N N . PHE B 1 49 ? 15.102 25.475 9.233 1 74.89 49 PHE B N 1
ATOM 2552 C CA . PHE B 1 49 ? 13.837 25.927 9.8 1 74.89 49 PHE B CA 1
ATOM 2553 C C . PHE B 1 49 ? 12.864 24.763 9.947 1 74.89 49 PHE B C 1
ATOM 2555 O O . PHE B 1 49 ? 12.534 24.094 8.966 1 74.89 49 PHE B O 1
ATOM 2562 N N . VAL B 1 50 ? 12.701 24.287 11.284 1 88.86 50 VAL B N 1
ATOM 2563 C CA . VAL B 1 50 ? 11.726 23.276 11.678 1 88.86 50 VAL B CA 1
ATOM 2564 C C . VAL B 1 50 ? 10.341 23.91 11.794 1 88.86 50 VAL B C 1
ATOM 2566 O O . VAL B 1 50 ? 10.177 24.941 12.45 1 88.86 50 VAL B O 1
ATOM 2569 N N . LYS B 1 51 ? 9.443 23.474 11.001 1 95.59 51 LYS B N 1
ATOM 2570 C CA . LYS B 1 51 ? 8.047 23.883 11.12 1 95.59 51 LYS B CA 1
ATOM 2571 C C . LYS B 1 51 ? 7.3 23.005 12.12 1 95.59 51 LYS B C 1
ATOM 2573 O O . LYS B 1 51 ? 7.599 21.817 12.256 1 95.59 51 LYS B O 1
ATOM 2578 N N . THR B 1 52 ? 6.318 23.672 12.812 1 96.76 52 THR B N 1
ATOM 2579 C CA . THR B 1 52 ? 5.581 22.999 13.877 1 96.76 52 THR B CA 1
ATOM 2580 C C . THR B 1 52 ? 4.076 23.158 13.677 1 96.76 52 THR B C 1
ATOM 2582 O O . THR B 1 52 ? 3.634 23.72 12.673 1 96.76 52 THR B O 1
ATOM 2585 N N . LEU B 1 53 ? 3.325 22.635 14.657 1 96.95 53 LEU B N 1
ATOM 2586 C CA . LEU B 1 53 ? 1.87 22.711 14.585 1 96.95 53 LEU B CA 1
ATOM 2587 C C . LEU B 1 53 ? 1.406 24.159 14.474 1 96.95 53 LEU B C 1
ATOM 2589 O O . LEU B 1 53 ? 0.382 24.441 13.846 1 96.95 53 LEU B O 1
ATOM 2593 N N . GLN B 1 54 ? 2.149 25.109 15.024 1 95.59 54 GLN B N 1
ATOM 2594 C CA . GLN B 1 54 ? 1.788 26.523 15.038 1 95.59 54 GLN B CA 1
ATOM 2595 C C . GLN B 1 54 ? 1.871 27.126 13.639 1 95.59 54 GLN B C 1
ATOM 2597 O O . GLN B 1 54 ? 1.303 28.189 13.381 1 95.59 54 GLN B O 1
ATOM 2602 N N . ASP B 1 55 ? 2.586 26.453 12.804 1 96.93 55 ASP B N 1
ATOM 2603 C CA . ASP B 1 55 ? 2.789 26.98 11.458 1 96.93 55 ASP B CA 1
ATOM 2604 C C . ASP B 1 55 ? 1.681 26.519 10.514 1 96.93 55 ASP B C 1
ATOM 2606 O O . ASP B 1 55 ? 1.57 27.012 9.39 1 96.93 55 ASP B O 1
ATOM 2610 N N . LEU B 1 56 ? 0.841 25.555 10.948 1 96.81 56 LEU B N 1
ATOM 2611 C CA . LEU B 1 56 ? -0.18 24.993 10.071 1 96.81 56 LEU B CA 1
ATOM 2612 C C . LEU B 1 56 ? -1.364 25.944 9.934 1 96.81 56 LEU B C 1
ATOM 2614 O O . LEU B 1 56 ? -1.761 26.591 10.906 1 96.81 56 LEU B O 1
ATOM 2618 N N . THR B 1 57 ? -1.914 25.988 8.709 1 95.64 57 THR B N 1
ATOM 2619 C CA . THR B 1 57 ? -3.136 26.735 8.431 1 95.64 57 THR B CA 1
ATOM 2620 C C . THR B 1 57 ? -4.117 25.888 7.626 1 95.64 57 THR B C 1
ATOM 2622 O O . THR B 1 57 ? -3.716 25.172 6.706 1 95.64 57 THR B O 1
ATOM 2625 N N . PHE B 1 58 ? -5.351 26.011 7.98 1 95.18 58 PHE B N 1
ATOM 2626 C CA . PHE B 1 58 ? -6.348 25.22 7.269 1 95.18 58 PHE B CA 1
ATOM 2627 C C . PHE B 1 58 ? -6.479 25.687 5.824 1 95.18 58 PHE B C 1
ATOM 2629 O O . PHE B 1 58 ? -6.501 26.889 5.554 1 95.18 58 PHE B O 1
ATOM 2636 N N . HIS B 1 59 ? -6.49 24.664 4.977 1 86.95 59 HIS B N 1
ATOM 2637 C CA . HIS B 1 59 ? -6.646 24.946 3.554 1 86.95 59 HIS B CA 1
ATOM 2638 C C . HIS B 1 59 ? -8.051 25.45 3.243 1 86.95 59 HIS B C 1
ATOM 2640 O O . HIS B 1 59 ? -9.035 24.919 3.764 1 86.95 59 HIS B O 1
ATOM 2646 N N . PRO B 1 60 ? -8.123 26.394 2.346 1 83.76 60 PRO B N 1
ATOM 2647 C CA . PRO B 1 60 ? -9.42 27.04 2.138 1 83.76 60 PRO B CA 1
ATOM 2648 C C . PRO B 1 60 ? -10.379 26.187 1.31 1 83.76 60 PRO B C 1
ATOM 2650 O O . PRO B 1 60 ? -11.585 26.448 1.293 1 83.76 60 PRO B O 1
ATOM 2653 N N . TYR B 1 61 ? -9.841 25.156 0.641 1 83.46 61 TYR B N 1
ATOM 2654 C CA . TYR B 1 61 ? -10.706 24.379 -0.24 1 83.46 61 TYR B CA 1
ATOM 2655 C C . TYR B 1 61 ? -11.286 23.174 0.491 1 83.46 61 TYR B C 1
ATOM 2657 O O . TYR B 1 61 ? -12.079 22.419 -0.077 1 83.46 61 TYR B O 1
ATOM 2665 N N . SER B 1 62 ? -10.898 23.044 1.75 1 86.1 62 SER B N 1
ATOM 2666 C CA . SER B 1 62 ? -11.457 21.941 2.525 1 86.1 62 SER B CA 1
ATOM 2667 C C . SER B 1 62 ? -12.548 22.427 3.472 1 86.1 62 SER B C 1
ATOM 2669 O O . SER B 1 62 ? -12.74 23.634 3.639 1 86.1 62 SER B O 1
ATOM 2671 N N . SER B 1 63 ? -13.293 21.539 3.997 1 92.36 63 SER B N 1
ATOM 2672 C CA . SER B 1 63 ? -14.292 21.895 5 1 92.36 63 SER B CA 1
ATOM 2673 C C . SER B 1 63 ? -13.639 22.482 6.247 1 92.36 63 SER B C 1
ATOM 2675 O O . SER B 1 63 ? -12.553 22.054 6.646 1 92.36 63 SER B O 1
ATOM 2677 N N . ALA B 1 64 ? -14.32 23.379 6.819 1 93.64 64 ALA B N 1
ATOM 2678 C CA . ALA B 1 64 ? -13.854 23.908 8.098 1 93.64 64 ALA B CA 1
ATOM 2679 C C . ALA B 1 64 ? -14.118 22.917 9.229 1 93.64 64 ALA B C 1
ATOM 2681 O O . ALA B 1 64 ? -15.164 22.264 9.259 1 93.64 64 ALA B O 1
ATOM 2682 N N . PRO B 1 65 ? -13.191 22.856 10.109 1 94.8 65 PRO B N 1
ATOM 2683 C CA . PRO B 1 65 ? -13.491 22.024 11.277 1 94.8 65 PRO B CA 1
ATOM 2684 C C . PRO B 1 65 ? -14.633 22.583 12.122 1 94.8 65 PRO B C 1
ATOM 2686 O O . PRO B 1 65 ? -14.858 23.796 12.138 1 94.8 65 PRO B O 1
ATOM 2689 N N . VAL B 1 66 ? -15.304 21.689 12.757 1 94.06 66 VAL B N 1
ATOM 2690 C CA . VAL B 1 66 ? -16.339 22.078 13.709 1 94.06 66 VAL B CA 1
ATOM 2691 C C . VAL B 1 66 ? -15.703 22.785 14.904 1 94.06 66 VAL B C 1
ATOM 2693 O O . VAL B 1 66 ? -16.262 23.749 15.432 1 94.06 66 VAL B O 1
ATOM 2696 N N . ALA B 1 67 ? -14.614 22.315 15.321 1 94.89 67 ALA B N 1
ATOM 2697 C CA . ALA B 1 67 ? -13.865 22.874 16.444 1 94.89 67 ALA B CA 1
ATOM 2698 C C . ALA B 1 67 ? -12.372 22.587 16.305 1 94.89 67 ALA B C 1
ATOM 2700 O O . ALA B 1 67 ? -11.981 21.551 15.763 1 94.89 67 ALA B O 1
ATOM 2701 N N . THR B 1 68 ? -11.579 23.486 16.776 1 95.51 68 THR B N 1
ATOM 2702 C CA . THR B 1 68 ? -10.129 23.326 16.807 1 95.51 68 THR B CA 1
ATOM 2703 C C . THR B 1 68 ? -9.538 23.991 18.047 1 95.51 68 THR B C 1
ATOM 2705 O O . THR B 1 68 ? -9.957 25.085 18.43 1 95.51 68 THR B O 1
ATOM 2708 N N . THR B 1 69 ? -8.641 23.284 18.713 1 96.52 69 THR B N 1
ATOM 2709 C CA . THR B 1 69 ? -7.881 23.872 19.81 1 96.52 69 THR B CA 1
ATOM 2710 C C . THR B 1 69 ? -6.39 23.588 19.65 1 96.52 69 THR B C 1
ATOM 2712 O O . THR B 1 69 ? -5.997 22.459 19.349 1 96.52 69 THR B O 1
ATOM 2715 N N . LEU B 1 70 ? -5.612 24.575 19.744 1 95.79 70 LEU B N 1
ATOM 2716 C CA . LEU B 1 70 ? -4.16 24.435 19.752 1 95.79 70 LEU B CA 1
ATOM 2717 C C . LEU B 1 70 ? -3.569 24.98 21.048 1 95.79 70 LEU B C 1
ATOM 2719 O O . LEU B 1 70 ? -3.706 26.168 21.346 1 95.79 70 LEU B O 1
ATOM 2723 N N . GLN B 1 71 ? -3.052 24.16 21.838 1 94.16 71 GLN B N 1
ATOM 2724 C CA . GLN B 1 71 ? -2.347 24.53 23.061 1 94.16 71 GLN B CA 1
ATOM 2725 C C . GLN B 1 71 ? -0.919 23.992 23.057 1 94.16 71 GLN B C 1
ATOM 2727 O O . GLN B 1 71 ? -0.704 22.785 23.189 1 94.16 71 GLN B O 1
ATOM 2732 N N . HIS B 1 72 ? 0.039 24.919 22.948 1 90.16 72 HIS B N 1
ATOM 2733 C CA . HIS B 1 72 ? 1.437 24.519 22.835 1 90.16 72 HIS B CA 1
ATOM 2734 C C . HIS B 1 72 ? 1.65 23.592 21.643 1 90.16 72 HIS B C 1
ATOM 2736 O O . HIS B 1 72 ? 1.424 23.986 20.496 1 90.16 72 HIS B O 1
ATOM 2742 N N . ASP B 1 73 ? 1.974 22.407 21.932 1 91.83 73 ASP B N 1
ATOM 2743 C CA . ASP B 1 73 ? 2.244 21.472 20.843 1 91.83 73 ASP B CA 1
ATOM 2744 C C . ASP B 1 73 ? 1.179 20.379 20.782 1 91.83 73 ASP B C 1
ATOM 2746 O O . ASP B 1 73 ? 1.494 19.211 20.542 1 91.83 73 ASP B O 1
ATOM 2750 N N . HIS B 1 74 ? -0.032 20.797 21.107 1 95.4 74 HIS B N 1
ATOM 2751 C CA . HIS B 1 74 ? -1.16 19.873 21.116 1 95.4 74 HIS B CA 1
ATOM 2752 C C . HIS B 1 74 ? -2.348 20.446 20.351 1 95.4 74 HIS B C 1
ATOM 2754 O O . HIS B 1 74 ? -2.987 21.396 20.809 1 95.4 74 HIS B O 1
ATOM 2760 N N . LEU B 1 75 ? -2.667 19.811 19.211 1 96.8 75 LEU B N 1
ATOM 2761 C CA . LEU B 1 75 ? -3.754 20.255 18.345 1 96.8 75 LEU B CA 1
ATOM 2762 C C . LEU B 1 75 ? -4.912 19.264 18.374 1 96.8 75 LEU B C 1
ATOM 2764 O O . LEU B 1 75 ? -4.707 18.058 18.222 1 96.8 75 LEU B O 1
ATOM 2768 N N . LYS B 1 76 ? -6.078 19.76 18.614 1 95.49 76 LYS B N 1
ATOM 2769 C CA . LYS B 1 76 ? -7.308 18.978 18.524 1 95.49 76 LYS B CA 1
ATOM 2770 C C . LYS B 1 76 ? -8.203 19.488 17.398 1 95.49 76 LYS B C 1
ATOM 2772 O O . LYS B 1 76 ? -8.385 20.697 17.242 1 95.49 76 LYS B O 1
ATOM 2777 N N . ILE B 1 77 ? -8.682 18.578 16.616 1 95.31 77 ILE B N 1
ATOM 2778 C CA . ILE B 1 77 ? -9.566 18.935 15.512 1 95.31 77 ILE B CA 1
ATOM 2779 C C . ILE B 1 77 ? -10.827 18.076 15.563 1 95.31 77 ILE B C 1
ATOM 2781 O O . ILE B 1 77 ? -10.752 16.863 15.776 1 95.31 77 ILE B O 1
ATOM 2785 N N . GLN B 1 78 ? -11.955 18.655 15.395 1 93.99 78 GLN B N 1
ATOM 2786 C CA . GLN B 1 78 ? -13.213 17.965 15.131 1 93.99 78 GLN B CA 1
ATOM 2787 C C . GLN B 1 78 ? -13.71 18.248 13.717 1 93.99 78 GLN B C 1
ATOM 2789 O O . GLN B 1 78 ? -13.987 19.398 13.369 1 93.99 78 GLN B O 1
ATOM 2794 N N . ALA B 1 79 ? -13.751 17.218 12.963 1 93.88 79 ALA B N 1
ATOM 2795 C CA . ALA B 1 79 ? -14.244 17.358 11.595 1 93.88 79 ALA B CA 1
ATOM 2796 C C . ALA B 1 79 ? -15.769 17.311 11.555 1 93.88 79 ALA B C 1
ATOM 2798 O O . ALA B 1 79 ? -16.398 16.657 12.39 1 93.88 79 ALA B O 1
ATOM 2799 N N . PRO B 1 80 ? -16.344 18.032 10.563 1 92.84 80 PRO B N 1
ATOM 2800 C CA . PRO B 1 80 ? -17.777 17.825 10.341 1 92.84 80 PRO B CA 1
ATOM 2801 C C . PRO B 1 80 ? -18.092 16.448 9.76 1 92.84 80 PRO B C 1
ATOM 2803 O O . PRO B 1 80 ? -17.177 15.699 9.408 1 92.84 80 PRO B O 1
ATOM 2806 N N . LYS B 1 81 ? -19.338 16.098 9.721 1 89.72 81 LYS B N 1
ATOM 2807 C CA . LYS B 1 81 ? -19.767 14.808 9.189 1 89.72 81 LYS B CA 1
ATOM 2808 C C . LYS B 1 81 ? -19.612 14.761 7.671 1 89.72 81 LYS B C 1
ATOM 2810 O O . LYS B 1 81 ? -19.566 15.802 7.014 1 89.72 81 LYS B O 1
ATOM 2815 N N . LEU B 1 82 ? -19.406 13.6 7.034 1 90.91 82 LEU B N 1
ATOM 2816 C CA . LEU B 1 82 ? -19.489 13.269 5.616 1 90.91 82 LEU B CA 1
ATOM 2817 C C . LEU B 1 82 ? -18.353 13.926 4.837 1 90.91 82 LEU B C 1
ATOM 2819 O O . LEU B 1 82 ? -18.562 14.423 3.729 1 90.91 82 LEU B O 1
ATOM 2823 N N . VAL B 1 83 ? -17.217 14.081 5.487 1 92.76 83 VAL B N 1
ATOM 2824 C CA . VAL B 1 83 ? -16.059 14.615 4.778 1 92.76 83 VAL B CA 1
ATOM 2825 C C . VAL B 1 83 ? -14.975 13.544 4.676 1 92.76 83 VAL B C 1
ATOM 2827 O O . VAL B 1 83 ? -14.844 12.698 5.564 1 92.76 83 VAL B O 1
ATOM 2830 N N . ASP B 1 84 ? -14.227 13.642 3.535 1 92.89 84 ASP B N 1
ATOM 2831 C CA . ASP B 1 84 ? -13.213 12.623 3.281 1 92.89 84 ASP B CA 1
ATOM 2832 C C . ASP B 1 84 ? -12.305 13.028 2.122 1 92.89 84 ASP B C 1
ATOM 2834 O O . ASP B 1 84 ? -12.566 14.022 1.44 1 92.89 84 ASP B O 1
ATOM 2838 N N . TRP B 1 85 ? -11.204 12.436 2.04 1 95.38 85 TRP B N 1
ATOM 2839 C CA . TRP B 1 85 ? -10.404 12.414 0.82 1 95.38 85 TRP B CA 1
ATOM 2840 C C . TRP B 1 85 ? -10.438 11.034 0.172 1 95.38 85 TRP B C 1
ATOM 2842 O O . TRP B 1 85 ? -10.098 10.033 0.808 1 95.38 85 TRP B O 1
ATOM 2852 N N . TRP B 1 86 ? -10.861 10.945 -1.004 1 95.34 86 TRP B N 1
ATOM 2853 C CA . TRP B 1 86 ? -10.973 9.693 -1.745 1 95.34 86 TRP B CA 1
ATOM 2854 C C . TRP B 1 86 ? -11.064 9.953 -3.245 1 95.34 86 TRP B C 1
ATOM 2856 O O . TRP B 1 86 ? -11.685 10.928 -3.675 1 95.34 86 TRP B O 1
ATOM 2866 N N . ARG B 1 87 ? -10.404 9.153 -3.995 1 96.76 87 ARG B N 1
ATOM 2867 C CA . ARG B 1 87 ? -10.436 9.277 -5.448 1 96.76 87 ARG B CA 1
ATOM 2868 C C . ARG B 1 87 ? -10.506 7.907 -6.114 1 96.76 87 ARG B C 1
ATOM 2870 O O . ARG B 1 87 ? -9.603 7.084 -5.949 1 96.76 87 ARG B O 1
ATOM 2877 N N . ASN B 1 88 ? -11.519 7.636 -6.833 1 95.5 88 ASN B N 1
ATOM 2878 C CA . ASN B 1 88 ? -11.763 6.393 -7.556 1 95.5 88 ASN B CA 1
ATOM 2879 C C . ASN B 1 88 ? -12.278 6.658 -8.968 1 95.5 88 ASN B C 1
ATOM 2881 O O . ASN B 1 88 ? -13.054 7.591 -9.186 1 95.5 88 ASN B O 1
ATOM 2885 N N . PRO B 1 89 ? -11.849 5.806 -9.908 1 94.41 89 PRO B N 1
ATOM 2886 C CA . PRO B 1 89 ? -12.403 5.923 -11.259 1 94.41 89 PRO B CA 1
ATOM 2887 C C . PRO B 1 89 ? -13.768 5.254 -11.398 1 94.41 89 PRO B C 1
ATOM 2889 O O . PRO B 1 89 ? -14.305 4.729 -10.419 1 94.41 89 PRO B O 1
ATOM 2892 N N . GLU B 1 90 ? -14.316 5.302 -12.55 1 93.01 90 GLU B N 1
ATOM 2893 C CA . GLU B 1 90 ? -15.527 4.545 -12.854 1 93.01 90 GLU B CA 1
ATOM 2894 C C . GLU B 1 90 ? -15.359 3.07 -12.5 1 93.01 90 GLU B C 1
ATOM 2896 O O . GLU B 1 90 ? -14.254 2.53 -12.577 1 93.01 90 GLU B O 1
ATOM 2901 N N . PRO B 1 91 ? -16.427 2.371 -12.004 1 90.82 91 PRO B N 1
ATOM 2902 C CA . PRO B 1 91 ? -17.837 2.752 -12.12 1 90.82 91 PRO B CA 1
ATOM 2903 C C . PRO B 1 91 ? -18.329 3.564 -10.924 1 90.82 91 PRO B C 1
ATOM 2905 O O . PRO B 1 91 ? -19.396 4.181 -10.989 1 90.82 91 PRO B O 1
ATOM 2908 N N . VAL B 1 92 ? -17.656 3.561 -9.836 1 91.62 92 VAL B N 1
ATOM 2909 C CA . VAL B 1 92 ? -18.008 4.389 -8.687 1 91.62 92 VAL B CA 1
ATOM 2910 C C . VAL B 1 92 ? -17.066 5.588 -8.606 1 91.62 92 VAL B C 1
ATOM 2912 O O . VAL B 1 92 ? -16.178 5.631 -7.751 1 91.62 92 VAL B O 1
ATOM 2915 N N . LYS B 1 93 ? -17.336 6.498 -9.452 1 93.7 93 LYS B N 1
ATOM 2916 C CA . LYS B 1 93 ? -16.436 7.639 -9.596 1 93.7 93 LYS B CA 1
ATOM 2917 C C . LYS B 1 93 ? -16.555 8.586 -8.406 1 93.7 93 LYS B C 1
ATOM 2919 O O . LYS B 1 93 ? -17.657 9.006 -8.047 1 93.7 93 LYS B O 1
ATOM 2924 N N . VAL B 1 94 ? -15.473 8.845 -7.774 1 94.37 94 VAL B N 1
ATOM 2925 C CA . VAL B 1 94 ? -15.374 9.778 -6.657 1 94.37 94 VAL B CA 1
ATOM 2926 C C . VAL B 1 94 ? -14.072 10.569 -6.757 1 94.37 94 VAL B C 1
ATOM 2928 O O . VAL B 1 94 ? -13.039 10.028 -7.158 1 94.37 94 VAL B O 1
ATOM 2931 N N . ASN B 1 95 ? -14.122 11.83 -6.539 1 95.06 95 ASN B N 1
ATOM 2932 C CA . ASN B 1 95 ? -12.955 12.685 -6.346 1 95.06 95 ASN B CA 1
ATOM 2933 C C . ASN B 1 95 ? -13.212 13.753 -5.287 1 95.06 95 ASN B C 1
ATOM 2935 O O . ASN B 1 95 ? -13.628 14.867 -5.611 1 95.06 95 ASN B O 1
ATOM 2939 N N . ARG B 1 96 ? -12.906 13.379 -4.092 1 93.61 96 ARG B N 1
ATOM 2940 C CA . ARG B 1 96 ? -13.232 14.211 -2.939 1 93.61 96 ARG B CA 1
ATOM 2941 C C . ARG B 1 96 ? -11.977 14.569 -2.15 1 93.61 96 ARG B C 1
ATOM 2943 O O . ARG B 1 96 ? -11.101 13.725 -1.95 1 93.61 96 ARG B O 1
ATOM 2950 N N . LYS B 1 97 ? -11.898 15.798 -1.692 1 94.16 97 LYS B N 1
ATOM 2951 C CA . LYS B 1 97 ? -10.853 16.315 -0.813 1 94.16 97 LYS B CA 1
ATOM 2952 C C . LYS B 1 97 ? -11.416 17.34 0.167 1 94.16 97 LYS B C 1
ATOM 2954 O O . LYS B 1 97 ? -10.9 18.455 0.271 1 94.16 97 LYS B O 1
ATOM 2959 N N . ASP B 1 98 ? -12.347 16.894 0.938 1 93.76 98 ASP B N 1
ATOM 2960 C CA . ASP B 1 98 ? -13.064 17.915 1.696 1 93.76 98 ASP B CA 1
ATOM 2961 C C . ASP B 1 98 ? -12.85 17.736 3.197 1 93.76 98 ASP B C 1
ATOM 2963 O O . ASP B 1 98 ? -13.405 18.487 4.002 1 93.76 98 ASP B O 1
ATOM 2967 N N . GLY B 1 99 ? -12.069 16.752 3.625 1 94.65 99 GLY B N 1
ATOM 2968 C CA . GLY B 1 99 ? -11.686 16.703 5.027 1 94.65 99 GLY B CA 1
ATOM 2969 C C . GLY B 1 99 ? -10.85 17.893 5.458 1 94.65 99 GLY B C 1
ATOM 2970 O O . GLY B 1 99 ? -9.997 18.365 4.704 1 94.65 99 GLY B O 1
ATOM 2971 N N . PRO B 1 100 ? -11.086 18.47 6.657 1 95.97 100 PRO B N 1
ATOM 2972 C CA . PRO B 1 100 ? -10.273 19.59 7.137 1 95.97 100 PRO B CA 1
ATOM 2973 C C . PRO B 1 100 ? -8.779 19.276 7.137 1 95.97 100 PRO B C 1
ATOM 2975 O O . PRO B 1 100 ? -8.337 18.357 7.832 1 95.97 100 PRO B O 1
ATOM 2978 N N . PHE B 1 101 ? -8.013 20.015 6.441 1 97.18 101 PHE B N 1
ATOM 2979 C CA . PHE B 1 101 ? -6.586 19.802 6.229 1 97.18 101 PHE B CA 1
ATOM 2980 C C . PHE B 1 101 ? -5.787 21.027 6.657 1 97.18 101 PHE B C 1
ATOM 2982 O O . PHE B 1 101 ? -5.846 22.072 6.005 1 97.18 101 PHE B O 1
ATOM 2989 N N . ALA B 1 102 ? -5.133 20.989 7.824 1 97.68 102 ALA B N 1
ATOM 2990 C CA . ALA B 1 102 ? -4.184 22.011 8.26 1 97.68 102 ALA B CA 1
ATOM 2991 C C . ALA B 1 102 ? -2.781 21.715 7.739 1 97.68 102 ALA B C 1
ATOM 2993 O O . ALA B 1 102 ? -2.251 20.622 7.952 1 97.68 102 ALA B O 1
ATOM 2994 N N . HIS B 1 103 ? -2.175 22.699 7.069 1 97.83 103 HIS B N 1
ATOM 2995 C CA . HIS B 1 103 ? -0.97 22.347 6.326 1 97.83 103 HIS B CA 1
ATOM 2996 C C . HIS B 1 103 ? -0 23.521 6.261 1 97.83 103 HIS B C 1
ATOM 2998 O O . HIS B 1 103 ? -0.351 24.643 6.634 1 97.83 103 HIS B O 1
ATOM 3004 N N . ILE B 1 104 ? 1.181 23.242 5.853 1 97.71 104 ILE B N 1
ATOM 3005 C CA . ILE B 1 104 ? 2.16 24.217 5.385 1 97.71 104 ILE B CA 1
ATOM 3006 C C . ILE B 1 104 ? 2.503 23.943 3.922 1 97.71 104 ILE B C 1
ATOM 3008 O O . ILE B 1 104 ? 2.454 22.796 3.471 1 97.71 104 ILE B O 1
ATOM 3012 N N . ALA B 1 105 ? 2.791 24.976 3.239 1 97.21 105 ALA B N 1
ATOM 3013 C CA . ALA B 1 105 ? 3.365 24.831 1.904 1 97.21 105 ALA B CA 1
ATOM 3014 C C . ALA B 1 105 ? 4.84 24.448 1.979 1 97.21 105 ALA B C 1
ATOM 3016 O O . ALA B 1 105 ? 5.582 24.971 2.813 1 97.21 105 ALA B O 1
ATOM 3017 N N . ILE B 1 106 ? 5.231 23.519 1.093 1 97.58 106 ILE B N 1
ATOM 3018 C CA . ILE B 1 106 ? 6.631 23.11 1.081 1 97.58 106 ILE B CA 1
ATOM 3019 C C . ILE B 1 106 ? 7.127 23.008 -0.359 1 97.58 106 ILE B C 1
ATOM 3021 O O . ILE B 1 106 ? 6.326 22.958 -1.296 1 97.58 106 ILE B O 1
ATOM 3025 N N . ASP B 1 107 ? 8.48 23.004 -0.511 1 97.17 107 ASP B N 1
ATOM 3026 C CA . ASP B 1 107 ? 9.13 22.701 -1.782 1 97.17 107 ASP B CA 1
ATOM 3027 C C . ASP B 1 107 ? 9.303 21.195 -1.966 1 97.17 107 ASP B C 1
ATOM 3029 O O . ASP B 1 107 ? 10.191 20.588 -1.363 1 97.17 107 ASP B O 1
ATOM 3033 N N . GLY B 1 108 ? 8.47 20.59 -2.818 1 96.3 108 GLY B N 1
ATOM 3034 C CA . GLY B 1 108 ? 8.449 19.15 -3.019 1 96.3 108 GLY B CA 1
ATOM 3035 C C . GLY B 1 108 ? 9.635 18.641 -3.816 1 96.3 108 GLY B C 1
ATOM 3036 O O . GLY B 1 108 ? 9.798 17.432 -3.993 1 96.3 108 GLY B O 1
ATOM 3037 N N . SER B 1 109 ? 10.462 19.534 -4.3 1 94.52 109 SER B N 1
ATOM 3038 C CA . SER B 1 109 ? 11.634 19.102 -5.054 1 94.52 109 SER B CA 1
ATOM 3039 C C . SER B 1 109 ? 12.767 18.683 -4.123 1 94.52 109 SER B C 1
ATOM 3041 O O . SER B 1 109 ? 13.727 18.041 -4.554 1 94.52 109 SER B O 1
ATOM 3043 N N . ARG B 1 110 ? 12.643 19.047 -2.853 1 95.06 110 ARG B N 1
ATOM 3044 C CA . ARG B 1 110 ? 13.709 18.791 -1.89 1 95.06 110 ARG B CA 1
ATOM 3045 C C . ARG B 1 110 ? 13.376 17.588 -1.013 1 95.06 110 ARG B C 1
ATOM 3047 O O . ARG B 1 110 ? 12.208 17.343 -0.704 1 95.06 110 ARG B O 1
ATOM 3054 N N . PRO B 1 111 ? 14.475 16.895 -0.582 1 96.56 111 PRO B N 1
ATOM 3055 C CA . PRO B 1 111 ? 14.218 15.875 0.437 1 96.56 111 PRO B CA 1
ATOM 3056 C C . PRO B 1 111 ? 13.751 16.47 1.764 1 96.56 111 PRO B C 1
ATOM 3058 O O . PRO B 1 111 ? 14.196 17.554 2.149 1 96.56 111 PRO B O 1
ATOM 3061 N N . PHE B 1 112 ? 12.881 15.765 2.45 1 98 112 PHE B N 1
ATOM 3062 C CA . PHE B 1 112 ? 12.372 16.273 3.718 1 98 112 PHE B CA 1
ATOM 3063 C C . PHE B 1 112 ? 11.931 15.128 4.622 1 98 112 PHE B C 1
ATOM 3065 O O . PHE B 1 112 ? 11.865 13.977 4.186 1 98 112 PHE B O 1
ATOM 3072 N N . GLN B 1 113 ? 11.725 15.46 5.831 1 98.23 113 GLN B N 1
ATOM 3073 C CA . GLN B 1 113 ? 11.179 14.572 6.852 1 98.23 113 GLN B CA 1
ATOM 3074 C C . GLN B 1 113 ? 10.105 15.276 7.676 1 98.23 113 GLN B C 1
ATOM 3076 O O . GLN B 1 113 ? 10.246 16.454 8.012 1 98.23 113 GLN B O 1
ATOM 3081 N N . VAL B 1 114 ? 9.093 14.569 7.997 1 98.58 114 VAL B N 1
ATOM 3082 C CA . VAL B 1 114 ? 8.056 15.055 8.901 1 98.58 114 VAL B CA 1
ATOM 3083 C C . VAL B 1 114 ? 7.696 13.965 9.909 1 98.58 114 VAL B C 1
ATOM 3085 O O . VAL B 1 114 ? 7.697 12.778 9.575 1 98.58 114 VAL B O 1
ATOM 3088 N N . GLU B 1 115 ? 7.428 14.345 11.092 1 98.14 115 GLU B N 1
ATOM 3089 C CA . GLU B 1 115 ? 7.032 13.44 12.167 1 98.14 115 GLU B CA 1
ATOM 3090 C C . GLU B 1 115 ? 5.847 13.999 12.951 1 98.14 115 GLU B C 1
ATOM 3092 O O . GLU B 1 115 ? 5.684 15.216 13.055 1 98.14 115 GLU B O 1
ATOM 3097 N N . ILE B 1 116 ? 5.083 13.057 13.54 1 97.94 116 ILE B N 1
ATOM 3098 C CA . ILE B 1 116 ? 3.924 13.488 14.314 1 97.94 116 ILE B CA 1
ATOM 3099 C C . ILE B 1 116 ? 3.395 12.32 15.144 1 97.94 116 ILE B C 1
ATOM 3101 O O . ILE B 1 116 ? 3.568 11.157 14.772 1 97.94 116 ILE B O 1
ATOM 3105 N N . TRP B 1 117 ? 2.779 12.666 16.299 1 96.27 117 TRP B N 1
ATOM 3106 C CA . TRP B 1 117 ? 1.943 11.75 17.067 1 96.27 117 TRP B CA 1
ATOM 3107 C C . TRP B 1 117 ? 0.463 12.03 16.824 1 96.27 117 TRP B C 1
ATOM 3109 O O . TRP B 1 117 ? 0.041 13.188 16.797 1 96.27 117 TRP B O 1
ATOM 3119 N N . LEU B 1 118 ? -0.272 10.95 16.655 1 95.35 118 LEU B N 1
ATOM 3120 C CA . LEU B 1 118 ? -1.705 11.183 16.513 1 95.35 118 LEU B CA 1
ATOM 3121 C C . LEU B 1 118 ? -2.506 10.074 17.188 1 95.35 118 LEU B C 1
ATOM 3123 O O . LEU B 1 118 ? -2.001 8.965 17.378 1 95.35 118 LEU B O 1
ATOM 3127 N N . ARG B 1 119 ? -3.674 10.362 17.64 1 90.68 119 ARG B N 1
ATOM 3128 C CA . ARG B 1 119 ? -4.671 9.408 18.115 1 90.68 119 ARG B CA 1
ATOM 3129 C C . ARG B 1 119 ? -6.085 9.917 17.854 1 90.68 119 ARG B C 1
ATOM 3131 O O . ARG B 1 119 ? -6.279 11.096 17.549 1 90.68 119 ARG B O 1
ATOM 3138 N N . SER B 1 120 ? -6.9 8.996 17.829 1 82.97 120 SER B N 1
ATOM 3139 C CA . SER B 1 120 ? -8.263 9.399 17.499 1 82.97 120 SER B CA 1
ATOM 3140 C C . SER B 1 120 ? -9.284 8.621 18.322 1 82.97 120 SER B C 1
ATOM 3142 O O . SER B 1 120 ? -9.021 7.491 18.74 1 82.97 120 SER B O 1
ATOM 3144 N N . GLY B 1 121 ? -10.309 9.318 18.765 1 73.29 121 GLY B N 1
ATOM 3145 C CA . GLY B 1 121 ? -11.472 8.675 19.355 1 73.29 121 GLY B CA 1
ATOM 3146 C C . GLY B 1 121 ? -12.432 8.115 18.322 1 73.29 121 GLY B C 1
ATOM 3147 O O . GLY B 1 121 ? -13.648 8.286 18.44 1 73.29 121 GLY B O 1
ATOM 3148 N N . LEU B 1 122 ? -11.862 7.587 17.317 1 65.57 122 LEU B N 1
ATOM 3149 C CA . LEU B 1 122 ? -12.627 7.223 16.129 1 65.57 122 LEU B CA 1
ATOM 3150 C C . LEU B 1 122 ? -13.53 6.027 16.41 1 65.57 122 LEU B C 1
ATOM 3152 O O . LEU B 1 122 ? -13.059 4.98 16.859 1 65.57 122 LEU B O 1
ATOM 3156 N N . LYS B 1 123 ? -14.823 6.275 16.24 1 70.06 123 LYS B N 1
ATOM 3157 C CA . LYS B 1 123 ? -15.776 5.2 16.498 1 70.06 123 LYS B CA 1
ATOM 3158 C C . LYS B 1 123 ? -16.584 4.87 15.246 1 70.06 123 LYS B C 1
ATOM 3160 O O . LYS B 1 123 ? -17.075 3.749 15.095 1 70.06 123 LYS B O 1
ATOM 3165 N N . GLY B 1 124 ? -16.587 5.844 14.422 1 78.41 124 GLY B N 1
ATOM 3166 C CA . GLY B 1 124 ? -17.425 5.645 13.25 1 78.41 124 GLY B CA 1
ATOM 3167 C C . GLY B 1 124 ? -16.688 4.997 12.093 1 78.41 124 GLY B C 1
ATOM 3168 O O . GLY B 1 124 ? -15.463 5.102 11.993 1 78.41 124 GLY B O 1
ATOM 3169 N N . LEU B 1 125 ? -17.485 4.405 11.249 1 81.98 125 LEU B N 1
ATOM 3170 C CA . LEU B 1 125 ? -16.955 3.797 10.034 1 81.98 125 LEU B CA 1
ATOM 3171 C C . LEU B 1 125 ? -16.214 4.828 9.189 1 81.98 125 LEU B C 1
ATOM 3173 O O . LEU B 1 125 ? -16.759 5.89 8.88 1 81.98 125 LEU B O 1
ATOM 3177 N N . TYR B 1 126 ? -14.879 4.65 8.874 1 86.73 126 TYR B N 1
ATOM 3178 C CA . TYR B 1 126 ? -13.986 5.425 8.02 1 86.73 126 TYR B CA 1
ATOM 3179 C C . TYR B 1 126 ? -13.559 6.716 8.708 1 86.73 126 TYR B C 1
ATOM 3181 O O . TYR B 1 126 ? -13.119 7.662 8.05 1 86.73 126 TYR B O 1
ATOM 3189 N N . ASP B 1 127 ? -13.848 6.834 10.068 1 90.17 127 ASP B N 1
ATOM 3190 C CA . ASP B 1 127 ? -13.2 7.927 10.786 1 90.17 127 ASP B CA 1
ATOM 3191 C C . ASP B 1 127 ? -11.681 7.845 10.654 1 90.17 127 ASP B C 1
ATOM 3193 O O . ASP B 1 127 ? -11.097 6.768 10.793 1 90.17 127 ASP B O 1
ATOM 3197 N N . GLN B 1 128 ? -11.107 9.05 10.369 1 93.46 128 GLN B N 1
ATOM 3198 C CA . GLN B 1 128 ? -9.672 9.027 10.103 1 93.46 128 GLN B CA 1
ATOM 3199 C C . GLN B 1 128 ? -8.97 10.207 10.769 1 93.46 128 GLN B C 1
ATOM 3201 O O . GLN B 1 128 ? -9.507 11.316 10.804 1 93.46 128 GLN B O 1
ATOM 3206 N N . ALA B 1 129 ? -7.827 9.983 11.325 1 95.34 129 ALA B N 1
ATOM 3207 C CA . ALA B 1 129 ? -6.797 10.955 11.681 1 95.34 129 ALA B CA 1
ATOM 3208 C C . ALA B 1 129 ? -5.513 10.707 10.894 1 95.34 129 ALA B C 1
ATOM 3210 O O . ALA B 1 129 ? -4.939 9.617 10.957 1 95.34 129 ALA B O 1
ATOM 3211 N N . CYS B 1 130 ? -5.019 11.78 10.151 1 96.91 130 CYS B N 1
ATOM 3212 C CA . CYS B 1 130 ? -3.99 11.445 9.172 1 96.91 130 CYS B CA 1
ATOM 3213 C C . CYS B 1 130 ? -2.95 12.554 9.073 1 96.91 130 CYS B C 1
ATOM 3215 O O . CYS B 1 130 ? -3.267 13.728 9.273 1 96.91 130 CYS B O 1
ATOM 3217 N N . LEU B 1 131 ? -1.748 12.168 8.882 1 98.68 131 LEU B N 1
ATOM 3218 C CA . LEU B 1 131 ? -0.759 12.982 8.184 1 98.68 131 LEU B CA 1
ATOM 3219 C C . LEU B 1 131 ? -0.982 12.936 6.677 1 98.68 131 LEU B C 1
ATOM 3221 O O . LEU B 1 131 ? -1.184 11.861 6.107 1 98.68 131 LEU B O 1
ATOM 3225 N N . VAL B 1 132 ? -0.947 14.125 5.978 1 98.5 132 VAL B N 1
ATOM 3226 C CA . VAL B 1 132 ? -1.297 14.184 4.563 1 98.5 132 VAL B CA 1
ATOM 3227 C C . VAL B 1 132 ? -0.183 14.881 3.783 1 98.5 132 VAL B C 1
ATOM 3229 O O . VAL B 1 132 ? 0.351 15.899 4.228 1 98.5 132 VAL B O 1
ATOM 3232 N N . LEU B 1 133 ? 0.186 14.336 2.677 1 98.75 133 LEU B N 1
ATOM 3233 C CA . LEU B 1 133 ? 1.066 14.94 1.682 1 98.75 133 LEU B CA 1
ATOM 3234 C C . LEU B 1 133 ? 0.332 15.145 0.361 1 98.75 133 LEU B C 1
ATOM 3236 O O . LEU B 1 133 ? -0.238 14.201 -0.19 1 98.75 133 LEU B O 1
ATOM 3240 N N . HIS B 1 134 ? 0.329 16.364 -0.078 1 97.94 134 HIS B N 1
ATOM 3241 C CA . HIS B 1 134 ? -0.268 16.725 -1.358 1 97.94 134 HIS B CA 1
ATOM 3242 C C . HIS B 1 134 ? 0.792 17.197 -2.348 1 97.94 134 HIS B C 1
ATOM 3244 O O . HIS B 1 134 ? 1.523 18.151 -2.073 1 97.94 134 HIS B O 1
ATOM 3250 N N . GLY B 1 135 ? 0.824 16.488 -3.488 1 97.54 135 GLY B N 1
ATOM 3251 C CA . GLY B 1 135 ? 1.884 16.715 -4.458 1 97.54 135 GLY B CA 1
ATOM 3252 C C . GLY B 1 135 ? 1.504 17.714 -5.534 1 97.54 135 GLY B C 1
ATOM 3253 O O . GLY B 1 135 ? 1.479 17.378 -6.719 1 97.54 135 GLY B O 1
ATOM 3254 N N . GLY B 1 136 ? 1.397 18.964 -5.273 1 95.79 136 GLY B N 1
ATOM 3255 C CA . GLY B 1 136 ? 1.02 20.011 -6.209 1 95.79 136 GLY B CA 1
ATOM 3256 C C . GLY B 1 136 ? 0.106 21.057 -5.599 1 95.79 136 GLY B C 1
ATOM 3257 O O . GLY B 1 136 ? -0.166 21.025 -4.397 1 95.79 136 GLY B O 1
ATOM 3258 N N . ASP B 1 137 ? -0.39 21.874 -6.467 1 93.88 137 ASP B N 1
ATOM 3259 C CA . ASP B 1 137 ? -1.333 22.897 -6.024 1 93.88 137 ASP B CA 1
ATOM 3260 C C . ASP B 1 137 ? -2.593 22.265 -5.437 1 93.88 137 ASP B C 1
ATOM 3262 O O . ASP B 1 137 ? -3.121 21.295 -5.985 1 93.88 137 ASP B O 1
ATOM 3266 N N . LEU B 1 138 ? -3.03 22.804 -4.323 1 93.91 138 LEU B N 1
ATOM 3267 C CA . LEU B 1 138 ? -4.168 22.243 -3.603 1 93.91 138 LEU B CA 1
ATOM 3268 C C . LEU B 1 138 ? -5.428 22.285 -4.461 1 93.91 138 LEU B C 1
ATOM 3270 O O . LEU B 1 138 ? -6.366 21.518 -4.232 1 93.91 138 LEU B O 1
ATOM 3274 N N . ALA B 1 139 ? -5.43 23.16 -5.475 1 92.36 139 ALA B N 1
ATOM 3275 C CA . ALA B 1 139 ? -6.582 23.271 -6.366 1 92.36 139 ALA B CA 1
ATOM 3276 C C . ALA B 1 139 ? -6.544 22.194 -7.447 1 92.36 139 ALA B C 1
ATOM 3278 O O . ALA B 1 139 ? -7.546 21.951 -8.125 1 92.36 139 ALA B O 1
ATOM 3279 N N . ASP B 1 140 ? -5.413 21.608 -7.654 1 93.42 140 ASP B N 1
ATOM 3280 C CA . ASP B 1 140 ? -5.274 20.581 -8.681 1 93.42 140 ASP B CA 1
ATOM 3281 C C . ASP B 1 140 ? -5.942 19.277 -8.249 1 93.42 140 ASP B C 1
ATOM 3283 O O . ASP B 1 140 ? -5.42 18.561 -7.392 1 93.42 140 ASP B O 1
ATOM 3287 N N . THR B 1 141 ? -6.932 18.889 -8.897 1 91.47 141 THR B N 1
ATOM 3288 C CA . THR B 1 141 ? -7.74 17.732 -8.523 1 91.47 141 THR B CA 1
ATOM 3289 C C . THR B 1 141 ? -7.076 16.438 -8.985 1 91.47 141 THR B C 1
ATOM 3291 O O . THR B 1 141 ? -7.464 15.349 -8.557 1 91.47 141 THR B O 1
ATOM 3294 N N . SER B 1 142 ? -6.071 16.559 -9.785 1 93.64 142 SER B N 1
ATOM 3295 C CA . SER B 1 142 ? -5.411 15.365 -10.3 1 93.64 142 SER B CA 1
ATOM 3296 C C . SER B 1 142 ? -4.078 15.124 -9.599 1 93.64 142 SER B C 1
ATOM 3298 O O . SER B 1 142 ? -3.404 14.126 -9.862 1 93.64 142 SER B O 1
ATOM 3300 N N . ALA B 1 143 ? -3.716 16.075 -8.7 1 96.06 143 ALA B N 1
ATOM 3301 C CA . ALA B 1 143 ? -2.44 15.944 -8.001 1 96.06 143 ALA B CA 1
ATOM 3302 C C . ALA B 1 143 ? -2.391 14.656 -7.185 1 96.06 143 ALA B C 1
ATOM 3304 O O . ALA B 1 143 ? -3.401 14.236 -6.614 1 96.06 143 A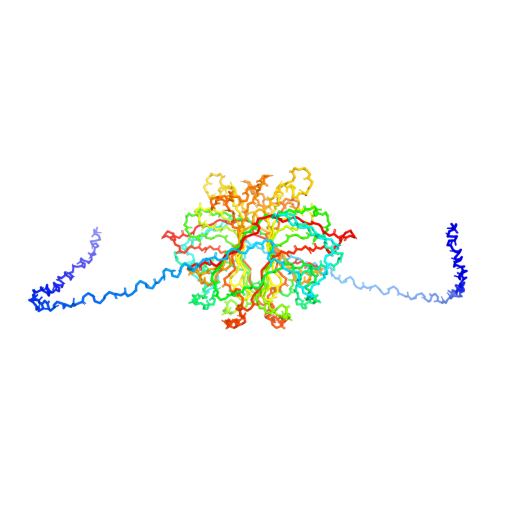LA B O 1
ATOM 3305 N N . HIS B 1 144 ? -1.228 14.032 -7.163 1 97.86 144 HIS B N 1
ATOM 3306 C CA . HIS B 1 144 ? -1.031 12.917 -6.244 1 97.86 144 HIS B CA 1
ATOM 3307 C C . HIS B 1 144 ? -1.146 13.371 -4.793 1 97.86 144 HIS B C 1
ATOM 3309 O O . HIS B 1 144 ? -0.718 14.475 -4.448 1 97.86 144 HIS B O 1
ATOM 3315 N N . TRP B 1 145 ? -1.729 12.558 -3.984 1 98.22 145 TRP B N 1
ATOM 3316 C CA . TRP B 1 145 ? -1.708 12.787 -2.543 1 98.22 145 TRP B CA 1
ATOM 3317 C C . TRP B 1 145 ? -1.661 11.466 -1.783 1 98.22 145 TRP B C 1
ATOM 3319 O O . TRP B 1 145 ? -1.942 10.406 -2.348 1 98.22 145 TRP B O 1
ATOM 3329 N N . LEU B 1 146 ? -1.217 11.462 -0.615 1 98.55 146 LEU B N 1
ATOM 3330 C CA . LEU B 1 146 ? -1.283 10.316 0.284 1 98.55 146 LEU B CA 1
ATOM 3331 C C . LEU B 1 146 ? -1.684 10.75 1.69 1 98.55 146 LEU B C 1
ATOM 3333 O O . LEU B 1 146 ? -1.466 11.901 2.075 1 98.55 146 LEU B O 1
ATOM 3337 N N . LYS B 1 147 ? -2.317 9.945 2.397 1 98.4 147 LYS B N 1
ATOM 3338 C CA . LYS B 1 147 ? -2.651 10.133 3.806 1 98.4 147 LYS B CA 1
ATOM 3339 C C . LYS B 1 147 ? -2.343 8.877 4.616 1 98.4 147 LYS B C 1
ATOM 3341 O O . LYS B 1 147 ? -2.504 7.759 4.123 1 98.4 147 LYS B O 1
ATOM 3346 N N . THR B 1 148 ? -1.818 9.061 5.781 1 98.4 148 THR B N 1
ATOM 3347 C CA . THR B 1 148 ? -1.436 7.951 6.647 1 98.4 148 THR B CA 1
ATOM 3348 C C . THR B 1 148 ? -1.78 8.258 8.102 1 98.4 148 THR B C 1
ATOM 3350 O O . THR B 1 148 ? -1.639 9.397 8.552 1 98.4 148 THR B O 1
ATOM 3353 N N . GLY B 1 149 ? -2.304 7.274 8.78 1 96.65 149 GLY B N 1
ATOM 3354 C CA . GLY B 1 149 ? -2.718 7.408 10.168 1 96.65 149 GLY B CA 1
ATOM 3355 C C . GLY B 1 149 ? -3.606 6.272 10.638 1 96.65 149 GLY B C 1
ATOM 3356 O O . GLY B 1 149 ? -3.3 5.101 10.404 1 96.65 149 GLY B O 1
ATOM 3357 N N . THR B 1 150 ? -4.628 6.643 11.302 1 93.58 150 THR B N 1
ATOM 3358 C CA . THR B 1 150 ? -5.55 5.642 11.827 1 93.58 150 THR B CA 1
ATOM 3359 C C . THR B 1 150 ? -6.92 5.77 11.167 1 93.58 150 THR B C 1
ATOM 3361 O O . THR B 1 150 ? -7.353 6.875 10.832 1 93.58 150 THR B O 1
ATOM 3364 N N . GLU B 1 151 ? -7.502 4.666 11.025 1 91.48 151 GLU B N 1
ATOM 3365 C CA . GLU B 1 151 ? -8.846 4.597 10.459 1 91.48 151 GLU B CA 1
ATOM 3366 C C . GLU B 1 151 ? -9.646 3.453 11.075 1 91.48 151 GLU B C 1
ATOM 3368 O O . GLU B 1 151 ? -9.08 2.425 11.452 1 91.48 151 GLU B O 1
ATOM 3373 N N . THR B 1 152 ? -10.908 3.703 11.076 1 87.79 152 THR B N 1
ATOM 3374 C CA . THR B 1 152 ? -11.783 2.655 11.593 1 87.79 152 THR B CA 1
ATOM 3375 C C . THR B 1 152 ? -12.633 2.06 10.475 1 87.79 152 THR B C 1
ATOM 3377 O O . THR B 1 152 ? -13.344 2.784 9.775 1 87.79 152 THR B O 1
ATOM 3380 N N . PHE B 1 153 ? -12.462 0.779 10.307 1 82.82 153 PHE B N 1
ATOM 3381 C CA . PHE B 1 153 ? -13.365 0.017 9.452 1 82.82 153 PHE B CA 1
ATOM 3382 C C . PHE B 1 153 ? -13.392 -1.45 9.865 1 82.82 153 PHE B C 1
ATOM 3384 O O . PHE B 1 153 ? -12.506 -1.914 10.586 1 82.82 153 PHE B O 1
ATOM 3391 N N . ASP B 1 154 ? -14.456 -2.131 9.518 1 79.79 154 ASP B N 1
ATOM 3392 C CA . ASP B 1 154 ? -14.68 -3.519 9.909 1 79.79 154 ASP B CA 1
ATOM 3393 C C . ASP B 1 154 ? -14.595 -3.684 11.425 1 79.79 154 ASP B C 1
ATOM 3395 O O . ASP B 1 154 ? -13.97 -4.624 11.918 1 79.79 154 ASP B O 1
ATOM 3399 N N . GLU B 1 155 ? -15.007 -2.682 12.145 1 78.88 155 GLU B N 1
ATOM 3400 C CA . GLU B 1 155 ? -15.114 -2.677 13.601 1 78.88 155 GLU B CA 1
ATOM 3401 C C . GLU B 1 155 ? -13.738 -2.767 14.256 1 78.88 155 GLU B C 1
ATOM 3403 O O . GLU B 1 155 ? -13.613 -3.242 15.387 1 78.88 155 GLU B O 1
ATOM 3408 N N . ARG B 1 156 ? -12.778 -2.399 13.412 1 82.48 156 ARG B N 1
ATOM 3409 C CA . ARG B 1 156 ? -11.408 -2.395 13.915 1 82.48 156 ARG B CA 1
ATOM 3410 C C . ARG B 1 156 ? -10.697 -1.095 13.556 1 82.48 156 ARG B C 1
ATOM 3412 O O . ARG B 1 156 ? -11.065 -0.427 12.588 1 82.48 156 ARG B O 1
ATOM 3419 N N . GLN B 1 157 ? -9.752 -0.782 14.454 1 87.74 157 GLN B N 1
ATOM 3420 C CA . GLN B 1 157 ? -8.867 0.332 14.129 1 87.74 157 GLN B CA 1
ATOM 3421 C C . GLN B 1 157 ? -7.626 -0.15 13.383 1 87.74 157 GLN B C 1
ATOM 3423 O O . GLN B 1 157 ? -7.059 -1.191 13.72 1 87.74 157 GLN B O 1
ATOM 3428 N N . TRP B 1 158 ? -7.292 0.632 12.418 1 91.94 158 TRP B N 1
ATOM 3429 C CA . TRP B 1 158 ? -6.152 0.291 11.573 1 91.94 158 TRP B CA 1
ATOM 3430 C C . TRP B 1 158 ? -5.155 1.443 11.512 1 91.94 158 TRP B C 1
ATOM 3432 O O . TRP B 1 158 ? -5.541 2.611 11.6 1 91.94 158 TRP B O 1
ATOM 3442 N N . ILE B 1 159 ? -3.913 1.071 11.451 1 94.79 159 ILE B N 1
ATOM 3443 C CA . ILE B 1 159 ? -2.895 1.988 10.949 1 94.79 159 ILE B CA 1
ATOM 3444 C C . ILE B 1 159 ? -2.752 1.824 9.438 1 94.79 159 ILE B C 1
ATOM 3446 O O . ILE B 1 159 ? -2.485 0.723 8.949 1 94.79 159 ILE B O 1
ATOM 3450 N N . ASN B 1 160 ? -2.968 2.906 8.731 1 95.38 160 ASN B N 1
ATOM 3451 C CA . ASN B 1 160 ? -3.037 2.665 7.293 1 95.38 160 ASN B CA 1
ATOM 3452 C C . ASN B 1 160 ? -2.392 3.801 6.504 1 95.38 160 ASN B C 1
ATOM 3454 O O . ASN B 1 160 ? -1.976 4.806 7.081 1 95.38 160 ASN B O 1
ATOM 3458 N N . ALA B 1 161 ? -2.175 3.587 5.276 1 98.05 161 ALA B N 1
ATOM 3459 C CA . ALA B 1 161 ? -1.796 4.571 4.266 1 98.05 161 ALA B CA 1
ATOM 3460 C C . ALA B 1 161 ? -2.671 4.446 3.022 1 98.05 161 ALA B C 1
ATOM 3462 O O . ALA B 1 161 ? -2.911 3.339 2.534 1 98.05 161 ALA B O 1
ATOM 3463 N N . VAL B 1 162 ? -3.196 5.521 2.649 1 97.75 162 VAL B N 1
ATOM 3464 C CA . VAL B 1 162 ? -3.91 5.622 1.381 1 97.75 162 VAL B CA 1
ATOM 3465 C C . VAL B 1 162 ? -3.104 6.47 0.4 1 97.75 162 VAL B C 1
ATOM 3467 O O . VAL B 1 162 ? -2.751 7.613 0.702 1 97.75 162 VAL B O 1
ATOM 3470 N N . VAL B 1 163 ? -2.785 5.911 -0.738 1 98.35 163 VAL B N 1
ATOM 3471 C CA . VAL B 1 163 ? -2.048 6.623 -1.777 1 98.35 163 VAL B CA 1
ATOM 3472 C C . VAL B 1 163 ? -2.925 6.782 -3.017 1 98.35 163 VAL B C 1
ATOM 3474 O O . VAL B 1 163 ? -3.41 5.794 -3.573 1 98.35 163 VAL B O 1
ATOM 3477 N N . ALA B 1 164 ? -3.198 8.016 -3.397 1 97.81 164 ALA B N 1
ATOM 3478 C CA . ALA B 1 164 ? -3.87 8.321 -4.657 1 97.81 164 ALA B CA 1
ATOM 3479 C C . ALA B 1 164 ? -2.873 8.803 -5.707 1 97.81 164 ALA B C 1
ATOM 3481 O O . ALA B 1 164 ? -2.617 10.004 -5.824 1 97.81 164 ALA B O 1
ATOM 3482 N N . ALA B 1 165 ? -2.381 7.936 -6.5 1 96.53 165 ALA B N 1
ATOM 3483 C CA . ALA B 1 165 ? -1.364 8.254 -7.499 1 96.53 165 ALA B CA 1
ATOM 3484 C C . ALA B 1 165 ? -1.565 7.429 -8.767 1 96.53 165 ALA B C 1
ATOM 3486 O O . ALA B 1 165 ? -0.71 6.616 -9.128 1 96.53 165 ALA B O 1
ATOM 3487 N N . PRO B 1 166 ? -2.604 7.489 -9.504 1 95.77 166 PRO B N 1
ATOM 3488 C CA . PRO B 1 166 ? -3.593 8.556 -9.333 1 95.77 166 PRO B CA 1
ATOM 3489 C C . PRO B 1 166 ? -4.828 8.098 -8.561 1 95.77 166 PRO B C 1
ATOM 3491 O O . PRO B 1 166 ? -5.627 8.928 -8.119 1 95.77 166 PRO B O 1
ATOM 3494 N N . TRP B 1 167 ? -5.06 6.765 -8.453 1 96.79 167 TRP B N 1
ATOM 3495 C CA . TRP B 1 167 ? -6.258 6.239 -7.809 1 96.79 167 TRP B CA 1
ATOM 3496 C C . TRP B 1 167 ? -5.937 5.701 -6.419 1 96.79 167 TRP B C 1
ATOM 3498 O O . TRP B 1 167 ? -4.815 5.259 -6.161 1 96.79 167 TRP B O 1
ATOM 3508 N N . CYS B 1 168 ? -6.945 5.689 -5.538 1 96.88 168 CYS B N 1
ATOM 3509 C CA . CYS B 1 168 ? -6.726 5.311 -4.146 1 96.88 168 CYS B CA 1
ATOM 3510 C C . CYS B 1 168 ? -6.327 3.845 -4.035 1 96.88 168 CYS B C 1
ATOM 3512 O O . CYS B 1 168 ? -6.931 2.982 -4.675 1 96.88 168 CYS B O 1
ATOM 3514 N N . ASP B 1 169 ? -5.345 3.618 -3.337 1 96.86 169 ASP B N 1
ATOM 3515 C CA . ASP B 1 169 ? -4.781 2.335 -2.93 1 96.86 169 ASP B CA 1
ATOM 3516 C C . ASP B 1 169 ? -4.486 2.316 -1.432 1 96.86 169 ASP B C 1
ATOM 3518 O O . ASP B 1 169 ? -3.67 3.101 -0.944 1 96.86 169 ASP B O 1
ATOM 3522 N N . VAL B 1 170 ? -5.116 1.341 -0.612 1 96.49 170 VAL B N 1
ATOM 3523 C CA . VAL B 1 170 ? -5.075 1.359 0.846 1 96.49 170 VAL B CA 1
ATOM 3524 C C . VAL B 1 170 ? -4.225 0.197 1.354 1 96.49 170 VAL B C 1
ATOM 3526 O O . VAL B 1 170 ? -4.418 -0.949 0.94 1 96.49 170 VAL B O 1
ATOM 3529 N N . SER B 1 171 ? -3.305 0.475 2.15 1 97.69 171 SER B N 1
ATOM 3530 C CA . SER B 1 171 ? -2.624 -0.548 2.937 1 97.69 171 SER B CA 1
ATOM 3531 C C . SER B 1 171 ? -2.945 -0.408 4.421 1 97.69 171 SER B C 1
ATOM 3533 O O . SER B 1 171 ? -3.141 0.703 4.917 1 97.69 171 SER B O 1
ATOM 3535 N N . ALA B 1 172 ? -2.991 -1.529 5.137 1 94.88 172 ALA B N 1
ATOM 3536 C CA . ALA B 1 172 ? -3.437 -1.462 6.527 1 94.88 172 ALA B CA 1
ATOM 3537 C C . ALA B 1 172 ? -2.678 -2.462 7.395 1 94.88 172 ALA B C 1
ATOM 3539 O O . ALA B 1 172 ? -2.314 -3.545 6.931 1 94.88 172 ALA B O 1
ATOM 3540 N N . VAL B 1 173 ? -2.485 -2.077 8.578 1 92.91 173 VAL B N 1
ATOM 3541 C CA . VAL B 1 173 ? -1.965 -2.896 9.669 1 92.91 173 VAL B CA 1
ATOM 3542 C C . VAL B 1 173 ? -2.934 -2.863 10.848 1 92.91 173 VAL B C 1
ATOM 3544 O O . VAL B 1 173 ? -3.378 -1.791 11.266 1 92.91 173 VAL B O 1
ATOM 3547 N N . PRO B 1 174 ? -3.245 -4.052 11.288 1 86.6 174 PRO B N 1
ATOM 3548 C CA . PRO B 1 174 ? -4.156 -4.025 12.435 1 86.6 174 PRO B CA 1
ATOM 3549 C C . PRO B 1 174 ? -3.547 -3.34 13.656 1 86.6 174 PRO B C 1
ATOM 3551 O O . PRO B 1 174 ? -2.35 -3.489 13.919 1 86.6 174 PRO B O 1
ATOM 3554 N N . SER B 1 175 ? -4.464 -2.58 14.258 1 82.06 175 SER B N 1
ATOM 3555 C CA . SER B 1 175 ? -4.045 -2.061 15.555 1 82.06 175 SER B CA 1
ATOM 3556 C C . SER B 1 175 ? -4.342 -3.057 16.671 1 82.06 175 SER B C 1
ATOM 3558 O O . SER B 1 175 ? -5.461 -3.563 16.778 1 82.06 175 SER B O 1
ATOM 3560 N N . ASP B 1 176 ? -3.426 -3.575 17.28 1 72.7 176 ASP B N 1
ATOM 3561 C CA . ASP B 1 176 ? -3.663 -4.572 18.319 1 72.7 176 ASP B CA 1
ATOM 3562 C C . ASP B 1 176 ? -4.199 -3.923 19.592 1 72.7 176 ASP B C 1
ATOM 3564 O O . ASP B 1 176 ? -4.62 -4.617 20.52 1 72.7 176 ASP B O 1
ATOM 3568 N N . ARG B 1 177 ? -4.206 -2.622 19.625 1 73.91 177 ARG B N 1
ATOM 3569 C CA . ARG B 1 177 ? -4.696 -1.896 20.792 1 73.91 177 ARG B CA 1
ATOM 3570 C C . ARG B 1 177 ? -5.54 -0.695 20.376 1 73.91 177 ARG B C 1
ATOM 3572 O O . ARG B 1 177 ? -5.426 -0.211 19.248 1 73.91 177 ARG B O 1
ATOM 3579 N N . GLU B 1 178 ? -6.358 -0.355 21.334 1 65.53 178 GLU B N 1
ATOM 3580 C CA . GLU B 1 178 ? -7.249 0.773 21.08 1 65.53 178 GLU B CA 1
ATOM 3581 C C . GLU B 1 178 ? -6.466 2.078 20.963 1 65.53 178 GLU B C 1
ATOM 3583 O O . GLU B 1 178 ? -5.577 2.35 21.772 1 65.53 178 GLU B O 1
ATOM 3588 N N . LEU B 1 179 ? -6.727 2.763 19.859 1 66.18 179 LEU B N 1
ATOM 3589 C CA . LEU B 1 179 ? -6.148 4.086 19.648 1 66.18 179 LEU B CA 1
ATOM 3590 C C . LEU B 1 179 ? -7.123 5.18 20.069 1 66.18 179 LEU B C 1
ATOM 3592 O O . LEU B 1 179 ? -7.788 5.783 19.223 1 66.18 179 LEU B O 1
ATOM 3596 N N . SER B 1 180 ? -7.593 5.153 21.298 1 62.43 180 SER B N 1
ATOM 3597 C CA . SER B 1 180 ? -8.658 6.041 21.751 1 62.43 180 SER B CA 1
ATOM 3598 C C . SER B 1 180 ? -8.097 7.216 22.545 1 62.43 180 SER B C 1
ATOM 3600 O O . SER B 1 180 ? -7.038 7.104 23.166 1 62.43 180 SER B O 1
ATOM 3602 N N . SER B 1 181 ? -8.758 8.246 22.265 1 57.97 181 SER B N 1
ATOM 3603 C CA . SER B 1 181 ? -8.459 9.445 23.042 1 57.97 181 SER B CA 1
ATOM 3604 C C . SER B 1 181 ? -8.865 9.274 24.501 1 57.97 181 SER B C 1
ATOM 3606 O O . SER B 1 181 ? -8.552 10.119 25.342 1 57.97 181 SER B O 1
ATOM 3608 N N . GLU B 1 182 ? -9.505 8.23 24.665 1 56.18 182 GLU B N 1
ATOM 3609 C CA . GLU B 1 182 ? -9.872 8.017 26.061 1 56.18 182 GLU B CA 1
ATOM 3610 C C . GLU B 1 182 ? -8.647 7.688 26.91 1 56.18 182 GLU B C 1
ATOM 3612 O O . GLU B 1 182 ? -7.596 7.325 26.378 1 56.18 182 GLU B O 1
ATOM 3617 N N . ALA B 1 183 ? -8.868 7.947 28.157 1 57.87 183 ALA B N 1
ATOM 3618 C CA . ALA B 1 183 ? -7.81 7.698 29.132 1 57.87 183 ALA B CA 1
ATOM 3619 C C . ALA B 1 183 ? -7.191 6.318 28.929 1 57.87 183 ALA B C 1
ATOM 3621 O O . ALA B 1 183 ? -7.906 5.317 28.844 1 57.87 183 ALA B O 1
ATOM 3622 N N . GLY B 1 184 ? -5.903 6.41 28.492 1 65.91 184 GLY B N 1
ATOM 3623 C CA . GLY B 1 184 ? -5.14 5.175 28.411 1 65.91 184 GLY B CA 1
ATOM 3624 C C . GLY B 1 184 ? -4.921 4.701 26.986 1 65.91 184 GLY B C 1
ATOM 3625 O O . GLY B 1 184 ? -4.245 3.696 26.758 1 65.91 184 GLY B O 1
ATOM 3626 N N . GLY B 1 185 ? -5.523 5.407 26.02 1 79.49 185 GLY B N 1
ATOM 3627 C CA . GLY B 1 185 ? -5.327 4.951 24.653 1 79.49 185 GLY B CA 1
ATOM 3628 C C . GLY B 1 185 ? -3.948 5.271 24.109 1 79.49 185 GLY B C 1
ATOM 3629 O O . GLY B 1 185 ? -3.328 6.256 24.516 1 79.49 185 GLY B O 1
ATOM 3630 N N . ASP B 1 186 ? -3.487 4.488 23.246 1 88.48 186 ASP B N 1
ATOM 3631 C CA . ASP B 1 186 ? -2.139 4.625 22.704 1 88.48 186 ASP B CA 1
ATOM 3632 C C . ASP B 1 186 ? -2.097 5.671 21.592 1 88.48 186 ASP B C 1
ATOM 3634 O O . ASP B 1 186 ? -3.136 6.035 21.037 1 88.48 186 ASP B O 1
ATOM 3638 N N . TRP B 1 187 ? -0.895 6.233 21.445 1 92.48 187 TRP B N 1
ATOM 3639 C CA . TRP B 1 187 ? -0.576 7.114 20.326 1 92.48 187 TRP B CA 1
ATOM 3640 C C . TRP B 1 187 ? 0.155 6.353 19.225 1 92.48 187 TRP B C 1
ATOM 3642 O O . TRP B 1 187 ? 0.882 5.395 19.501 1 92.48 187 TRP B O 1
ATOM 3652 N N . ILE B 1 188 ? -0.105 6.861 18.039 1 94.22 188 ILE B N 1
ATOM 3653 C CA . ILE B 1 188 ? 0.725 6.387 16.937 1 94.22 188 ILE B CA 1
ATOM 3654 C C . ILE B 1 188 ? 1.716 7.476 16.533 1 94.22 188 ILE B C 1
ATOM 3656 O O . ILE B 1 188 ? 1.361 8.655 16.467 1 94.22 188 ILE B O 1
ATOM 3660 N N . TYR B 1 189 ? 2.898 6.995 16.478 1 96.5 189 TYR B N 1
ATOM 3661 C CA . TYR B 1 189 ? 3.941 7.837 15.905 1 96.5 189 TYR B CA 1
ATOM 3662 C C . TYR B 1 189 ? 4.109 7.56 14.415 1 96.5 189 TYR B C 1
ATOM 3664 O O . TYR B 1 189 ? 4.182 6.402 13.997 1 96.5 189 TYR B O 1
ATOM 3672 N N . LEU B 1 190 ? 4.186 8.649 13.586 1 98.04 190 LEU B N 1
ATOM 3673 C CA . LEU B 1 190 ? 4.432 8.527 12.153 1 98.04 190 LEU B CA 1
ATOM 3674 C C . LEU B 1 190 ? 5.663 9.327 11.742 1 98.04 190 LEU B C 1
ATOM 3676 O O . LEU B 1 190 ? 5.877 10.439 12.231 1 98.04 190 LEU B O 1
ATOM 3680 N N . ARG B 1 191 ? 6.391 8.748 10.886 1 98.54 191 ARG B N 1
ATOM 3681 C CA . ARG B 1 191 ? 7.485 9.443 10.216 1 98.54 191 ARG B CA 1
ATOM 3682 C C . ARG B 1 191 ? 7.422 9.237 8.706 1 98.54 191 ARG B C 1
ATOM 3684 O O . ARG B 1 191 ? 7.365 8.101 8.231 1 98.54 191 ARG B O 1
ATOM 3691 N N . LEU B 1 192 ? 7.357 10.279 7.984 1 98.75 192 LEU B N 1
ATOM 3692 C CA . LEU B 1 192 ? 7.385 10.281 6.525 1 98.75 192 LEU B CA 1
ATOM 3693 C C . LEU B 1 192 ? 8.65 10.958 6.007 1 98.75 192 LEU B C 1
ATOM 3695 O O . LEU B 1 192 ? 8.988 12.064 6.436 1 98.75 192 LEU B O 1
ATOM 3699 N N . VAL B 1 193 ? 9.368 10.26 5.137 1 98.15 193 VAL B N 1
ATOM 3700 C CA . VAL B 1 193 ? 10.61 10.779 4.573 1 98.15 193 VAL B CA 1
ATOM 3701 C C . VAL B 1 193 ? 10.544 10.731 3.048 1 98.15 193 VAL B C 1
ATOM 3703 O O . VAL B 1 193 ? 10.182 9.704 2.468 1 98.15 193 VAL B O 1
ATOM 3706 N N . LYS B 1 194 ? 10.778 11.778 2.462 1 97.66 194 LYS B N 1
ATOM 3707 C CA . LYS B 1 194 ? 11.054 11.796 1.029 1 97.66 194 LYS B CA 1
ATOM 3708 C C . LYS B 1 194 ? 12.552 11.907 0.758 1 97.66 194 LYS B C 1
ATOM 3710 O O . LYS B 1 194 ? 13.196 12.867 1.187 1 97.66 194 LYS B O 1
ATOM 3715 N N . GLU B 1 195 ? 13.025 10.961 -0 1 95.12 195 GLU B N 1
ATOM 3716 C CA . GLU B 1 195 ? 14.455 10.98 -0.297 1 95.12 195 GLU B CA 1
ATOM 3717 C C . GLU B 1 195 ? 14.759 10.235 -1.593 1 95.12 195 GLU B C 1
ATOM 3719 O O . GLU B 1 195 ? 13.872 9.612 -2.181 1 95.12 195 GLU B O 1
ATOM 3724 N N . LEU B 1 196 ? 15.963 10.433 -2.003 1 89.99 196 LEU B N 1
ATOM 3725 C CA . LEU B 1 196 ? 16.48 9.592 -3.078 1 89.99 196 LEU B CA 1
ATOM 3726 C C . LEU B 1 196 ? 17.137 8.336 -2.516 1 89.99 196 LEU B C 1
ATOM 3728 O O . LEU B 1 196 ? 18.064 8.423 -1.708 1 89.99 196 LEU B O 1
ATOM 3732 N N . SER B 1 197 ? 16.61 7.245 -2.884 1 84.12 197 SER B N 1
ATOM 3733 C CA . SER B 1 197 ? 17.152 5.962 -2.45 1 84.12 197 SER B CA 1
ATOM 3734 C C . SER B 1 197 ? 17.797 5.212 -3.611 1 84.12 197 SER B C 1
ATOM 3736 O O . SER B 1 197 ? 17.936 5.757 -4.708 1 84.12 197 SER B O 1
ATOM 3738 N N . ILE B 1 198 ? 18.264 4.015 -3.341 1 79.54 198 ILE B N 1
ATOM 3739 C CA . ILE B 1 198 ? 18.883 3.163 -4.35 1 79.54 198 ILE B CA 1
ATOM 3740 C C . ILE B 1 198 ? 17.848 2.778 -5.405 1 79.54 198 ILE B C 1
ATOM 3742 O O . ILE B 1 198 ? 18.204 2.401 -6.524 1 79.54 198 ILE B O 1
ATOM 3746 N N . THR B 1 199 ? 16.596 2.936 -5.04 1 78.48 199 THR B N 1
ATOM 3747 C CA . THR B 1 199 ? 15.538 2.584 -5.979 1 78.48 199 THR B CA 1
ATOM 3748 C C . THR B 1 199 ? 14.937 3.836 -6.611 1 78.48 199 THR B C 1
ATOM 3750 O O . THR B 1 199 ? 13.967 3.752 -7.368 1 78.48 199 THR B O 1
ATOM 3753 N N . GLY B 1 200 ? 15.509 5.031 -6.317 1 84.33 200 GLY B N 1
ATOM 3754 C CA . GLY B 1 200 ? 14.992 6.274 -6.867 1 84.33 200 GLY B CA 1
ATOM 3755 C C . GLY B 1 200 ? 14.305 7.144 -5.831 1 84.33 200 GLY B C 1
ATOM 3756 O O . GLY B 1 200 ? 14.533 6.986 -4.63 1 84.33 200 GLY B O 1
ATOM 3757 N N . HIS B 1 201 ? 13.516 8.131 -6.325 1 89.55 201 HIS B N 1
ATOM 3758 C CA . HIS B 1 201 ? 12.74 8.965 -5.412 1 89.55 201 HIS B CA 1
ATOM 3759 C C . HIS B 1 201 ? 11.719 8.135 -4.642 1 89.55 201 HIS B C 1
ATOM 3761 O O . HIS B 1 201 ? 10.924 7.408 -5.241 1 89.55 201 HIS B O 1
ATOM 3767 N N . THR B 1 202 ? 11.838 8.248 -3.369 1 94.76 202 THR B N 1
ATOM 3768 C CA . THR B 1 202 ? 11.021 7.38 -2.529 1 94.76 202 THR B CA 1
ATOM 3769 C C . THR B 1 202 ? 10.367 8.175 -1.403 1 94.76 202 THR B C 1
ATOM 3771 O O . THR B 1 202 ? 10.997 9.052 -0.809 1 94.76 202 THR B O 1
ATOM 3774 N N . ILE B 1 203 ? 9.094 7.941 -1.174 1 97.93 203 ILE B N 1
ATOM 3775 C CA . ILE B 1 203 ? 8.431 8.322 0.068 1 97.93 203 ILE B CA 1
ATOM 3776 C C . ILE B 1 203 ? 8.304 7.104 0.981 1 97.93 203 ILE B C 1
ATOM 3778 O O . ILE B 1 203 ? 7.688 6.103 0.608 1 97.93 203 ILE B O 1
ATOM 3782 N N . LEU B 1 204 ? 8.929 7.223 2.111 1 97.4 204 LEU B N 1
ATOM 3783 C CA . LEU B 1 204 ? 8.896 6.147 3.096 1 97.4 204 LEU B CA 1
ATOM 3784 C C . LEU B 1 204 ? 8.058 6.543 4.306 1 97.4 204 LEU B C 1
ATOM 3786 O O . LEU B 1 204 ? 8.239 7.627 4.865 1 97.4 204 LEU B O 1
ATOM 3790 N N . ILE B 1 205 ? 7.133 5.705 4.678 1 98.5 205 ILE B N 1
ATOM 3791 C CA . ILE B 1 205 ? 6.304 5.912 5.86 1 98.5 205 ILE B CA 1
ATOM 3792 C C . ILE B 1 205 ? 6.594 4.822 6.891 1 98.5 205 ILE B C 1
ATOM 3794 O O . ILE B 1 205 ? 6.482 3.631 6.592 1 98.5 205 ILE B O 1
ATOM 3798 N N . LYS B 1 206 ? 6.939 5.24 8.073 1 97.44 206 LYS B N 1
ATOM 3799 C CA . LYS B 1 206 ? 7.163 4.334 9.196 1 97.44 206 LYS B CA 1
ATOM 3800 C C . LYS B 1 206 ? 6.289 4.712 10.389 1 97.44 206 LYS B C 1
ATOM 3802 O O . LYS B 1 206 ? 5.807 5.843 10.478 1 97.44 206 LYS B O 1
ATOM 3807 N N . TRP B 1 207 ? 6.134 3.752 11.289 1 96.42 207 TRP B N 1
ATOM 3808 C CA . TRP B 1 207 ? 5.226 4.018 12.4 1 96.42 207 TRP B CA 1
ATOM 3809 C C . TRP B 1 207 ? 5.637 3.229 13.639 1 96.42 207 TRP B C 1
ATOM 3811 O O . TRP B 1 207 ? 6.414 2.276 13.546 1 96.42 207 TRP B O 1
ATOM 3821 N N . ALA B 1 208 ? 5.186 3.698 14.761 1 95.3 208 ALA B N 1
ATOM 3822 C CA . ALA B 1 208 ? 5.273 3.007 16.044 1 95.3 208 ALA B CA 1
ATOM 3823 C C . ALA B 1 208 ? 4.07 3.333 16.926 1 95.3 208 ALA B C 1
ATOM 3825 O O . ALA B 1 208 ? 3.388 4.337 16.709 1 95.3 208 ALA B O 1
ATOM 3826 N N . ARG B 1 209 ? 3.829 2.452 17.791 1 92.1 209 ARG B N 1
ATOM 3827 C CA . ARG B 1 209 ? 2.808 2.695 18.804 1 92.1 209 ARG B CA 1
ATOM 3828 C C . ARG B 1 209 ? 3.44 2.975 20.164 1 92.1 209 ARG B C 1
ATOM 3830 O O . ARG B 1 209 ? 4.399 2.307 20.557 1 92.1 209 ARG B O 1
ATOM 3837 N N . GLN B 1 210 ? 2.847 3.961 20.823 1 89.88 210 GLN B N 1
ATOM 3838 C CA . GLN B 1 210 ? 3.346 4.289 22.154 1 89.88 210 GLN B CA 1
ATOM 3839 C C . GLN B 1 210 ? 2.204 4.679 23.089 1 89.88 210 GLN B C 1
ATOM 3841 O O . GLN B 1 210 ? 1.264 5.363 22.677 1 89.88 210 GLN B O 1
ATOM 3846 N N . SER B 1 211 ? 2.37 4.323 24.333 1 86.37 211 SER B N 1
ATOM 3847 C CA . SER B 1 211 ? 1.377 4.7 25.334 1 86.37 211 SER B CA 1
ATOM 3848 C C . SER B 1 211 ? 1.647 6.097 25.883 1 86.37 211 SER B C 1
ATOM 3850 O O . SER B 1 211 ? 0.724 6.789 26.316 1 86.37 211 SER B O 1
ATOM 3852 N N . ILE B 1 212 ? 2.941 6.452 25.871 1 86.62 212 ILE B N 1
ATOM 3853 C CA . ILE B 1 212 ? 3.339 7.759 26.382 1 86.62 212 ILE B CA 1
ATOM 3854 C C . ILE B 1 212 ? 4.096 8.527 25.302 1 86.62 212 ILE B C 1
ATOM 3856 O O . ILE B 1 212 ? 5.013 7.989 24.676 1 86.62 212 ILE B O 1
ATOM 3860 N N . VAL B 1 213 ? 3.658 9.722 25.14 1 89.45 213 VAL B N 1
ATOM 3861 C CA . VAL B 1 213 ? 4.296 10.565 24.134 1 89.45 213 VAL B CA 1
ATOM 3862 C C . VAL B 1 213 ? 5.392 11.406 24.784 1 89.45 213 VAL B C 1
ATOM 3864 O O . VAL B 1 213 ? 5.144 12.109 25.765 1 89.45 213 VAL B O 1
ATOM 3867 N N . ASP B 1 214 ? 6.543 11.291 24.277 1 91.39 214 ASP B N 1
ATOM 3868 C CA . ASP B 1 214 ? 7.661 12.176 24.589 1 91.39 214 ASP B CA 1
ATOM 3869 C C . ASP B 1 214 ? 8.217 12.825 23.323 1 91.39 214 ASP B C 1
ATOM 3871 O O . ASP B 1 214 ? 9.026 12.223 22.615 1 91.39 214 ASP B O 1
ATOM 3875 N N . THR B 1 215 ? 7.868 14.068 23.106 1 90.3 215 THR B N 1
ATOM 3876 C CA . THR B 1 215 ? 8.174 14.742 21.849 1 90.3 215 THR B CA 1
ATOM 3877 C C . THR B 1 215 ? 9.672 15.004 21.728 1 90.3 215 THR B C 1
ATOM 3879 O O . THR B 1 215 ? 10.18 15.236 20.628 1 90.3 215 THR B O 1
ATOM 3882 N N . ASP B 1 216 ? 10.332 14.977 22.821 1 90.58 216 ASP B N 1
ATOM 3883 C CA . ASP B 1 216 ? 11.77 15.227 22.808 1 90.58 216 ASP B CA 1
ATOM 3884 C C . ASP B 1 216 ? 12.549 13.94 22.545 1 90.58 216 ASP B C 1
ATOM 3886 O O . ASP B 1 216 ? 13.736 13.983 22.217 1 90.58 216 ASP B O 1
ATOM 3890 N N . ASN B 1 217 ? 11.867 12.867 22.771 1 92.37 217 ASN B N 1
ATOM 3891 C CA . ASN B 1 217 ? 12.488 11.562 22.567 1 92.37 217 ASN B CA 1
ATOM 3892 C C . ASN B 1 217 ? 11.628 10.665 21.68 1 92.37 217 ASN B C 1
ATOM 3894 O O . ASN B 1 217 ? 11.051 9.686 22.156 1 92.37 217 ASN B O 1
ATOM 3898 N N . PRO B 1 218 ? 11.622 10.926 20.435 1 94.33 218 PRO B N 1
ATOM 3899 C CA . PRO B 1 218 ? 10.826 10.098 19.526 1 94.33 218 PRO B CA 1
ATOM 3900 C C . PRO B 1 218 ? 11.379 8.683 19.379 1 94.33 218 PRO B C 1
ATOM 3902 O O . PRO B 1 218 ? 12.51 8.412 19.792 1 94.33 218 PRO B O 1
ATOM 3905 N N . PRO B 1 219 ? 10.531 7.741 18.818 1 95.93 219 PRO B N 1
ATOM 3906 C CA . PRO B 1 219 ? 11.008 6.375 18.593 1 95.93 219 PRO B CA 1
ATOM 3907 C C . PRO B 1 219 ? 12.277 6.326 17.745 1 95.93 219 PRO B C 1
ATOM 3909 O O . PRO B 1 219 ? 12.425 7.108 16.802 1 95.93 219 PRO B O 1
ATOM 3912 N N . THR B 1 220 ? 13.121 5.379 18.041 1 94.53 220 THR B N 1
ATOM 3913 C CA . THR B 1 220 ? 14.334 5.149 17.264 1 94.53 220 THR B CA 1
ATOM 3914 C C . THR B 1 220 ? 14.03 4.32 16.019 1 94.53 220 THR B C 1
ATOM 3916 O O . THR B 1 220 ? 12.954 3.729 15.908 1 94.53 220 THR B O 1
ATOM 3919 N N . GLU B 1 221 ? 15.01 4.233 15.149 1 93.05 221 GLU B N 1
ATOM 3920 C CA . GLU B 1 221 ? 14.834 3.513 13.891 1 93.05 221 GLU B CA 1
ATOM 3921 C C . GLU B 1 221 ? 14.44 2.06 14.137 1 93.05 221 GLU B C 1
ATOM 3923 O O . GLU B 1 221 ? 13.602 1.508 13.42 1 93.05 221 GLU B O 1
ATOM 3928 N N . ASP B 1 222 ? 14.994 1.468 15.133 1 90.62 222 ASP B N 1
ATOM 3929 C CA . ASP B 1 222 ? 14.754 0.057 15.417 1 90.62 222 ASP B CA 1
ATOM 3930 C C . ASP B 1 222 ? 13.34 -0.163 15.951 1 90.62 222 ASP B C 1
ATOM 3932 O O . ASP B 1 222 ? 12.824 -1.282 15.915 1 90.62 222 ASP B O 1
ATOM 3936 N N . GLU B 1 223 ? 12.754 0.873 16.413 1 93.09 223 GLU B N 1
ATOM 3937 C CA . GLU B 1 223 ? 11.413 0.79 16.983 1 93.09 223 GLU B CA 1
ATOM 3938 C C . GLU B 1 223 ? 10.346 1.039 15.921 1 93.09 223 GLU B C 1
ATOM 3940 O O . GLU B 1 223 ? 9.162 0.785 16.152 1 93.09 223 GLU B O 1
ATOM 3945 N N . LEU B 1 224 ? 10.853 1.515 14.79 1 94.92 224 LEU B N 1
ATOM 3946 C CA . LEU B 1 224 ? 9.909 1.875 13.738 1 94.92 224 LEU B CA 1
ATOM 3947 C C . LEU B 1 224 ? 9.654 0.693 12.809 1 94.92 224 LEU B C 1
ATOM 3949 O O . LEU B 1 224 ? 10.58 -0.049 12.473 1 94.92 224 LEU B O 1
ATOM 3953 N N . ALA B 1 225 ? 8.429 0.528 12.49 1 94.09 225 ALA B N 1
ATOM 3954 C CA . ALA B 1 225 ? 8.03 -0.448 11.478 1 94.09 225 ALA B CA 1
ATOM 3955 C C . ALA B 1 225 ? 7.732 0.235 10.146 1 94.09 225 ALA B C 1
ATOM 3957 O O . ALA B 1 225 ?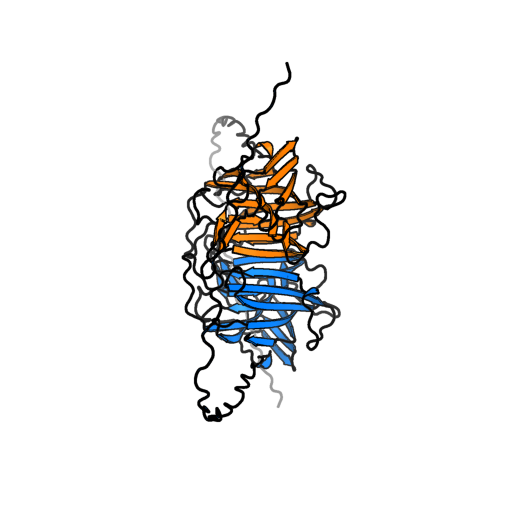 7.15 1.322 10.115 1 94.09 225 ALA B O 1
ATOM 3958 N N . ASN B 1 226 ? 8.087 -0.454 9.067 1 94.37 226 ASN B N 1
ATOM 3959 C CA . ASN B 1 226 ? 7.712 0.048 7.749 1 94.37 226 ASN B CA 1
ATOM 3960 C C . ASN B 1 226 ? 6.212 -0.085 7.504 1 94.37 226 ASN B C 1
ATOM 3962 O O . ASN B 1 226 ? 5.599 -1.077 7.903 1 94.37 226 ASN B O 1
ATOM 3966 N N . LEU B 1 227 ? 5.673 0.925 6.875 1 96.89 227 LEU B N 1
ATOM 3967 C CA . LEU B 1 227 ? 4.265 0.857 6.499 1 96.89 227 LEU B CA 1
ATOM 3968 C C . LEU B 1 227 ? 4.105 0.887 4.983 1 96.89 227 LEU B C 1
ATOM 3970 O O . LEU B 1 227 ? 3.369 0.075 4.416 1 96.89 227 LEU B O 1
ATOM 3974 N N . ARG B 1 228 ? 4.774 1.839 4.311 1 97.88 228 ARG B N 1
ATOM 3975 C CA . ARG B 1 228 ? 4.582 2.073 2.883 1 97.88 228 ARG B CA 1
ATOM 3976 C C . ARG B 1 228 ? 5.825 2.699 2.259 1 97.88 228 ARG B C 1
ATOM 3978 O O . ARG B 1 228 ? 6.443 3.587 2.849 1 97.88 228 ARG B O 1
ATOM 3985 N N . GLU B 1 229 ? 6.206 2.23 1.19 1 96.46 229 GLU B N 1
ATOM 3986 C CA . GLU B 1 229 ? 7.258 2.811 0.362 1 96.46 229 GLU B CA 1
ATOM 3987 C C . GLU B 1 229 ? 6.756 3.091 -1.052 1 96.46 229 GLU B C 1
ATOM 3989 O O . GLU B 1 229 ? 6.509 2.161 -1.823 1 96.46 229 GLU B O 1
ATOM 3994 N N . VAL B 1 230 ? 6.71 4.372 -1.362 1 97.13 230 VAL B N 1
ATOM 3995 C CA . VAL B 1 230 ? 6.17 4.797 -2.649 1 97.13 230 VAL B CA 1
ATOM 3996 C C . VAL B 1 230 ? 7.305 5.271 -3.555 1 97.13 230 VAL B C 1
ATOM 3998 O O . VAL B 1 230 ? 7.956 6.278 -3.269 1 97.13 230 VAL B O 1
ATOM 4001 N N . GLN B 1 231 ? 7.644 4.732 -4.732 1 92.16 231 GLN B N 1
ATOM 4002 C CA . GLN B 1 231 ? 8.789 5.049 -5.579 1 92.16 231 GLN B CA 1
ATOM 4003 C C . GLN B 1 231 ? 8.445 6.151 -6.578 1 92.16 231 GLN B C 1
ATOM 4005 O O . GLN B 1 231 ? 9.337 6.822 -7.101 1 92.16 231 GLN B O 1
ATOM 4010 N N . ALA B 1 232 ? 7.286 6.464 -6.865 1 92.42 232 ALA B N 1
ATOM 4011 C CA . ALA B 1 232 ? 6.944 7.314 -8.003 1 92.42 232 ALA B CA 1
ATOM 4012 C C . ALA B 1 232 ? 5.817 8.279 -7.647 1 92.42 232 ALA B C 1
ATOM 4014 O O . ALA B 1 232 ? 4.849 8.418 -8.399 1 92.42 232 ALA B O 1
ATOM 4015 N N . PHE B 1 233 ? 6.022 8.878 -6.483 1 96.5 233 PHE B N 1
ATOM 4016 C CA . PHE B 1 233 ? 5.068 9.925 -6.137 1 96.5 233 PHE B CA 1
ATOM 4017 C C . PHE B 1 233 ? 5.288 11.163 -6.999 1 96.5 233 PHE B C 1
ATOM 4019 O O . PHE B 1 233 ? 6.409 11.665 -7.099 1 96.5 233 PHE B O 1
ATOM 4026 N N . GLY B 1 234 ? 4.294 11.685 -7.634 1 95.42 234 GLY B N 1
ATOM 4027 C CA . GLY B 1 234 ? 4.388 12.841 -8.511 1 95.42 234 GLY B CA 1
ATOM 4028 C C . GLY B 1 234 ? 4.866 12.493 -9.908 1 95.42 234 GLY B C 1
ATOM 4029 O O . GLY B 1 234 ? 5.217 13.38 -10.689 1 95.42 234 GLY B O 1
ATOM 4030 N N . VAL B 1 235 ? 4.918 11.192 -10.227 1 95.47 235 VAL B N 1
ATOM 4031 C CA . VAL B 1 235 ? 5.319 10.75 -11.559 1 95.47 235 VAL B CA 1
ATOM 4032 C C . VAL B 1 235 ? 4.114 10.166 -12.294 1 95.47 235 VAL B C 1
ATOM 4034 O O . VAL B 1 235 ? 3.396 9.324 -11.751 1 95.47 235 VAL B O 1
ATOM 4037 N N . LYS B 1 236 ? 3.982 10.553 -13.496 1 94.38 236 LYS B N 1
ATOM 4038 C CA . LYS B 1 236 ? 2.856 10.115 -14.315 1 94.38 236 LYS B CA 1
ATOM 4039 C C . LYS B 1 236 ? 3.103 8.723 -14.89 1 94.38 236 LYS B C 1
ATOM 4041 O O . LYS B 1 236 ? 4.21 8.192 -14.789 1 94.38 236 LYS B O 1
ATOM 4046 N N . GLU B 1 237 ? 2.056 8.162 -15.465 1 94.13 237 GLU B N 1
ATOM 4047 C CA . GLU B 1 237 ? 2.118 6.811 -16.016 1 94.13 237 GLU B CA 1
ATOM 4048 C C . GLU B 1 237 ? 3.19 6.704 -17.096 1 94.13 237 GLU B C 1
ATOM 4050 O O . GLU B 1 237 ? 3.831 5.66 -17.241 1 94.13 237 GLU B O 1
ATOM 4055 N N . ASN B 1 238 ? 3.417 7.77 -17.816 1 93.82 238 ASN B N 1
ATOM 4056 C CA . ASN B 1 238 ? 4.39 7.75 -18.904 1 93.82 238 ASN B CA 1
ATOM 4057 C C . ASN B 1 238 ? 5.809 7.971 -18.39 1 93.82 238 ASN B C 1
ATOM 4059 O O . ASN B 1 238 ? 6.756 8.037 -19.176 1 93.82 238 ASN B O 1
ATOM 4063 N N . GLY B 1 239 ? 5.905 8.214 -17.129 1 93.56 239 GLY B N 1
ATOM 4064 C CA . GLY B 1 239 ? 7.22 8.364 -16.526 1 93.56 239 GLY B CA 1
ATOM 4065 C C . GLY B 1 239 ? 7.62 9.812 -16.318 1 93.56 239 GLY B C 1
ATOM 4066 O O . GLY B 1 239 ? 8.649 10.095 -15.701 1 93.56 239 GLY B O 1
ATOM 4067 N N . GLU B 1 240 ? 6.804 10.714 -16.755 1 94.33 240 GLU B N 1
ATOM 4068 C CA . GLU B 1 240 ? 7.129 12.13 -16.608 1 94.33 240 GLU B CA 1
ATOM 4069 C C . GLU B 1 240 ? 6.848 12.616 -15.189 1 94.33 240 GLU B C 1
ATOM 4071 O O . GLU B 1 240 ? 5.757 12.4 -14.658 1 94.33 240 GLU B O 1
ATOM 4076 N N . ARG B 1 241 ? 7.773 13.236 -14.682 1 93.19 241 ARG B N 1
ATOM 4077 C CA . ARG B 1 241 ? 7.6 13.823 -13.358 1 93.19 241 ARG B CA 1
ATOM 4078 C C . ARG B 1 241 ? 6.864 15.156 -13.442 1 93.19 241 ARG B C 1
ATOM 4080 O O . ARG B 1 241 ? 7.125 15.96 -14.339 1 93.19 241 ARG B O 1
ATOM 4087 N N . SER B 1 242 ? 6.051 15.327 -12.482 1 92.36 242 SER B N 1
ATOM 4088 C CA . SER B 1 242 ? 5.392 16.625 -12.384 1 92.36 242 SER B CA 1
ATOM 4089 C C . SER B 1 242 ? 6.4 17.738 -12.118 1 92.36 242 SER B C 1
ATOM 4091 O O . SER B 1 242 ? 7.339 17.559 -11.339 1 92.36 242 SER B O 1
ATOM 4093 N N . HIS B 1 243 ? 6.129 18.84 -12.638 1 92.18 243 HIS B N 1
ATOM 4094 C CA . HIS B 1 243 ? 6.991 19.998 -12.426 1 92.18 243 HIS B CA 1
ATOM 4095 C C . HIS B 1 243 ? 6.428 20.913 -11.344 1 92.18 243 HIS B C 1
ATOM 4097 O O . HIS B 1 243 ? 7.072 21.891 -10.955 1 92.18 243 HIS B O 1
ATOM 4103 N N . ASP B 1 244 ? 5.254 20.617 -10.918 1 94.15 244 ASP B N 1
ATOM 4104 C CA . ASP B 1 244 ? 4.678 21.413 -9.838 1 94.15 244 ASP B CA 1
ATOM 4105 C C . ASP B 1 244 ? 5.16 20.921 -8.476 1 94.15 244 ASP B C 1
ATOM 4107 O O . ASP B 1 244 ? 4.64 19.938 -7.945 1 94.15 244 ASP B O 1
ATOM 4111 N N . PHE B 1 245 ? 6.049 21.658 -7.875 1 95.7 245 PHE B N 1
ATOM 4112 C CA . PHE B 1 245 ? 6.64 21.252 -6.606 1 95.7 245 PHE B CA 1
ATOM 4113 C C . PHE B 1 245 ? 6.062 22.066 -5.454 1 95.7 245 PHE B C 1
ATOM 4115 O O . PHE B 1 245 ? 6.631 22.096 -4.361 1 95.7 245 PHE B O 1
ATOM 4122 N N . ASN B 1 246 ? 4.956 22.818 -5.792 1 96.94 246 ASN B N 1
ATOM 4123 C CA . ASN B 1 246 ? 4.226 23.476 -4.714 1 96.94 246 ASN B CA 1
ATOM 4124 C C . ASN B 1 246 ? 3.4 22.48 -3.907 1 96.94 246 ASN B C 1
ATOM 4126 O O . ASN B 1 246 ? 2.172 22.456 -4.012 1 96.94 246 ASN B O 1
ATOM 4130 N N . TRP B 1 247 ? 4.087 21.806 -3.054 1 97.88 247 TRP B N 1
ATOM 4131 C CA . TRP B 1 247 ? 3.45 20.737 -2.291 1 97.88 247 TRP B CA 1
ATOM 4132 C C . TRP B 1 247 ? 2.946 21.253 -0.947 1 97.88 247 TRP B C 1
ATOM 4134 O O . TRP B 1 247 ? 3.244 22.385 -0.559 1 97.88 247 TRP B O 1
ATOM 4144 N N . SER B 1 248 ? 2.12 20.524 -0.33 1 97.96 248 SER B N 1
ATOM 4145 C CA . SER B 1 248 ? 1.61 20.808 1.008 1 97.96 248 SER B CA 1
ATOM 4146 C C . SER B 1 248 ? 1.688 19.575 1.902 1 97.96 248 SER B C 1
ATOM 4148 O O . SER B 1 248 ? 1.493 18.45 1.436 1 97.96 248 SER B O 1
ATOM 4150 N N . ILE B 1 249 ? 1.974 19.776 3.171 1 98.5 249 ILE B N 1
ATOM 4151 C CA . ILE B 1 249 ? 2.023 18.687 4.141 1 98.5 249 ILE B CA 1
ATOM 4152 C C . ILE B 1 249 ? 1.423 19.149 5.467 1 98.5 249 ILE B C 1
ATOM 4154 O O . ILE B 1 249 ? 1.604 20.301 5.869 1 98.5 249 ILE B O 1
ATOM 4158 N N . GLY B 1 250 ? 0.626 18.293 6.079 1 98.29 250 GLY B N 1
ATOM 4159 C CA . GLY B 1 250 ? -0.014 18.636 7.339 1 98.29 250 GLY B CA 1
ATOM 4160 C C . GLY B 1 250 ? -0.919 17.538 7.865 1 98.29 250 GLY B C 1
ATOM 4161 O O . GLY B 1 250 ? -0.636 16.352 7.685 1 98.29 250 GLY B O 1
ATOM 4162 N N . VAL B 1 251 ? -1.935 17.929 8.638 1 98.19 251 VAL B N 1
ATOM 4163 C CA . VAL B 1 251 ? -2.774 16.94 9.308 1 98.19 251 VAL B CA 1
ATOM 4164 C C . VAL B 1 251 ? -4.229 17.123 8.882 1 98.19 251 VAL B C 1
ATOM 4166 O O . VAL B 1 251 ? -4.642 18.227 8.518 1 98.19 251 VAL B O 1
ATOM 4169 N N . MET B 1 252 ? -4.938 16.026 8.968 1 97.05 252 MET B N 1
ATOM 4170 C CA . MET B 1 252 ? -6.338 16.007 8.554 1 97.05 252 MET B CA 1
ATOM 4171 C C . MET B 1 252 ? -7.162 15.097 9.459 1 97.05 252 MET B C 1
ATOM 4173 O O . MET B 1 252 ? -6.656 14.091 9.961 1 97.05 252 MET B O 1
ATOM 4177 N N . VAL B 1 253 ? -8.433 15.456 9.622 1 95.17 253 VAL B N 1
ATOM 4178 C CA . VAL B 1 253 ? -9.437 14.605 10.25 1 95.17 253 VAL B CA 1
ATOM 4179 C C . VAL B 1 253 ? -10.641 14.454 9.322 1 95.17 253 VAL B C 1
ATOM 4181 O O . VAL B 1 253 ? -11.086 15.427 8.71 1 95.17 253 VAL B O 1
ATOM 4184 N N . SER B 1 254 ? -11.046 13.213 9.209 1 92.12 254 SER B N 1
ATOM 4185 C CA . SER B 1 254 ? -12.207 12.954 8.363 1 92.12 254 SER B CA 1
ATOM 4186 C C . SER B 1 254 ? -13.138 11.929 9.001 1 92.12 254 SER B C 1
ATOM 4188 O O . SER B 1 254 ? -12.689 11.049 9.739 1 92.12 254 SER B O 1
ATOM 4190 N N . GLY B 1 255 ? -14.404 12.085 8.778 1 84.1 255 GLY B N 1
ATOM 4191 C CA . GLY B 1 255 ? -15.449 11.159 9.184 1 84.1 255 GLY B CA 1
ATOM 4192 C C . GLY B 1 255 ? -16.593 11.077 8.191 1 84.1 255 GLY B C 1
ATOM 4193 O O . GLY B 1 255 ? -17.309 12.057 7.978 1 84.1 255 GLY B O 1
ATOM 4194 N N . LEU B 1 256 ? -16.746 9.971 7.601 1 78.26 256 LEU B N 1
ATOM 4195 C CA . LEU B 1 256 ? -17.729 9.822 6.534 1 78.26 256 LEU B CA 1
ATOM 4196 C C . LEU B 1 256 ? -19.088 9.424 7.098 1 78.26 256 LEU B C 1
ATOM 4198 O O . LEU B 1 256 ? -20.124 9.895 6.622 1 78.26 256 LEU B O 1
ATOM 4202 N N . MET B 1 257 ? -19.076 8.585 8.087 1 77.1 257 MET B N 1
ATOM 4203 C CA . MET B 1 257 ? -20.345 7.994 8.502 1 77.1 257 MET B CA 1
ATOM 4204 C C . MET B 1 257 ? -20.618 8.272 9.976 1 77.1 257 MET B C 1
ATOM 4206 O O . MET B 1 257 ? -21.353 7.527 10.627 1 77.1 257 MET B O 1
ATOM 4210 N N . ASN B 1 258 ? -19.998 9.216 10.54 1 74.37 258 ASN B N 1
ATOM 4211 C CA . ASN B 1 258 ? -20.189 9.611 11.932 1 74.37 258 ASN B CA 1
ATOM 4212 C C . ASN B 1 258 ? -21.026 10.882 12.044 1 74.37 258 ASN B C 1
ATOM 4214 O O . ASN B 1 258 ? -20.588 11.958 11.633 1 74.37 258 ASN B O 1
ATOM 4218 N N . ASP B 1 259 ? -22.126 10.75 12.664 1 79.08 259 ASP B N 1
ATOM 4219 C CA . ASP B 1 259 ? -23.071 11.86 12.749 1 79.08 259 ASP B CA 1
ATOM 4220 C C . ASP B 1 259 ? -22.515 12.988 13.615 1 79.08 259 ASP B C 1
ATOM 4222 O O . ASP B 1 259 ? -22.932 14.141 13.483 1 79.08 259 ASP B O 1
ATOM 4226 N N . GLU B 1 260 ? -21.673 12.652 14.539 1 80.15 260 GLU B N 1
ATOM 4227 C CA . GLU B 1 260 ? -21.104 13.668 15.42 1 80.15 260 GLU B CA 1
ATOM 4228 C C . GLU B 1 260 ? -19.778 14.191 14.876 1 80.15 260 GLU B C 1
ATOM 4230 O O . GLU B 1 260 ? -19.192 15.119 15.438 1 80.15 260 GLU B O 1
ATOM 4235 N N . GLY B 1 261 ? -19.362 13.653 13.766 1 83.41 261 GLY B N 1
ATOM 4236 C CA . GLY B 1 261 ? -18.056 14 13.231 1 83.41 261 GLY B CA 1
ATOM 4237 C C . GLY B 1 261 ? -16.922 13.221 13.872 1 83.41 261 GLY B C 1
ATOM 4238 O O . GLY B 1 261 ? -17.113 12.571 14.902 1 83.41 261 GLY B O 1
ATOM 4239 N N . ALA B 1 262 ? -15.774 13.289 13.261 1 90.33 262 ALA B N 1
ATOM 4240 C CA . ALA B 1 262 ? -14.598 12.589 13.77 1 90.33 262 ALA B CA 1
ATOM 4241 C C . ALA B 1 262 ? -13.7 13.533 14.566 1 90.33 262 ALA B C 1
ATOM 4243 O O . ALA B 1 262 ? -13.635 14.73 14.276 1 90.33 262 ALA B O 1
ATOM 4244 N N . PHE B 1 263 ? -13.138 12.986 15.588 1 90.49 263 PHE B N 1
ATOM 4245 C CA . PHE B 1 263 ? -12.24 13.749 16.448 1 90.49 263 PHE B CA 1
ATOM 4246 C C . PHE B 1 263 ? -10.848 13.129 16.461 1 90.49 263 PHE B C 1
ATOM 4248 O O . PHE B 1 263 ? -10.707 11.905 16.494 1 90.49 263 PHE B O 1
ATOM 4255 N N . ALA B 1 264 ? -9.826 14.058 16.45 1 93.72 264 ALA B N 1
ATOM 4256 C CA . ALA B 1 264 ? -8.461 13.551 16.552 1 93.72 264 ALA B CA 1
ATOM 4257 C C . ALA B 1 264 ? -7.556 14.551 17.267 1 93.72 264 ALA B C 1
ATOM 4259 O O . ALA B 1 264 ? -7.888 15.734 17.37 1 93.72 264 ALA B O 1
ATOM 4260 N N . GLU B 1 265 ? -6.51 14.016 17.789 1 94.78 265 GLU B N 1
ATOM 4261 C CA . GLU B 1 265 ? -5.468 14.79 18.457 1 94.78 265 GLU B CA 1
ATOM 4262 C C . GLU B 1 265 ? -4.11 14.575 17.795 1 94.78 265 GLU B C 1
ATOM 4264 O O . GLU B 1 265 ? -3.779 13.458 17.394 1 94.78 265 GLU B O 1
ATOM 4269 N N . PHE B 1 266 ? -3.327 15.643 17.743 1 96.43 266 PHE B N 1
ATOM 4270 C CA . PHE B 1 266 ? -1.992 15.634 17.156 1 96.43 266 PHE B CA 1
ATOM 4271 C C . PHE B 1 266 ? -0.988 16.302 18.087 1 96.43 266 PHE B C 1
ATOM 4273 O O . PHE B 1 266 ? -1.293 17.321 18.71 1 96.43 266 PHE B O 1
ATOM 4280 N N . LYS B 1 267 ? 0.166 15.708 18.188 1 96.04 267 LYS B N 1
ATOM 4281 C CA . LYS B 1 267 ? 1.245 16.269 18.995 1 96.04 267 LYS B CA 1
ATOM 4282 C C . LYS B 1 267 ? 2.589 16.136 18.285 1 96.04 267 LYS B C 1
ATOM 4284 O O . LYS B 1 267 ? 2.84 15.141 17.601 1 96.04 267 LYS B O 1
ATOM 4289 N N . GLY B 1 268 ? 3.406 17.184 18.444 1 95.85 268 GLY B N 1
ATOM 4290 C CA . GLY B 1 268 ? 4.816 17.065 18.108 1 95.85 268 GLY B CA 1
ATOM 4291 C C . GLY B 1 268 ? 5.076 17.071 16.614 1 95.85 268 GLY B C 1
ATOM 4292 O O . GLY B 1 268 ? 6.006 16.416 16.137 1 95.85 268 GLY B O 1
ATOM 4293 N N . PHE B 1 269 ? 4.276 17.781 15.902 1 97.28 269 PHE B N 1
ATOM 4294 C CA . PHE B 1 269 ? 4.544 17.941 14.478 1 97.28 269 PHE B CA 1
ATOM 4295 C C . PHE B 1 269 ? 5.88 18.64 14.253 1 97.28 269 PHE B C 1
ATOM 4297 O O . PHE B 1 269 ? 6.124 19.715 14.804 1 97.28 269 PHE B O 1
ATOM 4304 N N . LYS B 1 270 ? 6.734 17.999 13.46 1 97.35 270 LYS B N 1
ATOM 4305 C CA . LYS B 1 270 ? 8.024 18.577 13.095 1 97.35 270 LYS B CA 1
ATOM 4306 C C . LYS B 1 270 ? 8.35 18.312 11.628 1 97.35 270 LYS B C 1
ATOM 4308 O O . LYS B 1 270 ? 8.44 17.158 11.206 1 97.35 270 LYS B O 1
ATOM 4313 N N . PHE B 1 271 ? 8.49 19.366 10.915 1 98.18 271 PHE B N 1
ATOM 4314 C CA . PHE B 1 271 ? 8.915 19.282 9.523 1 98.18 271 PHE B CA 1
ATOM 4315 C C . PHE B 1 271 ? 10.29 19.912 9.338 1 98.18 271 PHE B C 1
ATOM 4317 O O . PHE B 1 271 ? 10.549 21.008 9.839 1 98.18 271 PHE B O 1
ATOM 4324 N N . LYS B 1 272 ? 11.125 19.241 8.485 1 98.02 272 LYS B N 1
ATOM 4325 C CA . LYS B 1 272 ? 12.417 19.811 8.116 1 98.02 272 LYS B CA 1
ATOM 4326 C C . LYS B 1 272 ? 12.875 19.298 6.754 1 98.02 272 LYS B C 1
ATOM 4328 O O . LYS B 1 272 ? 12.585 18.158 6.385 1 98.02 272 LYS B O 1
ATOM 4333 N N . TYR B 1 273 ? 13.553 20.123 6.043 1 97.36 273 TYR B N 1
ATOM 4334 C CA . TYR B 1 273 ? 14.262 19.644 4.861 1 97.36 273 TYR B CA 1
ATOM 4335 C C . TYR B 1 273 ? 15.512 18.865 5.253 1 97.36 273 TYR B C 1
ATOM 4337 O 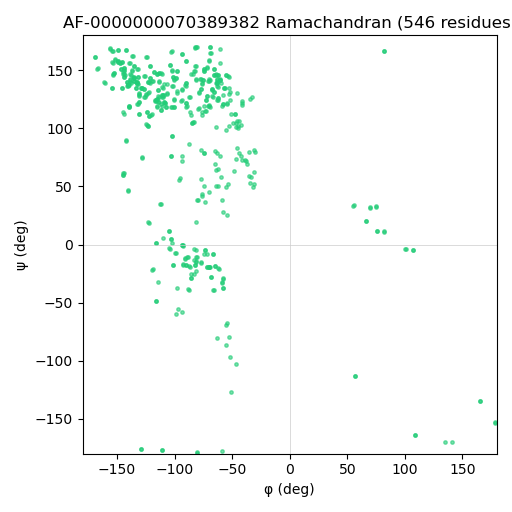O . TYR B 1 273 ? 16.094 19.106 6.314 1 97.36 273 TYR B O 1
ATOM 4345 N N . LEU B 1 274 ? 15.769 17.914 4.344 1 93.77 274 LEU B N 1
ATOM 4346 C CA . LEU B 1 274 ? 16.967 17.113 4.574 1 93.77 274 LEU B CA 1
ATOM 4347 C C . LEU B 1 274 ? 18.139 17.638 3.752 1 93.77 274 LEU B C 1
ATOM 4349 O O . LEU B 1 274 ? 17.948 18.143 2.643 1 93.77 274 LEU B O 1
ATOM 4353 N N . ASP B 1 275 ? 19.378 17.902 4.243 1 78.3 275 ASP B N 1
ATOM 4354 C CA . ASP B 1 275 ? 20.573 18.459 3.615 1 78.3 275 ASP B CA 1
ATOM 4355 C C . ASP B 1 275 ? 21.142 17.502 2.57 1 78.3 275 ASP B C 1
ATOM 4357 O O . ASP B 1 275 ? 21.007 16.283 2.699 1 78.3 275 ASP B O 1
#